Protein AF-A0A821M7S9-F1 (afdb_monomer_lite)

pLDDT: mean 81.19, std 15.65, range [35.16, 98.75]

Foldseek 3Di:
DDPLLVVLLVLLLVVQCPDPPAAEEEQEVCLWFLNVLLLLSSCVSHLRHAYEYEEADPVSVVVRQVSNHDHYHYDYADQLDLVRLLVVLVVDDAHQEYEQDFAADEPDWFDADVVRQGSRCSRLAVSLLSNCVSCVVRQLVDPRFHEYEAADDQDPADPVLQDPVCLSCPPPIDPVNSNNSSNPNRVVSQVVQCPDPSRVSYDYDYDHLDDEPICRCVPYDPVVNVVSVVCVVVVNHDYSNSSSSNRSSQPQVVQVVQQLLLQVLCVVCVVVLPQQEAEEEQEPAPDDVQVVVVLLSHQGWYDDPVVVVLSVVVCVVLVPSDPFAKWKAFPLRDTLDSRLSVVCVPPNNVSSNQSSVLHHDDDPDDDDPPWAWQAPAAQPPPRDPRAIAKWWAFPPPPDGHIHHPVCPVVDDDPGHTDIDGHHDDDDCCVVSQVPRQFMAHSVRDTDDRSVCVNPPNYGMYMYTYGGPGGD

Structure (mmCIF, N/CA/C/O backbone):
data_AF-A0A821M7S9-F1
#
_entry.id   AF-A0A821M7S9-F1
#
loop_
_atom_site.group_PDB
_atom_site.id
_atom_site.type_symbol
_atom_site.label_atom_id
_atom_site.label_alt_id
_atom_site.label_comp_id
_atom_site.label_asym_id
_atom_site.label_entity_id
_atom_site.label_seq_id
_atom_site.pdbx_PDB_ins_code
_atom_site.Cartn_x
_atom_site.Cartn_y
_atom_site.Cartn_z
_atom_site.occupancy
_atom_site.B_iso_or_equiv
_atom_site.auth_seq_id
_atom_site.auth_comp_id
_atom_site.auth_asym_id
_atom_site.auth_atom_id
_atom_site.pdbx_PDB_model_num
ATOM 1 N N . MET A 1 1 ? 13.010 5.357 14.468 1.00 50.78 1 MET A N 1
ATOM 2 C CA . MET A 1 1 ? 11.674 4.920 14.027 1.00 50.78 1 MET A CA 1
ATOM 3 C C . MET A 1 1 ? 10.677 6.014 14.390 1.00 50.78 1 MET A C 1
ATOM 5 O O . MET A 1 1 ? 10.662 6.437 15.546 1.00 50.78 1 MET A O 1
ATOM 9 N N . SER A 1 2 ? 9.945 6.558 13.418 1.00 50.59 2 SER A N 1
ATOM 10 C CA . SER A 1 2 ? 8.963 7.630 13.658 1.00 50.59 2 SER A CA 1
ATOM 11 C C . SER A 1 2 ? 7.726 7.103 14.407 1.00 50.59 2 SER A C 1
ATOM 13 O O . SER A 1 2 ? 7.549 5.892 14.541 1.00 50.59 2 SER A O 1
ATOM 15 N N . VAL A 1 3 ? 6.873 8.005 14.911 1.00 43.53 3 VAL A N 1
ATOM 16 C CA . VAL A 1 3 ? 5.587 7.639 15.544 1.00 43.53 3 VAL A CA 1
ATOM 17 C C . VAL A 1 3 ? 4.712 6.848 14.566 1.00 43.53 3 VAL A C 1
ATOM 19 O O . VAL A 1 3 ? 4.224 5.781 14.925 1.00 43.53 3 VAL A O 1
ATOM 22 N N . ALA A 1 4 ? 4.613 7.311 13.316 1.00 46.97 4 ALA A N 1
ATOM 23 C CA . ALA A 1 4 ? 3.845 6.649 12.262 1.00 46.97 4 ALA A CA 1
ATOM 24 C C . ALA A 1 4 ? 4.318 5.209 12.002 1.00 46.97 4 ALA A C 1
ATOM 26 O O . ALA A 1 4 ? 3.508 4.293 11.935 1.00 46.97 4 ALA A O 1
ATOM 27 N N . VAL A 1 5 ? 5.634 4.979 11.941 1.00 56.69 5 VAL A N 1
ATOM 28 C CA . VAL A 1 5 ? 6.185 3.632 11.717 1.00 56.69 5 VAL A CA 1
ATOM 29 C C . VAL A 1 5 ? 5.895 2.708 12.909 1.00 56.69 5 VAL A C 1
ATOM 31 O O . VAL A 1 5 ? 5.647 1.521 12.717 1.00 56.69 5 VAL A O 1
ATOM 34 N N . ARG A 1 6 ? 5.879 3.228 14.148 1.00 53.69 6 ARG A N 1
ATOM 35 C CA . ARG A 1 6 ? 5.485 2.433 15.329 1.00 53.69 6 ARG A CA 1
ATOM 36 C C . ARG A 1 6 ? 4.009 2.067 15.302 1.00 53.69 6 ARG A C 1
ATOM 38 O O . ARG A 1 6 ? 3.684 0.912 15.548 1.00 53.69 6 ARG A O 1
ATOM 45 N N . ALA A 1 7 ? 3.141 3.021 14.976 1.00 51.16 7 ALA A N 1
ATOM 46 C CA . ALA A 1 7 ? 1.711 2.767 14.832 1.00 51.16 7 ALA A CA 1
ATOM 47 C C . ALA A 1 7 ? 1.442 1.708 13.748 1.00 51.16 7 ALA A C 1
ATOM 49 O O . ALA A 1 7 ? 0.703 0.754 13.988 1.00 51.16 7 ALA A O 1
ATOM 50 N N . ALA A 1 8 ? 2.122 1.826 12.605 1.00 60.19 8 ALA A N 1
ATOM 51 C CA . ALA A 1 8 ? 2.074 0.857 11.517 1.00 60.19 8 ALA A CA 1
ATOM 52 C C . ALA A 1 8 ? 2.506 -0.545 11.977 1.00 60.19 8 ALA A C 1
ATOM 54 O O . ALA A 1 8 ? 1.758 -1.502 11.802 1.00 60.19 8 ALA A O 1
ATOM 55 N N . ALA A 1 9 ? 3.652 -0.665 12.654 1.00 64.06 9 ALA A N 1
ATOM 56 C CA . ALA A 1 9 ? 4.146 -1.947 13.156 1.00 64.06 9 ALA A CA 1
ATOM 57 C C . ALA A 1 9 ? 3.197 -2.607 14.173 1.00 64.06 9 ALA A C 1
ATOM 59 O O . ALA A 1 9 ? 2.957 -3.812 14.099 1.00 64.06 9 ALA A O 1
ATOM 60 N N . THR A 1 10 ? 2.619 -1.830 15.095 1.00 59.31 10 THR A N 1
ATOM 61 C CA . THR A 1 10 ? 1.618 -2.333 16.051 1.00 59.31 10 THR A CA 1
ATOM 62 C C . THR A 1 10 ? 0.346 -2.795 15.338 1.00 59.31 10 THR A C 1
ATOM 64 O O . THR A 1 10 ? -0.200 -3.851 15.662 1.00 59.31 10 THR A O 1
ATOM 67 N N . SER A 1 11 ? -0.113 -2.036 14.338 1.00 59.53 11 SER A N 1
ATOM 68 C CA . SER A 1 11 ? -1.268 -2.406 13.515 1.00 59.53 11 SER A CA 1
ATOM 69 C C . SER A 1 11 ? -1.016 -3.714 12.760 1.00 59.53 11 SER A C 1
ATOM 71 O O . SER A 1 11 ? -1.832 -4.635 12.840 1.00 59.53 11 SER A O 1
ATOM 73 N N . ASN A 1 12 ? 0.151 -3.839 12.118 1.00 69.81 12 ASN A N 1
ATOM 74 C CA . ASN A 1 12 ? 0.576 -5.035 11.390 1.00 69.81 12 ASN A CA 1
ATOM 75 C C . ASN A 1 12 ? 0.583 -6.271 12.287 1.00 69.81 12 ASN A C 1
ATOM 77 O O . ASN A 1 12 ? -0.026 -7.281 11.935 1.00 69.81 12 ASN A O 1
ATOM 81 N N . ALA A 1 13 ? 1.214 -6.171 13.462 1.00 68.06 13 ALA A N 1
ATOM 82 C CA . ALA A 1 13 ? 1.288 -7.259 14.431 1.00 68.06 13 ALA A CA 1
ATOM 83 C C . ALA A 1 13 ? -0.104 -7.757 14.836 1.00 68.06 13 ALA A C 1
ATOM 85 O O . ALA A 1 13 ? -0.339 -8.961 14.918 1.00 68.06 13 ALA A O 1
ATOM 86 N N . ARG A 1 14 ? -1.052 -6.839 15.051 1.00 64.31 14 ARG A N 1
ATOM 87 C CA . ARG A 1 14 ? -2.423 -7.181 15.443 1.00 64.31 14 ARG A CA 1
ATOM 88 C C . ARG A 1 14 ? -3.234 -7.783 14.296 1.00 64.31 14 ARG A C 1
ATOM 90 O O . ARG A 1 14 ? -3.912 -8.784 14.492 1.00 64.31 14 ARG A O 1
ATOM 97 N N . ILE A 1 15 ? -3.213 -7.154 13.121 1.00 64.12 15 ILE A N 1
ATOM 98 C CA . ILE A 1 15 ? -4.046 -7.569 11.986 1.00 64.12 15 ILE A CA 1
ATOM 99 C C . ILE A 1 15 ? -3.547 -8.902 11.449 1.00 64.12 15 ILE A C 1
ATOM 101 O O . ILE A 1 15 ? -4.314 -9.857 11.382 1.00 64.12 15 ILE A O 1
ATOM 105 N N . LEU A 1 16 ? -2.264 -8.984 11.100 1.00 71.81 16 LEU A N 1
ATOM 106 C CA . LEU A 1 16 ? -1.746 -10.125 10.358 1.00 71.81 16 LEU A CA 1
ATOM 107 C C . LEU A 1 16 ? -1.719 -11.415 11.186 1.00 71.81 16 LEU A C 1
ATOM 109 O O . LEU A 1 16 ? -1.918 -12.493 10.631 1.00 71.81 16 LEU A O 1
ATOM 113 N N . SER A 1 17 ? -1.542 -11.316 12.507 1.00 71.75 17 SER A N 1
ATOM 114 C CA . SER A 1 17 ? -1.616 -12.475 13.408 1.00 71.75 17 SER A CA 1
ATOM 115 C C . SER A 1 17 ? -3.037 -13.027 13.577 1.00 71.75 17 SER A C 1
ATOM 117 O O . SER A 1 17 ? -3.202 -14.191 13.942 1.00 71.75 17 SER A O 1
ATOM 119 N N . SER A 1 18 ? -4.065 -12.220 13.294 1.00 67.69 18 SER A N 1
ATOM 120 C CA . SER A 1 18 ? -5.474 -12.612 13.430 1.00 67.69 18 SER A CA 1
ATOM 121 C C . SER A 1 18 ? -6.049 -13.316 12.195 1.00 67.69 18 SER A C 1
ATOM 123 O O . SER A 1 18 ? -7.127 -13.908 12.280 1.00 67.69 18 SER A O 1
ATOM 125 N N . LEU A 1 19 ? -5.343 -13.274 11.059 1.00 70.19 19 LEU A N 1
ATOM 126 C CA . LEU A 1 19 ? -5.851 -13.764 9.778 1.00 70.19 19 LEU A CA 1
ATOM 127 C C . LEU A 1 19 ? -5.912 -15.287 9.716 1.00 70.19 19 LEU A C 1
ATOM 129 O O . LEU A 1 19 ? -4.986 -15.997 10.120 1.00 70.19 19 LEU A O 1
ATOM 133 N N . LYS A 1 20 ? -7.028 -15.780 9.179 1.00 70.38 20 LYS A N 1
ATOM 134 C CA . LYS A 1 20 ? -7.294 -17.195 8.933 1.00 70.38 20 LYS A CA 1
ATOM 135 C C . LYS A 1 20 ? -8.083 -17.319 7.623 1.00 70.38 20 LYS A C 1
ATOM 137 O O . LYS A 1 20 ? -9.088 -16.624 7.496 1.00 70.38 20 LYS A O 1
ATOM 142 N N . PRO A 1 21 ? -7.708 -18.232 6.707 1.00 81.56 21 PRO A N 1
ATOM 143 C CA . PRO A 1 21 ? -6.561 -19.151 6.757 1.00 81.56 21 PRO A CA 1
ATOM 144 C C . PRO A 1 21 ? -5.205 -18.431 6.572 1.00 81.56 21 PRO A C 1
ATOM 146 O O . PRO A 1 21 ? -5.193 -17.239 6.264 1.00 81.56 21 PRO A O 1
ATOM 149 N N . PRO A 1 22 ? -4.058 -19.122 6.770 1.00 84.38 22 PRO A N 1
ATOM 150 C CA . PRO A 1 22 ? -2.738 -18.514 6.610 1.00 84.38 22 PRO A CA 1
ATOM 151 C C . PRO A 1 22 ? -2.542 -17.859 5.238 1.00 84.38 22 PRO A C 1
ATOM 153 O O . PRO A 1 22 ? -2.902 -18.440 4.214 1.00 84.38 22 PRO A O 1
ATOM 156 N N . LEU A 1 23 ? -1.938 -16.669 5.229 1.00 90.00 23 LEU A N 1
ATOM 157 C CA . LEU A 1 23 ? -1.748 -15.869 4.020 1.00 90.00 23 LEU A CA 1
ATOM 158 C C . LEU A 1 23 ? -0.773 -16.518 3.035 1.00 90.00 23 LEU A C 1
ATOM 160 O O . LEU A 1 23 ? 0.327 -16.916 3.411 1.00 90.00 23 LEU A O 1
ATOM 164 N N . ASN A 1 24 ? -1.118 -16.506 1.753 1.00 95.12 24 ASN A N 1
ATOM 165 C CA . ASN A 1 24 ? -0.220 -16.812 0.647 1.00 95.12 24 ASN A CA 1
ATOM 166 C C . ASN A 1 24 ? 0.249 -15.497 0.023 1.00 95.12 24 ASN A C 1
ATOM 168 O O . ASN A 1 24 ? -0.524 -14.778 -0.613 1.00 95.12 24 ASN A O 1
ATOM 172 N N . VAL A 1 25 ? 1.522 -15.166 0.227 1.00 96.69 25 VAL A N 1
ATOM 173 C CA . VAL A 1 25 ? 2.093 -13.877 -0.168 1.00 96.69 25 VAL A CA 1
ATOM 174 C C . VAL A 1 25 ? 3.118 -14.081 -1.270 1.00 96.69 25 VAL A C 1
ATOM 176 O O . VAL A 1 25 ? 4.081 -14.828 -1.102 1.00 96.69 25 VAL A O 1
ATOM 179 N N . ILE A 1 26 ? 2.944 -13.380 -2.385 1.00 98.38 26 ILE A N 1
ATOM 180 C CA . ILE A 1 26 ? 3.891 -13.359 -3.498 1.00 98.38 26 ILE A CA 1
ATOM 181 C C . ILE A 1 26 ? 4.583 -11.999 -3.520 1.00 98.38 26 ILE A C 1
ATOM 183 O O . ILE A 1 26 ? 3.921 -10.974 -3.648 1.00 98.38 26 ILE A O 1
ATOM 187 N N . VAL A 1 27 ? 5.914 -11.976 -3.429 1.00 98.31 27 VAL A N 1
ATOM 188 C CA . VAL A 1 27 ? 6.713 -10.742 -3.483 1.00 98.31 27 VAL A CA 1
ATOM 189 C C . VAL A 1 27 ? 7.622 -10.758 -4.708 1.00 98.31 27 VAL A C 1
ATOM 191 O O . VAL A 1 27 ? 8.647 -11.448 -4.742 1.00 98.31 27 VAL A O 1
ATOM 194 N N . VAL A 1 28 ? 7.268 -9.966 -5.719 1.00 98.50 28 VAL A N 1
ATOM 195 C CA . VAL A 1 28 ? 8.055 -9.799 -6.945 1.00 98.50 28 VAL A CA 1
ATOM 196 C C . VAL A 1 28 ? 9.091 -8.700 -6.735 1.00 98.50 28 VAL A C 1
ATOM 198 O O . VAL A 1 28 ? 8.752 -7.548 -6.479 1.00 98.50 28 VAL A O 1
ATOM 201 N N . GLY A 1 29 ? 10.374 -9.052 -6.848 1.00 96.12 29 GLY A N 1
ATOM 202 C CA . GLY A 1 29 ? 11.485 -8.178 -6.460 1.00 96.12 29 GLY A CA 1
ATOM 203 C C . GLY A 1 29 ? 11.874 -8.292 -4.979 1.00 96.12 29 GLY A C 1
ATOM 204 O O . GLY A 1 29 ? 12.502 -7.383 -4.442 1.00 96.12 29 GLY A O 1
ATOM 205 N N . GLY A 1 30 ? 11.545 -9.406 -4.316 1.00 93.44 30 GLY A N 1
ATOM 206 C CA . GLY A 1 30 ? 11.767 -9.606 -2.876 1.00 93.44 30 GLY A CA 1
ATOM 207 C C . GLY A 1 30 ? 13.210 -9.893 -2.431 1.00 93.44 30 GLY A C 1
ATOM 208 O O . GLY A 1 30 ? 13.450 -10.087 -1.246 1.00 93.44 30 GLY A O 1
ATOM 209 N N . THR A 1 31 ? 14.195 -9.933 -3.335 1.00 94.44 31 THR A N 1
ATOM 210 C CA . THR A 1 31 ? 15.585 -10.306 -2.991 1.00 94.44 31 THR A CA 1
ATOM 211 C C . THR A 1 31 ? 16.418 -9.163 -2.399 1.00 94.44 31 THR A C 1
ATOM 213 O O . THR A 1 31 ? 17.506 -9.399 -1.879 1.00 94.44 31 THR A O 1
ATOM 216 N N . SER A 1 32 ? 15.962 -7.911 -2.493 1.00 94.00 32 SER A N 1
ATOM 217 C CA . SER A 1 32 ? 16.670 -6.742 -1.952 1.00 94.00 32 SER A CA 1
ATOM 218 C C . SER A 1 32 ? 15.718 -5.577 -1.654 1.00 94.00 32 SER A C 1
ATOM 220 O O . SER A 1 32 ? 14.534 -5.619 -1.987 1.00 94.00 32 SER A O 1
ATOM 222 N N . GLY A 1 33 ? 16.238 -4.529 -1.004 1.00 94.94 33 GLY A N 1
ATOM 223 C CA . GLY A 1 33 ? 15.532 -3.260 -0.811 1.00 94.94 33 GLY A CA 1
ATOM 224 C C . GLY A 1 33 ? 14.168 -3.399 -0.126 1.00 94.94 33 GLY A C 1
ATOM 225 O O . GLY A 1 33 ? 14.040 -4.100 0.876 1.00 94.94 33 GLY A O 1
ATOM 226 N N . ILE A 1 34 ? 13.166 -2.703 -0.674 1.00 96.56 34 ILE A N 1
ATOM 227 C CA . ILE A 1 34 ? 11.811 -2.627 -0.107 1.00 96.56 34 ILE A CA 1
ATOM 228 C C . ILE A 1 34 ? 11.119 -3.993 -0.134 1.00 96.56 34 ILE A C 1
ATOM 230 O O . ILE A 1 34 ? 10.600 -4.415 0.893 1.00 96.56 34 ILE A O 1
ATOM 234 N N . GLY A 1 35 ? 11.166 -4.721 -1.256 1.00 97.00 35 GLY A N 1
ATOM 235 C CA . GLY A 1 35 ? 10.526 -6.038 -1.370 1.00 97.00 35 GLY A CA 1
ATOM 236 C C . GLY A 1 35 ? 11.043 -7.034 -0.329 1.00 97.00 35 GLY A C 1
ATOM 237 O O . GLY A 1 35 ? 10.252 -7.708 0.328 1.00 97.00 35 GLY A O 1
ATOM 238 N N . ARG A 1 36 ? 12.366 -7.066 -0.100 1.00 97.50 36 ARG A N 1
ATOM 239 C CA . ARG A 1 36 ? 12.970 -7.875 0.975 1.00 97.50 36 ARG A CA 1
ATOM 240 C C . ARG A 1 36 ? 12.428 -7.486 2.348 1.00 97.50 36 ARG A C 1
ATOM 242 O O . ARG A 1 36 ? 12.091 -8.358 3.141 1.00 97.50 36 ARG A O 1
ATOM 249 N N . ALA A 1 37 ? 12.375 -6.191 2.642 1.00 97.44 37 ALA A N 1
ATOM 250 C CA . ALA A 1 37 ? 11.918 -5.718 3.940 1.00 97.44 37 ALA A CA 1
ATOM 251 C C . ALA A 1 37 ? 10.420 -5.980 4.167 1.00 97.44 37 ALA A C 1
ATOM 253 O O . ALA A 1 37 ? 10.050 -6.352 5.276 1.00 97.44 37 ALA A O 1
ATOM 254 N N . ILE A 1 38 ? 9.581 -5.875 3.127 1.00 96.56 38 ILE A N 1
ATOM 255 C CA . ILE A 1 38 ? 8.158 -6.246 3.186 1.00 96.56 38 ILE A CA 1
ATOM 256 C C . ILE A 1 38 ? 8.011 -7.735 3.505 1.00 96.56 38 ILE A C 1
ATOM 258 O O . ILE A 1 38 ? 7.295 -8.081 4.439 1.00 96.56 38 ILE A O 1
ATOM 262 N N . ALA A 1 39 ? 8.736 -8.611 2.800 1.00 96.75 39 ALA A N 1
ATOM 263 C CA . ALA A 1 39 ? 8.697 -10.050 3.062 1.00 96.75 39 ALA A CA 1
ATOM 264 C C . ALA A 1 39 ? 9.081 -10.381 4.518 1.00 96.75 39 ALA A C 1
ATOM 266 O O . ALA A 1 39 ? 8.389 -11.145 5.188 1.00 96.75 39 ALA A O 1
ATOM 267 N N . LEU A 1 40 ? 10.142 -9.754 5.037 1.00 96.19 40 LEU A N 1
ATOM 268 C CA . LEU A 1 40 ? 10.582 -9.930 6.425 1.00 96.19 40 LEU A CA 1
ATOM 269 C C . LEU A 1 40 ? 9.587 -9.356 7.446 1.00 96.19 40 LEU A C 1
ATOM 271 O O . LEU A 1 40 ? 9.406 -9.939 8.511 1.00 96.19 40 LEU A O 1
ATOM 275 N N . SER A 1 41 ? 8.954 -8.220 7.145 1.00 93.75 41 SER A N 1
ATOM 276 C CA . SER A 1 41 ? 7.937 -7.614 8.013 1.00 93.75 41 SER A CA 1
ATOM 277 C C . SER A 1 41 ? 6.698 -8.509 8.111 1.00 93.75 41 SER A C 1
ATOM 279 O O . SER A 1 41 ? 6.258 -8.828 9.214 1.00 93.75 41 SER A O 1
ATOM 281 N N . ILE A 1 42 ? 6.208 -9.024 6.979 1.00 92.62 42 ILE A N 1
ATOM 282 C CA . ILE A 1 42 ? 5.090 -9.976 6.953 1.00 92.62 42 ILE A CA 1
ATOM 283 C C . ILE A 1 42 ? 5.442 -11.246 7.730 1.00 92.62 42 ILE A C 1
ATOM 285 O O . ILE A 1 42 ? 4.653 -11.663 8.568 1.00 92.62 42 ILE A O 1
ATOM 289 N N . ALA A 1 43 ? 6.629 -11.827 7.522 1.00 93.50 43 ALA A N 1
ATOM 290 C CA . ALA A 1 43 ? 7.060 -13.020 8.257 1.00 93.50 43 ALA A CA 1
ATOM 291 C C . ALA A 1 43 ? 7.102 -12.796 9.779 1.00 93.50 43 ALA A C 1
ATOM 293 O O . ALA A 1 43 ? 6.748 -13.682 10.553 1.00 93.50 43 ALA A O 1
ATOM 294 N N . ARG A 1 44 ? 7.514 -11.597 10.211 1.00 90.56 44 ARG A N 1
ATOM 295 C CA . ARG A 1 44 ? 7.577 -11.218 11.629 1.00 90.56 44 ARG A CA 1
ATOM 296 C C . ARG A 1 44 ? 6.191 -11.136 12.267 1.00 90.56 44 ARG A C 1
ATOM 298 O O . ARG A 1 44 ? 6.019 -11.582 13.396 1.00 90.56 44 ARG A O 1
ATOM 305 N N . HIS A 1 45 ? 5.229 -10.556 11.554 1.00 85.06 45 HIS A N 1
ATOM 306 C CA . HIS A 1 45 ? 3.880 -10.288 12.068 1.00 85.06 45 HIS A CA 1
ATOM 307 C C . HIS A 1 45 ? 2.881 -11.420 11.782 1.00 85.06 45 HIS A C 1
ATOM 309 O O . HIS A 1 45 ? 1.854 -11.520 12.448 1.00 85.06 45 HIS A O 1
ATOM 315 N N . CYS A 1 46 ? 3.189 -12.293 10.820 1.00 87.56 46 CYS A N 1
ATOM 316 C CA . CYS A 1 46 ? 2.407 -13.464 10.428 1.00 87.56 46 CYS A CA 1
ATOM 317 C C . CYS A 1 46 ? 3.325 -14.680 10.202 1.00 87.56 46 CYS A C 1
ATOM 319 O O . CYS A 1 46 ? 3.586 -15.057 9.058 1.00 87.56 46 CYS A O 1
ATOM 321 N N . PRO A 1 47 ? 3.820 -15.335 11.269 1.00 85.94 47 PRO A N 1
ATOM 322 C CA . PRO A 1 47 ? 4.743 -16.470 11.134 1.00 85.94 47 PRO A CA 1
ATOM 323 C C . PRO A 1 47 ? 4.168 -17.682 10.381 1.00 85.94 47 PRO A C 1
ATOM 325 O O . PRO A 1 47 ? 4.916 -18.562 9.954 1.00 85.94 47 PRO A O 1
ATOM 328 N N . SER A 1 48 ? 2.840 -17.747 10.245 1.00 88.06 48 SER A N 1
ATOM 329 C CA . SER A 1 48 ? 2.116 -18.775 9.494 1.00 88.06 48 SER A CA 1
ATOM 330 C C . SER A 1 48 ? 2.013 -18.483 7.992 1.00 88.06 48 SER A C 1
ATOM 332 O O . SER A 1 48 ? 1.573 -19.359 7.251 1.00 88.06 48 SER A O 1
ATOM 334 N N . ALA A 1 49 ? 2.392 -17.288 7.526 1.00 91.44 49 ALA A N 1
ATOM 335 C CA . ALA A 1 49 ? 2.282 -16.917 6.120 1.00 91.44 49 ALA A CA 1
ATOM 336 C C . ALA A 1 49 ? 3.201 -17.764 5.219 1.00 91.44 49 ALA A C 1
ATOM 338 O O . ALA A 1 49 ? 4.385 -17.959 5.494 1.00 91.44 49 ALA A O 1
ATOM 339 N N . ASN A 1 50 ? 2.665 -18.203 4.082 1.00 94.56 50 ASN A N 1
ATOM 340 C CA . ASN A 1 50 ? 3.410 -18.837 3.002 1.00 94.56 50 ASN A CA 1
ATOM 341 C C . ASN A 1 50 ? 3.965 -17.754 2.070 1.00 94.56 50 ASN A C 1
ATOM 343 O O . ASN A 1 50 ? 3.254 -17.243 1.203 1.00 94.56 50 ASN A O 1
ATOM 347 N N . ILE A 1 51 ? 5.239 -17.400 2.238 1.00 96.56 51 ILE A N 1
ATOM 348 C CA . ILE A 1 51 ? 5.875 -16.326 1.465 1.00 96.56 51 ILE A CA 1
ATOM 349 C C . ILE A 1 51 ? 6.663 -16.911 0.290 1.00 96.56 51 ILE A C 1
ATOM 351 O O . ILE A 1 51 ? 7.589 -17.702 0.469 1.00 96.56 51 ILE A O 1
ATOM 355 N N . THR A 1 52 ? 6.326 -16.480 -0.925 1.00 97.94 52 THR A N 1
ATOM 356 C CA . THR A 1 52 ? 7.064 -16.796 -2.153 1.00 97.94 52 THR A CA 1
ATOM 357 C C . THR A 1 52 ? 7.742 -15.546 -2.698 1.00 97.94 52 THR A C 1
ATOM 359 O O . THR A 1 52 ? 7.086 -14.556 -3.018 1.00 97.94 52 THR A O 1
ATOM 362 N N . ILE A 1 53 ? 9.061 -15.601 -2.855 1.00 98.19 53 ILE A N 1
ATOM 363 C CA . ILE A 1 53 ? 9.853 -14.539 -3.473 1.00 98.19 53 ILE A CA 1
ATOM 364 C C . ILE A 1 53 ? 10.106 -14.872 -4.936 1.00 98.19 53 ILE A C 1
ATOM 366 O O . ILE A 1 53 ? 10.574 -15.962 -5.264 1.00 98.19 53 ILE A O 1
ATOM 370 N N . ILE A 1 54 ? 9.858 -13.897 -5.808 1.00 98.38 54 ILE A N 1
ATOM 371 C CA . ILE A 1 54 ? 10.189 -13.973 -7.230 1.00 98.38 54 ILE A CA 1
ATOM 372 C C . ILE A 1 54 ? 11.282 -12.952 -7.532 1.00 98.38 54 ILE A C 1
ATOM 374 O O . ILE A 1 54 ? 11.150 -11.765 -7.219 1.00 98.38 54 ILE A O 1
ATOM 378 N N . GLY A 1 55 ? 12.382 -13.398 -8.134 1.00 97.06 55 GLY A N 1
ATOM 379 C CA . GLY A 1 55 ? 13.491 -12.517 -8.489 1.00 97.06 55 GLY A CA 1
ATOM 380 C C . GLY A 1 55 ? 14.616 -13.222 -9.237 1.00 97.06 55 GLY A C 1
ATOM 381 O O . GLY A 1 55 ? 14.581 -14.425 -9.462 1.00 97.06 55 GLY A O 1
ATOM 382 N N . ARG A 1 56 ? 15.645 -12.461 -9.618 1.00 95.62 56 ARG A N 1
ATOM 383 C CA . ARG A 1 56 ? 16.744 -12.963 -10.466 1.00 95.62 56 ARG A CA 1
ATOM 384 C C . ARG A 1 56 ? 17.894 -13.590 -9.683 1.00 95.62 56 ARG A C 1
ATOM 386 O O . ARG A 1 56 ? 18.577 -14.467 -10.200 1.00 95.62 56 ARG A O 1
ATOM 393 N N . ASN A 1 57 ? 18.141 -13.105 -8.465 1.00 95.88 57 ASN A N 1
ATOM 394 C CA . ASN A 1 57 ? 19.327 -13.450 -7.685 1.00 95.88 57 ASN A CA 1
ATOM 395 C C . ASN A 1 57 ? 19.006 -14.529 -6.645 1.00 95.88 57 ASN A C 1
ATOM 397 O O . ASN A 1 57 ? 18.539 -14.229 -5.548 1.00 95.88 57 ASN A O 1
ATOM 401 N N . GLU A 1 58 ? 19.291 -15.775 -7.006 1.00 95.62 58 GLU A N 1
ATOM 402 C CA . GLU A 1 58 ? 19.073 -16.947 -6.157 1.00 95.62 58 GLU A CA 1
ATOM 403 C C . GLU A 1 58 ? 19.941 -16.943 -4.894 1.00 95.62 58 GLU A C 1
ATOM 405 O O . GLU A 1 58 ? 19.454 -17.259 -3.816 1.00 95.62 58 GLU A O 1
ATOM 410 N N . SER A 1 59 ? 21.194 -16.491 -4.982 1.00 96.56 59 SER A N 1
ATOM 411 C CA . SER A 1 59 ? 22.078 -16.386 -3.812 1.00 96.56 59 SER A CA 1
ATOM 412 C C . SER A 1 59 ? 21.528 -15.403 -2.768 1.00 96.56 59 SER A C 1
ATOM 414 O O . SER A 1 59 ? 21.442 -15.723 -1.582 1.00 96.56 59 SER A O 1
ATOM 416 N N . ALA A 1 60 ? 21.058 -14.232 -3.214 1.00 95.12 60 ALA A N 1
ATOM 417 C CA . ALA A 1 60 ? 20.414 -13.256 -2.336 1.00 95.12 60 ALA A CA 1
ATOM 418 C C . ALA A 1 60 ? 19.097 -13.783 -1.744 1.00 95.12 60 ALA A C 1
ATOM 420 O O . ALA A 1 60 ? 18.795 -13.490 -0.588 1.00 95.12 60 ALA A O 1
ATOM 421 N N . ALA A 1 61 ? 18.332 -14.570 -2.508 1.00 94.88 61 ALA A N 1
ATOM 422 C CA . ALA A 1 61 ? 17.129 -15.229 -2.010 1.00 94.88 61 ALA A CA 1
ATOM 423 C C . ALA A 1 61 ? 17.460 -16.267 -0.927 1.00 94.88 61 ALA A C 1
ATOM 425 O O . ALA A 1 61 ? 16.894 -16.223 0.163 1.00 94.88 61 ALA A O 1
ATOM 426 N N . ASN A 1 62 ? 18.436 -17.142 -1.171 1.00 94.81 62 ASN A N 1
ATOM 427 C CA . ASN A 1 62 ? 18.846 -18.182 -0.225 1.00 94.81 62 ASN A CA 1
ATOM 428 C C . ASN A 1 62 ? 19.319 -17.605 1.117 1.00 94.81 62 ASN A C 1
ATOM 430 O O . ASN A 1 62 ? 19.087 -18.210 2.159 1.00 94.81 62 ASN A O 1
ATOM 434 N N . ALA A 1 63 ? 19.909 -16.405 1.117 1.00 95.06 63 ALA A N 1
ATOM 435 C CA . ALA A 1 63 ? 20.302 -15.711 2.343 1.00 95.06 63 ALA A CA 1
ATOM 436 C C . ALA A 1 63 ? 19.114 -15.213 3.196 1.00 95.06 63 ALA A C 1
ATOM 438 O O . ALA A 1 63 ? 19.271 -14.995 4.399 1.00 95.06 63 ALA A O 1
ATOM 439 N N . ILE A 1 64 ? 17.936 -15.002 2.596 1.00 95.19 64 ILE A N 1
ATOM 440 C CA . ILE A 1 64 ? 16.755 -14.465 3.292 1.00 95.19 64 ILE A CA 1
ATOM 441 C C . ILE A 1 64 ? 15.686 -15.517 3.575 1.00 95.19 64 ILE A C 1
ATOM 443 O O . ILE A 1 64 ? 14.955 -15.340 4.543 1.00 95.19 64 ILE A O 1
ATOM 447 N N . LEU A 1 65 ? 15.613 -16.607 2.799 1.00 95.00 65 LEU A N 1
ATOM 448 C CA . LEU A 1 65 ? 14.619 -17.671 2.994 1.00 95.00 65 LEU A CA 1
ATOM 449 C C . LEU A 1 65 ? 14.529 -18.150 4.458 1.00 95.00 65 LEU A C 1
ATOM 451 O O . LEU A 1 65 ? 13.413 -18.178 4.968 1.00 95.00 65 LEU A O 1
ATOM 455 N N . PRO A 1 66 ? 15.631 -18.404 5.199 1.00 94.31 66 PRO A N 1
ATOM 456 C CA . PRO A 1 66 ? 15.546 -18.855 6.595 1.00 94.31 66 PRO A CA 1
ATOM 457 C C . PRO A 1 66 ? 14.830 -17.887 7.553 1.00 94.31 66 PRO A C 1
ATOM 459 O O . PRO A 1 66 ? 14.442 -18.282 8.646 1.00 94.31 66 PRO A O 1
ATOM 462 N N . GLN A 1 67 ? 14.668 -16.618 7.168 1.00 94.00 67 GLN A N 1
ATOM 463 C CA . GLN A 1 67 ? 14.026 -15.577 7.978 1.00 94.00 67 GLN A CA 1
ATOM 464 C C . GLN A 1 67 ? 12.527 -15.416 7.669 1.00 94.00 67 GLN A C 1
ATOM 466 O O . GLN A 1 67 ? 11.859 -14.614 8.314 1.00 94.00 67 GLN A O 1
ATOM 471 N N . LEU A 1 68 ? 11.996 -16.140 6.678 1.00 92.81 68 LEU A N 1
ATOM 472 C CA . LEU A 1 68 ? 10.637 -15.961 6.153 1.00 92.81 68 LEU A CA 1
ATOM 473 C C . LEU A 1 68 ? 9.620 -16.977 6.694 1.00 92.81 68 LEU A C 1
ATOM 475 O O . LEU A 1 68 ? 8.520 -17.090 6.161 1.00 92.81 68 LEU A O 1
ATOM 479 N N . GLY A 1 69 ? 9.973 -17.701 7.756 1.00 81.81 69 GLY A N 1
ATOM 480 C CA . GLY A 1 69 ? 9.069 -18.622 8.438 1.00 81.81 69 GLY A CA 1
ATOM 481 C C . GLY A 1 69 ? 9.180 -20.064 7.949 1.00 81.81 69 GLY A C 1
ATOM 482 O O . GLY A 1 69 ? 10.253 -20.533 7.575 1.00 81.81 69 GLY A O 1
ATOM 483 N N . SER A 1 70 ? 8.070 -20.796 8.034 1.00 74.00 70 SER A N 1
ATOM 484 C CA . SER A 1 70 ? 8.065 -22.265 8.040 1.00 74.00 70 SER A CA 1
ATOM 485 C C . SER A 1 70 ? 8.067 -22.922 6.654 1.00 74.00 70 SER A C 1
ATOM 487 O O . SER A 1 70 ? 8.514 -24.061 6.541 1.00 74.00 70 SER A O 1
ATOM 489 N N . ASN A 1 71 ? 7.628 -22.233 5.593 1.00 83.50 71 ASN A N 1
ATOM 490 C CA . ASN A 1 71 ? 7.666 -22.774 4.225 1.00 83.50 71 ASN A CA 1
ATOM 491 C C . ASN A 1 71 ? 7.938 -21.710 3.140 1.00 83.50 71 ASN A C 1
ATOM 493 O O . ASN A 1 71 ? 7.116 -21.503 2.239 1.00 83.50 71 ASN A O 1
ATOM 497 N N . PRO A 1 72 ? 9.068 -20.991 3.220 1.00 92.81 72 PRO A N 1
ATOM 498 C CA . PRO A 1 72 ? 9.381 -19.939 2.274 1.00 92.81 72 PRO A CA 1
ATOM 499 C C . PRO A 1 72 ? 9.827 -20.533 0.936 1.00 92.81 72 PRO A C 1
ATOM 501 O O . PRO A 1 72 ? 10.602 -21.489 0.882 1.00 92.81 72 PRO A O 1
ATOM 504 N N . LYS A 1 73 ? 9.353 -19.950 -0.166 1.00 96.12 73 LYS A N 1
ATOM 505 C CA . LYS A 1 73 ? 9.676 -20.399 -1.526 1.00 96.12 73 LYS A CA 1
ATOM 506 C C . LYS A 1 73 ? 10.407 -19.312 -2.291 1.00 96.12 73 LYS A C 1
ATOM 508 O O . LYS A 1 73 ? 10.094 -18.131 -2.174 1.00 96.12 73 LYS A O 1
ATOM 513 N N . PHE A 1 74 ? 11.345 -19.720 -3.133 1.00 97.75 74 PHE A N 1
ATOM 514 C CA . PHE A 1 74 ? 11.950 -18.845 -4.125 1.00 97.75 74 PHE A CA 1
ATOM 515 C C . PHE A 1 74 ? 11.678 -19.391 -5.524 1.00 97.75 74 PHE A C 1
ATOM 517 O O . PHE A 1 74 ? 11.835 -20.585 -5.773 1.00 97.75 74 PHE A O 1
ATOM 524 N N . ILE A 1 75 ? 11.278 -18.510 -6.438 1.00 97.81 75 ILE A N 1
ATOM 525 C CA . ILE A 1 75 ? 11.144 -18.824 -7.857 1.00 97.81 75 ILE A CA 1
ATOM 526 C C . ILE A 1 75 ? 12.016 -17.843 -8.634 1.00 97.81 75 ILE A C 1
ATOM 528 O O . ILE A 1 75 ? 11.759 -16.637 -8.658 1.00 97.81 75 ILE A O 1
ATOM 532 N N . ARG A 1 76 ? 13.056 -18.368 -9.285 1.00 97.88 76 ARG A N 1
ATOM 533 C CA . ARG A 1 76 ? 13.906 -17.567 -10.162 1.00 97.88 76 ARG A CA 1
ATOM 534 C C . ARG A 1 76 ? 13.111 -17.112 -11.390 1.00 97.88 76 ARG A C 1
ATOM 536 O O . ARG A 1 76 ? 12.550 -17.956 -12.086 1.00 97.88 76 ARG A O 1
ATOM 543 N N . ALA A 1 77 ? 13.099 -15.805 -11.648 1.00 97.62 77 ALA A N 1
ATOM 544 C CA . ALA A 1 77 ? 12.516 -15.204 -12.849 1.00 97.62 77 ALA A CA 1
ATOM 545 C C . ALA A 1 77 ? 13.122 -13.822 -13.139 1.00 97.62 77 ALA A C 1
ATOM 547 O O . ALA A 1 77 ? 13.381 -13.048 -12.207 1.00 97.62 77 ALA A O 1
ATOM 548 N N . ASP A 1 78 ? 13.277 -13.474 -14.414 1.00 97.75 78 ASP A N 1
ATOM 549 C CA . ASP A 1 78 ? 13.455 -12.095 -14.858 1.00 97.75 78 ASP A CA 1
ATOM 550 C C . ASP A 1 78 ? 12.099 -11.441 -15.159 1.00 97.75 78 ASP A C 1
ATOM 552 O O . ASP A 1 78 ? 11.462 -11.696 -16.176 1.00 97.75 78 ASP A O 1
ATOM 556 N N . ALA A 1 79 ? 11.663 -10.545 -14.269 1.00 97.62 79 ALA A N 1
ATOM 557 C CA . ALA A 1 79 ? 10.402 -9.818 -14.411 1.00 97.62 79 ALA A CA 1
ATOM 558 C C . ALA A 1 79 ? 10.398 -8.773 -15.550 1.00 97.62 79 ALA A C 1
ATOM 560 O O . ALA A 1 79 ? 9.396 -8.084 -15.728 1.00 97.62 79 ALA A O 1
ATOM 561 N N . SER A 1 80 ? 11.500 -8.614 -16.293 1.00 97.94 80 SER A N 1
ATOM 562 C CA . SER A 1 80 ? 11.517 -7.856 -17.551 1.00 97.94 80 SER A CA 1
ATOM 563 C C . SER A 1 80 ? 11.074 -8.690 -18.762 1.00 97.94 80 SER A C 1
ATOM 565 O O . SER A 1 80 ? 10.795 -8.116 -19.811 1.00 97.94 80 SER A O 1
ATOM 567 N N . LEU A 1 81 ? 10.962 -10.017 -18.624 1.00 98.62 81 LEU A N 1
ATOM 568 C CA . LEU A 1 81 ? 10.553 -10.932 -19.691 1.00 98.62 81 LEU A CA 1
ATOM 569 C C . LEU A 1 81 ? 9.136 -11.456 -19.435 1.00 98.62 81 LEU A C 1
ATOM 571 O O . LEU A 1 81 ? 8.881 -12.200 -18.485 1.00 98.62 81 LEU A O 1
ATOM 575 N N . MET A 1 82 ? 8.199 -11.093 -20.306 1.00 98.44 82 MET A N 1
ATOM 576 C CA . MET A 1 82 ? 6.790 -11.477 -20.212 1.00 98.44 82 MET A CA 1
ATOM 577 C C . MET A 1 82 ? 6.613 -12.996 -20.331 1.00 98.44 82 MET A C 1
ATOM 579 O O . MET A 1 82 ? 5.786 -13.590 -19.636 1.00 98.44 82 MET A O 1
ATOM 583 N N . SER A 1 83 ? 7.417 -13.648 -21.175 1.00 98.44 83 SER A N 1
ATOM 584 C CA . SER A 1 83 ? 7.471 -15.112 -21.294 1.00 98.44 83 SER A CA 1
ATOM 585 C C . SER A 1 83 ? 7.860 -15.814 -19.986 1.00 98.44 83 SER A C 1
ATOM 587 O O . SER A 1 83 ? 7.247 -16.826 -19.623 1.00 98.44 83 SER A O 1
ATOM 589 N N . GLU A 1 84 ? 8.820 -15.270 -19.232 1.00 98.50 84 GLU A N 1
ATOM 590 C CA . GLU A 1 84 ? 9.190 -15.817 -17.924 1.00 98.50 84 GLU A CA 1
ATOM 591 C C . GLU A 1 84 ? 8.078 -15.608 -16.895 1.00 98.50 84 GLU A C 1
ATOM 593 O O . GLU A 1 84 ? 7.741 -16.552 -16.179 1.00 98.50 84 GLU A O 1
ATOM 598 N N . ILE A 1 85 ? 7.436 -14.433 -16.873 1.00 98.69 85 ILE A N 1
ATOM 599 C CA . ILE A 1 85 ? 6.298 -14.146 -15.982 1.00 98.69 85 ILE A CA 1
ATOM 600 C C . ILE A 1 85 ? 5.171 -15.169 -16.183 1.00 98.69 85 ILE A C 1
ATOM 602 O O . ILE A 1 85 ? 4.714 -15.777 -15.214 1.00 98.69 85 ILE A O 1
ATOM 606 N N . ARG A 1 86 ? 4.773 -15.440 -17.434 1.00 98.62 86 ARG A N 1
ATOM 607 C CA . ARG A 1 86 ? 3.767 -16.474 -17.760 1.00 98.62 86 ARG A CA 1
ATOM 608 C C . ARG A 1 86 ? 4.188 -17.879 -17.337 1.00 98.62 86 ARG A C 1
ATOM 610 O O . ARG A 1 86 ? 3.354 -18.730 -17.047 1.00 98.62 86 ARG A O 1
ATOM 617 N N . THR A 1 87 ? 5.486 -18.160 -17.337 1.00 98.38 87 THR A N 1
ATOM 618 C CA . THR A 1 87 ? 6.005 -19.473 -16.940 1.00 98.38 87 THR A CA 1
ATOM 619 C C . THR A 1 87 ? 5.984 -19.645 -15.424 1.00 98.38 87 THR A C 1
ATOM 621 O O . THR A 1 87 ? 5.653 -20.723 -14.929 1.00 98.38 87 THR A O 1
ATOM 624 N N . VAL A 1 88 ? 6.338 -18.604 -14.668 1.00 98.00 88 VAL A N 1
ATOM 625 C CA . VAL A 1 88 ? 6.437 -18.697 -13.205 1.00 98.00 88 VAL A CA 1
ATOM 626 C C . VAL A 1 88 ? 5.095 -18.573 -12.499 1.00 98.00 88 VAL A C 1
ATOM 628 O O . VAL A 1 88 ? 4.898 -19.233 -11.484 1.00 98.00 88 VAL A O 1
ATOM 631 N N . THR A 1 89 ? 4.155 -17.807 -13.049 1.00 98.38 89 THR A N 1
ATOM 632 C CA . THR A 1 89 ? 2.792 -17.674 -12.504 1.00 98.38 89 THR A CA 1
ATOM 633 C C . THR A 1 89 ? 2.024 -18.995 -12.536 1.00 98.38 89 THR A C 1
ATOM 635 O O . THR A 1 89 ? 1.341 -19.312 -11.571 1.00 98.38 89 THR A O 1
ATOM 638 N N . LYS A 1 90 ? 2.258 -19.855 -13.538 1.00 97.88 90 LYS A N 1
ATOM 639 C CA . LYS A 1 90 ? 1.725 -21.235 -13.589 1.00 97.88 90 LYS A CA 1
ATOM 640 C C . LYS A 1 90 ? 2.160 -22.136 -12.427 1.00 97.88 90 LYS A C 1
ATOM 642 O O . LYS A 1 90 ? 1.575 -23.195 -12.231 1.00 97.88 90 LYS A O 1
ATOM 647 N N . LYS A 1 91 ? 3.210 -21.765 -11.688 1.00 96.88 91 LYS A N 1
ATOM 648 C CA . LYS A 1 91 ? 3.698 -22.509 -10.513 1.00 96.88 91 LYS A CA 1
ATOM 649 C C . LYS A 1 91 ? 3.041 -22.039 -9.208 1.00 96.88 91 LYS A C 1
ATOM 651 O O . LYS A 1 91 ? 3.359 -22.575 -8.146 1.00 96.88 91 LYS A O 1
ATOM 656 N N . ILE A 1 92 ? 2.185 -21.018 -9.269 1.00 97.50 92 ILE A N 1
ATOM 657 C CA . ILE A 1 92 ? 1.515 -20.409 -8.119 1.00 97.50 92 ILE A CA 1
ATOM 658 C C . ILE A 1 92 ? 0.086 -20.943 -8.067 1.00 97.50 92 ILE A C 1
ATOM 660 O O . ILE A 1 92 ? -0.660 -20.817 -9.029 1.00 97.50 92 ILE A O 1
ATOM 664 N N . ASN A 1 93 ? -0.286 -21.527 -6.928 1.00 95.50 93 ASN A N 1
ATOM 665 C CA . ASN A 1 93 ? -1.590 -22.179 -6.754 1.00 95.50 93 ASN A CA 1
ATOM 666 C C . ASN A 1 93 ? -2.546 -21.385 -5.854 1.00 95.50 93 ASN A C 1
ATOM 668 O O . ASN A 1 93 ? -3.733 -21.681 -5.817 1.00 95.50 93 ASN A O 1
ATOM 672 N N . ALA A 1 94 ? -2.028 -20.417 -5.098 1.00 95.50 94 ALA A N 1
ATOM 673 C CA . ALA A 1 94 ? -2.801 -19.566 -4.204 1.00 95.50 94 ALA A CA 1
ATOM 674 C C . ALA A 1 94 ? -2.074 -18.232 -4.016 1.00 95.50 94 ALA A C 1
ATOM 676 O O . ALA A 1 94 ? -0.842 -18.200 -3.939 1.00 95.50 94 ALA A O 1
ATOM 677 N N . VAL A 1 95 ? -2.837 -17.146 -3.928 1.00 97.25 95 VAL A N 1
ATOM 678 C CA . VAL A 1 95 ? -2.327 -15.825 -3.565 1.00 97.25 95 VAL A CA 1
ATOM 679 C C . VAL A 1 95 ? -3.429 -15.027 -2.876 1.00 97.25 95 VAL A C 1
ATOM 681 O O . VAL A 1 95 ? -4.501 -14.809 -3.429 1.00 97.25 95 VAL A O 1
ATOM 684 N N . ASP A 1 96 ? -3.137 -14.581 -1.662 1.00 94.75 96 ASP A N 1
ATOM 685 C CA . ASP A 1 96 ? -3.957 -13.629 -0.919 1.00 94.75 96 ASP A CA 1
ATOM 686 C C . ASP A 1 96 ? -3.388 -12.212 -1.083 1.00 94.75 96 ASP A C 1
ATOM 688 O O . ASP A 1 96 ? -4.133 -11.241 -1.169 1.00 94.75 96 ASP A O 1
ATOM 692 N N . MET A 1 97 ? -2.057 -12.090 -1.175 1.00 95.25 97 MET A N 1
ATOM 693 C CA . MET A 1 97 ? -1.366 -10.813 -1.341 1.00 95.25 97 MET A CA 1
ATOM 694 C C . MET A 1 97 ? -0.270 -10.892 -2.408 1.00 95.25 97 MET A C 1
ATOM 696 O O . MET A 1 97 ? 0.684 -11.659 -2.285 1.00 95.25 97 MET A O 1
ATOM 700 N N . LEU A 1 98 ? -0.374 -10.037 -3.421 1.00 98.50 98 LEU A N 1
ATOM 701 C CA . LEU A 1 98 ? 0.617 -9.836 -4.470 1.00 98.50 98 LEU A CA 1
ATOM 702 C C . LEU A 1 98 ? 1.323 -8.490 -4.267 1.00 98.50 98 LEU A C 1
ATOM 704 O O . LEU A 1 98 ? 0.714 -7.433 -4.395 1.00 98.50 98 LEU A O 1
ATOM 708 N N . VAL A 1 99 ? 2.621 -8.523 -3.978 1.00 98.44 99 VAL A N 1
ATOM 709 C CA . VAL A 1 99 ? 3.460 -7.335 -3.791 1.00 98.44 99 VAL A CA 1
ATOM 710 C C . VAL A 1 99 ? 4.389 -7.177 -4.992 1.00 98.44 99 VAL A C 1
ATOM 712 O O . VAL A 1 99 ? 5.230 -8.036 -5.264 1.00 98.44 99 VAL A O 1
ATOM 715 N N . LEU A 1 100 ? 4.257 -6.061 -5.703 1.00 98.62 100 LEU A N 1
ATOM 716 C CA . LEU A 1 100 ? 4.969 -5.757 -6.941 1.00 98.62 100 LEU A CA 1
ATOM 717 C C . LEU A 1 100 ? 5.988 -4.641 -6.689 1.00 98.62 100 LEU A C 1
ATOM 719 O O . LEU A 1 100 ? 5.654 -3.457 -6.747 1.00 98.62 100 LEU A O 1
ATOM 723 N N . THR A 1 101 ? 7.238 -5.015 -6.395 1.00 97.44 101 THR A N 1
ATOM 724 C CA . THR A 1 101 ? 8.326 -4.064 -6.090 1.00 97.44 101 THR A CA 1
ATOM 725 C C . THR A 1 101 ? 9.436 -4.044 -7.136 1.00 97.44 101 THR A C 1
ATOM 727 O O . THR A 1 101 ? 10.420 -3.319 -6.977 1.00 97.44 101 THR A O 1
ATOM 730 N N . GLN A 1 102 ? 9.349 -4.865 -8.182 1.00 95.75 102 GLN A N 1
ATOM 731 C CA . GLN A 1 102 ? 10.365 -4.921 -9.227 1.00 95.75 102 GLN A CA 1
ATOM 732 C C . GLN A 1 102 ? 10.529 -3.559 -9.908 1.00 95.75 102 GLN A C 1
ATOM 734 O O . GLN A 1 102 ? 9.555 -2.847 -10.162 1.00 95.75 102 GLN A O 1
ATOM 739 N N . GLY A 1 103 ? 11.772 -3.185 -10.207 1.00 94.44 103 GLY A N 1
ATOM 740 C CA . GLY A 1 103 ? 12.065 -1.916 -10.851 1.00 94.44 103 GLY A CA 1
ATOM 741 C C . GLY A 1 103 ? 13.552 -1.660 -11.046 1.00 94.44 103 GLY A C 1
ATOM 742 O O . GLY A 1 103 ? 14.405 -2.317 -10.453 1.00 94.44 103 GLY A O 1
ATOM 743 N N . ILE A 1 104 ? 13.844 -0.676 -11.894 1.00 94.44 104 ILE A N 1
ATOM 744 C CA . ILE A 1 104 ? 15.191 -0.203 -12.198 1.00 94.44 104 ILE A CA 1
ATOM 745 C C . ILE A 1 104 ? 15.261 1.324 -12.110 1.00 94.44 104 ILE A C 1
ATOM 747 O O . ILE A 1 104 ? 14.307 2.026 -12.448 1.00 94.44 104 ILE A O 1
ATOM 751 N N . LEU A 1 105 ? 16.411 1.840 -11.686 1.00 92.88 105 LEU A N 1
ATOM 752 C CA . LEU A 1 105 ? 16.785 3.237 -11.862 1.00 92.88 105 LEU A CA 1
ATOM 753 C C . LEU A 1 105 ? 17.946 3.285 -12.858 1.00 92.88 105 LEU A C 1
ATOM 755 O O . LEU A 1 105 ? 18.982 2.664 -12.636 1.00 92.88 105 LEU A O 1
ATOM 759 N N . THR A 1 106 ? 17.749 3.977 -13.977 1.00 92.00 106 THR A N 1
ATOM 760 C CA . THR A 1 106 ? 18.701 4.025 -15.092 1.00 92.00 106 THR A CA 1
ATOM 761 C C . THR A 1 106 ? 18.779 5.435 -15.663 1.00 92.00 106 THR A C 1
ATOM 763 O O . THR A 1 106 ? 17.802 6.181 -15.618 1.00 92.00 106 THR A O 1
ATOM 766 N N . THR A 1 107 ? 19.945 5.787 -16.198 1.00 92.62 107 THR A N 1
ATOM 767 C CA . THR A 1 107 ? 20.168 6.999 -17.001 1.00 92.62 107 THR A CA 1
ATOM 768 C C . THR A 1 107 ? 20.328 6.681 -18.488 1.00 92.62 107 THR A C 1
ATOM 770 O O . THR A 1 107 ? 20.588 7.584 -19.277 1.00 92.62 107 THR A O 1
ATOM 773 N N . ALA A 1 108 ? 20.239 5.405 -18.874 1.00 92.06 108 ALA A N 1
ATOM 774 C CA . ALA A 1 108 ? 20.305 4.998 -20.270 1.00 92.06 108 ALA A CA 1
ATOM 775 C C . ALA A 1 108 ? 19.031 5.416 -21.025 1.00 92.06 108 ALA A C 1
ATOM 777 O O . ALA A 1 108 ? 17.963 5.565 -20.429 1.00 92.06 108 ALA A O 1
ATOM 778 N N . GLY A 1 109 ? 19.155 5.583 -22.344 1.00 94.25 109 GLY A N 1
ATOM 779 C CA . GLY A 1 109 ? 18.009 5.711 -23.245 1.00 94.25 109 GLY A CA 1
ATOM 780 C C . GLY A 1 109 ? 17.204 4.409 -23.342 1.00 94.25 109 GLY A C 1
ATOM 781 O O . GLY A 1 109 ? 17.210 3.590 -22.421 1.00 94.25 109 GLY A O 1
ATOM 782 N N . ARG A 1 110 ? 16.522 4.201 -24.472 1.00 95.81 110 ARG A N 1
ATOM 783 C CA . ARG A 1 110 ? 15.760 2.970 -24.706 1.00 95.81 110 ARG A CA 1
ATOM 784 C C . ARG A 1 110 ? 16.702 1.767 -24.688 1.00 95.81 110 ARG A C 1
ATOM 786 O O . ARG A 1 110 ? 17.678 1.726 -25.432 1.00 95.81 110 ARG A O 1
ATOM 793 N N . THR A 1 111 ? 16.400 0.787 -23.849 1.00 96.44 111 THR A N 1
ATOM 794 C CA . THR A 1 111 ? 17.171 -0.453 -23.699 1.00 96.44 111 THR A CA 1
ATOM 795 C C . THR A 1 111 ? 16.212 -1.637 -23.791 1.00 96.44 111 THR A C 1
ATOM 797 O O . THR A 1 111 ? 15.745 -2.118 -22.759 1.00 96.44 111 THR A O 1
ATOM 800 N N . PRO A 1 112 ? 15.844 -2.085 -25.004 1.00 96.81 112 PRO A N 1
ATOM 801 C CA . PRO A 1 112 ? 14.872 -3.159 -25.171 1.00 96.81 112 PRO A CA 1
ATOM 802 C C . PRO A 1 112 ? 15.391 -4.502 -24.647 1.00 96.81 112 PRO A C 1
ATOM 804 O O . PRO A 1 112 ? 16.582 -4.804 -24.728 1.00 96.81 112 PRO A O 1
ATOM 807 N N . THR A 1 113 ? 14.478 -5.315 -24.127 1.00 97.38 113 THR A N 1
ATOM 808 C CA . THR A 1 113 ? 14.686 -6.739 -23.856 1.00 97.38 113 THR A CA 1
ATOM 809 C C . THR A 1 113 ? 14.725 -7.534 -25.164 1.00 97.38 113 THR A C 1
ATOM 811 O O . THR A 1 113 ? 14.503 -7.000 -26.254 1.00 97.38 113 THR A O 1
ATOM 814 N N . THR A 1 114 ? 14.948 -8.846 -25.066 1.00 97.69 114 THR A N 1
ATOM 815 C CA . THR A 1 114 ? 14.823 -9.775 -26.203 1.00 97.69 114 THR A CA 1
ATOM 816 C C . THR A 1 114 ? 13.404 -9.842 -26.781 1.00 97.69 114 THR A C 1
ATOM 818 O O . THR A 1 114 ? 13.231 -10.319 -27.896 1.00 97.69 114 THR A O 1
ATOM 821 N N . GLU A 1 115 ? 12.401 -9.335 -26.059 1.00 97.19 115 GLU A N 1
ATOM 822 C CA . GLU A 1 115 ? 11.003 -9.229 -26.500 1.00 97.19 115 GLU A CA 1
ATOM 823 C C . GLU A 1 115 ? 10.685 -7.847 -27.111 1.00 97.19 115 GLU A C 1
ATOM 825 O O . GLU A 1 115 ? 9.524 -7.517 -27.326 1.00 97.19 115 GLU A O 1
ATOM 830 N N . ASN A 1 116 ? 11.710 -7.024 -27.383 1.00 96.62 116 ASN A N 1
ATOM 831 C CA . ASN A 1 116 ? 11.602 -5.651 -27.894 1.00 96.62 116 ASN A CA 1
ATOM 832 C C . ASN A 1 116 ? 10.787 -4.690 -26.997 1.00 96.62 116 ASN A C 1
ATOM 834 O O . ASN A 1 116 ? 10.308 -3.655 -27.453 1.00 96.62 116 ASN A O 1
ATOM 838 N N . ILE A 1 117 ? 10.674 -4.974 -25.698 1.00 97.31 117 ILE A N 1
ATOM 839 C CA . ILE A 1 117 ? 10.064 -4.061 -24.721 1.00 97.31 117 ILE A CA 1
ATOM 840 C C . ILE A 1 117 ? 11.188 -3.336 -23.991 1.00 97.31 117 ILE A C 1
ATOM 842 O O . ILE A 1 117 ? 12.116 -3.977 -23.510 1.00 97.31 117 ILE A O 1
ATOM 846 N N . ASP A 1 118 ? 11.135 -2.008 -23.879 1.00 97.94 118 ASP A N 1
ATOM 847 C CA . ASP A 1 118 ? 12.121 -1.272 -23.081 1.00 97.94 118 ASP A CA 1
ATOM 848 C C . ASP A 1 118 ? 12.187 -1.799 -21.633 1.00 97.94 118 ASP A C 1
ATOM 850 O O . ASP A 1 118 ? 11.155 -1.957 -20.986 1.00 97.94 118 ASP A O 1
ATOM 854 N N . ASN A 1 119 ? 13.389 -2.033 -21.099 1.00 96.94 119 ASN A N 1
ATOM 855 C CA . ASN A 1 119 ? 13.593 -2.604 -19.762 1.00 96.94 119 ASN A CA 1
ATOM 856 C C . ASN A 1 119 ? 12.886 -1.825 -18.641 1.00 96.94 119 ASN A C 1
ATOM 858 O O . ASN A 1 119 ? 12.399 -2.430 -17.680 1.00 96.94 119 ASN A O 1
ATOM 862 N N . LYS A 1 120 ? 12.828 -0.488 -18.728 1.00 96.62 120 LYS A N 1
ATOM 863 C CA . LYS A 1 120 ? 12.142 0.337 -17.728 1.00 96.62 120 LYS A CA 1
ATOM 864 C C . LYS A 1 120 ? 10.639 0.104 -17.814 1.00 96.62 120 LYS A C 1
ATOM 866 O O . LYS A 1 120 ? 10.032 -0.171 -16.786 1.00 96.62 120 LYS A O 1
ATOM 871 N N . LEU A 1 121 ? 10.054 0.150 -19.011 1.00 97.94 121 LEU A N 1
ATOM 872 C CA . LEU A 1 121 ? 8.625 -0.129 -19.208 1.00 97.94 121 LEU A CA 1
ATOM 873 C C . LEU A 1 121 ? 8.261 -1.582 -18.868 1.00 97.94 121 LEU A C 1
ATOM 875 O O . LEU A 1 121 ? 7.219 -1.824 -18.260 1.00 97.94 121 LEU A O 1
ATOM 879 N N . ALA A 1 122 ? 9.129 -2.538 -19.200 1.00 98.31 122 ALA A N 1
ATOM 880 C CA . ALA A 1 122 ? 8.951 -3.951 -18.893 1.00 98.31 122 ALA A CA 1
ATOM 881 C C . ALA A 1 122 ? 8.825 -4.179 -17.381 1.00 98.31 122 ALA A C 1
ATOM 883 O O . ALA A 1 122 ? 7.879 -4.816 -16.927 1.00 98.31 122 ALA A O 1
ATOM 884 N N . LEU A 1 123 ? 9.732 -3.601 -16.585 1.00 97.75 123 LEU A N 1
ATOM 885 C CA . LEU A 1 123 ? 9.723 -3.749 -15.127 1.00 97.75 123 LEU A CA 1
ATOM 886 C C . LEU A 1 123 ? 8.691 -2.852 -14.433 1.00 97.75 123 LEU A C 1
ATOM 888 O O . LEU A 1 123 ? 8.102 -3.261 -13.435 1.00 97.75 123 LEU A O 1
ATOM 892 N N . HIS A 1 124 ? 8.512 -1.615 -14.905 1.00 97.44 124 HIS A N 1
ATOM 893 C CA . HIS A 1 124 ? 7.682 -0.611 -14.230 1.00 97.44 124 HIS A CA 1
ATOM 894 C C . HIS A 1 124 ? 6.207 -0.661 -14.629 1.00 97.44 124 HIS A C 1
ATOM 896 O O . HIS A 1 124 ? 5.384 -0.136 -13.888 1.00 97.44 124 HIS A O 1
ATOM 902 N N . TYR A 1 125 ? 5.849 -1.305 -15.737 1.00 98.00 125 TYR A N 1
ATOM 903 C CA . TYR A 1 125 ? 4.455 -1.400 -16.164 1.00 98.00 125 TYR A CA 1
ATOM 904 C C . TYR A 1 125 ? 4.085 -2.807 -16.633 1.00 98.00 125 TYR A C 1
ATOM 906 O O . TYR A 1 125 ? 3.399 -3.522 -15.904 1.00 98.00 125 TYR A O 1
ATOM 914 N N . TYR A 1 126 ? 4.575 -3.239 -17.800 1.00 98.38 126 TYR A N 1
ATOM 915 C CA . TYR A 1 126 ? 4.078 -4.450 -18.466 1.00 98.38 126 TYR A CA 1
ATOM 916 C C . TYR A 1 126 ? 4.158 -5.694 -17.580 1.00 98.38 126 TYR A C 1
ATOM 918 O O . TYR A 1 126 ? 3.172 -6.411 -17.434 1.00 98.38 126 TYR A O 1
ATOM 926 N N . GLY A 1 127 ? 5.293 -5.912 -16.916 1.00 98.44 127 GLY A N 1
ATOM 927 C CA . GLY A 1 127 ? 5.474 -7.068 -16.051 1.00 98.44 127 GLY A CA 1
ATOM 928 C C . GLY A 1 127 ? 4.555 -7.041 -14.832 1.00 98.44 127 GLY A C 1
ATOM 929 O O . GLY A 1 127 ? 4.028 -8.076 -14.438 1.00 98.44 127 GLY A O 1
ATOM 930 N N . ARG A 1 128 ? 4.309 -5.861 -14.248 1.00 98.56 128 ARG A N 1
ATOM 931 C CA . ARG A 1 128 ? 3.402 -5.700 -13.098 1.00 98.56 128 ARG A CA 1
ATOM 932 C C . ARG A 1 128 ? 1.968 -6.040 -13.481 1.00 98.56 128 ARG A C 1
ATOM 934 O O . ARG A 1 128 ? 1.334 -6.832 -12.793 1.00 98.56 128 ARG A O 1
ATOM 941 N N . ILE A 1 129 ? 1.496 -5.491 -14.599 1.00 98.50 129 ILE A N 1
ATOM 942 C CA . ILE A 1 129 ? 0.145 -5.759 -15.099 1.00 98.50 129 ILE A CA 1
ATOM 943 C C . ILE A 1 129 ? -0.013 -7.227 -15.485 1.00 98.50 129 ILE A C 1
ATOM 945 O O . ILE A 1 129 ? -1.024 -7.832 -15.141 1.00 98.50 129 ILE A O 1
ATOM 949 N N . LEU A 1 130 ? 0.999 -7.832 -16.109 1.00 98.75 130 LEU A N 1
ATOM 950 C CA . LEU A 1 130 ? 0.954 -9.246 -16.463 1.00 98.75 130 LEU A CA 1
ATOM 951 C C . LEU A 1 130 ? 0.890 -10.154 -15.226 1.00 98.75 130 LEU A C 1
ATOM 953 O O . LEU A 1 130 ? 0.103 -11.094 -15.212 1.00 98.75 130 LEU A O 1
ATOM 957 N N . PHE A 1 131 ? 1.644 -9.859 -14.159 1.00 98.75 131 PHE A N 1
ATOM 958 C CA . PHE A 1 131 ? 1.503 -10.587 -12.890 1.00 98.75 131 PHE A CA 1
ATOM 959 C C . PHE A 1 131 ? 0.085 -10.491 -12.326 1.00 98.75 131 PHE A C 1
ATOM 961 O O . PHE A 1 131 ? -0.445 -11.503 -11.871 1.00 98.75 131 PHE A O 1
ATOM 968 N N . VAL A 1 132 ? -0.528 -9.302 -12.364 1.00 98.62 132 VAL A N 1
ATOM 969 C CA . VAL A 1 132 ? -1.919 -9.134 -11.929 1.00 98.62 132 VAL A CA 1
ATOM 970 C C . VAL A 1 132 ? -2.849 -9.972 -12.790 1.00 98.62 132 VAL A C 1
ATOM 972 O O . VAL A 1 132 ? -3.610 -10.746 -12.233 1.00 98.62 132 VAL A O 1
ATOM 975 N N . GLN A 1 133 ? -2.764 -9.880 -14.118 1.00 98.38 133 GLN A N 1
ATOM 976 C CA . GLN A 1 133 ? -3.640 -10.617 -15.035 1.00 98.38 133 GLN A CA 1
ATOM 977 C C . GLN A 1 133 ? -3.566 -12.135 -14.836 1.00 98.38 133 GLN A C 1
ATOM 979 O O . GLN A 1 133 ? -4.603 -12.781 -14.710 1.00 98.38 133 GLN A O 1
ATOM 984 N N . GLU A 1 134 ? -2.357 -12.698 -14.773 1.00 98.69 134 GLU A N 1
ATOM 985 C CA . GLU A 1 134 ? -2.154 -14.146 -14.629 1.00 98.69 134 GLU A CA 1
ATOM 986 C C . GLU A 1 134 ? -2.617 -14.665 -13.257 1.00 98.69 134 GLU A C 1
ATOM 988 O O . GLU A 1 134 ? -3.088 -15.795 -13.145 1.00 98.69 134 GLU A O 1
ATOM 993 N N . LEU A 1 135 ? -2.507 -13.847 -12.203 1.00 98.69 135 LEU A N 1
ATOM 994 C CA . LEU A 1 135 ? -2.851 -14.239 -10.832 1.00 98.69 135 LEU A CA 1
ATOM 995 C C . LEU A 1 135 ? -4.235 -13.760 -10.378 1.00 98.69 135 LEU A C 1
ATOM 997 O O . LEU A 1 135 ? -4.680 -14.131 -9.291 1.00 98.69 135 LEU A O 1
ATOM 1001 N N . LEU A 1 136 ? -4.941 -12.983 -11.202 1.00 98.06 136 LEU A N 1
ATOM 1002 C CA . LEU A 1 136 ? -6.252 -12.424 -10.878 1.00 98.06 136 LEU A CA 1
ATOM 1003 C C . LEU A 1 136 ? -7.279 -13.494 -10.481 1.00 98.06 136 LEU A C 1
ATOM 1005 O O . LEU A 1 136 ? -7.957 -13.289 -9.475 1.00 98.06 136 LEU A O 1
ATOM 1009 N N . PRO A 1 137 ? -7.385 -14.653 -11.169 1.00 97.75 137 PRO A N 1
ATOM 1010 C CA . PRO A 1 137 ? -8.321 -15.700 -10.759 1.00 97.75 137 PRO A CA 1
ATOM 1011 C C . PRO A 1 137 ? -8.064 -16.207 -9.333 1.00 97.75 137 PRO A C 1
ATOM 1013 O O . PRO A 1 137 ? -9.007 -16.451 -8.585 1.00 97.75 137 PRO A O 1
ATOM 1016 N N . LEU A 1 138 ? -6.793 -16.313 -8.935 1.00 98.31 138 LEU A N 1
ATOM 1017 C CA . LEU A 1 138 ? -6.410 -16.750 -7.593 1.00 98.31 138 LEU A CA 1
ATOM 1018 C C . LEU A 1 138 ? -6.697 -15.663 -6.550 1.00 98.31 138 LEU A C 1
ATOM 1020 O O . LEU A 1 138 ? -7.248 -15.973 -5.496 1.00 98.31 138 LEU A O 1
ATOM 1024 N N . LEU A 1 139 ? -6.410 -14.396 -6.869 1.00 97.62 139 LEU A N 1
ATOM 1025 C CA . LEU A 1 139 ? -6.733 -13.252 -6.010 1.00 97.62 139 LEU A CA 1
ATOM 1026 C C . LEU A 1 139 ? -8.243 -13.145 -5.744 1.00 97.62 139 LEU A C 1
ATOM 1028 O O . LEU A 1 139 ? -8.641 -12.895 -4.609 1.00 97.62 139 LEU A O 1
ATOM 1032 N N . ARG A 1 140 ? -9.085 -13.395 -6.757 1.00 96.06 140 ARG A N 1
ATOM 1033 C CA . ARG A 1 140 ? -10.556 -13.431 -6.614 1.00 96.06 140 ARG A CA 1
ATOM 1034 C C . ARG A 1 140 ? -11.018 -14.518 -5.648 1.00 96.06 140 ARG A C 1
ATOM 1036 O O . ARG A 1 140 ? -11.990 -14.324 -4.926 1.00 96.06 140 ARG A O 1
ATOM 1043 N N . SER A 1 141 ? -10.314 -15.650 -5.629 1.00 94.44 141 SER A N 1
ATOM 1044 C CA . SER A 1 141 ? -10.623 -16.794 -4.763 1.00 94.44 141 SER A CA 1
ATOM 1045 C C . SER A 1 141 ? -10.093 -16.668 -3.327 1.00 94.44 141 SER A C 1
ATOM 1047 O O . SER A 1 141 ? -10.332 -17.559 -2.511 1.00 94.44 141 SER A O 1
ATOM 1049 N N . SER A 1 142 ? -9.375 -15.584 -3.007 1.00 91.62 142 SER A N 1
ATOM 1050 C CA . SER A 1 142 ? -8.818 -15.338 -1.673 1.00 91.62 142 SER A CA 1
ATOM 1051 C C . SER A 1 142 ? -9.917 -15.255 -0.609 1.00 91.62 142 SER A C 1
ATOM 1053 O O . SER A 1 142 ? -10.831 -14.432 -0.698 1.00 91.62 142 SER A O 1
ATOM 1055 N N . GLN A 1 143 ? -9.788 -16.061 0.448 1.00 83.81 143 GLN A N 1
ATOM 1056 C CA . GLN A 1 143 ? -10.678 -16.005 1.616 1.00 83.81 143 GLN A CA 1
ATOM 1057 C C . GLN A 1 143 ? -10.363 -14.818 2.535 1.00 83.81 143 GLN A C 1
ATOM 1059 O O . GLN A 1 143 ? -11.216 -14.399 3.310 1.00 83.81 143 GLN A O 1
ATOM 1064 N N . ASN A 1 144 ? -9.154 -14.261 2.436 1.00 80.06 144 ASN A N 1
ATOM 1065 C CA . ASN A 1 144 ? -8.721 -13.101 3.215 1.00 80.06 144 ASN A CA 1
ATOM 1066 C C . ASN A 1 144 ? -9.034 -11.759 2.521 1.00 80.06 144 ASN A C 1
ATOM 1068 O O . ASN A 1 144 ? -8.636 -10.704 3.021 1.00 80.06 144 ASN A O 1
ATOM 1072 N N . GLY A 1 145 ? -9.700 -11.800 1.360 1.00 86.06 145 GLY A N 1
ATOM 1073 C CA . GLY A 1 145 ? -9.760 -10.687 0.414 1.00 86.06 145 GLY A CA 1
ATOM 1074 C C . GLY A 1 145 ? -8.453 -10.583 -0.370 1.00 86.06 145 GLY A C 1
ATOM 1075 O O . GLY A 1 145 ? -7.360 -10.627 0.200 1.00 86.06 145 GLY A O 1
ATOM 1076 N N . GLY A 1 146 ? -8.536 -10.514 -1.697 1.00 88.00 146 GLY A N 1
ATOM 1077 C CA . GLY A 1 146 ? -7.351 -10.396 -2.542 1.00 88.00 146 GLY A CA 1
ATOM 1078 C C . GLY A 1 146 ? -6.690 -9.033 -2.351 1.00 88.00 146 GLY A C 1
ATOM 1079 O O . GLY A 1 146 ? -7.367 -8.019 -2.199 1.00 88.00 146 GLY A O 1
ATOM 1080 N N . LYS A 1 147 ? -5.360 -8.973 -2.362 1.00 91.12 147 LYS A N 1
ATOM 1081 C CA . LYS A 1 147 ? -4.629 -7.706 -2.244 1.00 91.12 147 LYS A CA 1
ATOM 1082 C C . LYS A 1 147 ? -3.526 -7.610 -3.272 1.00 91.12 147 LYS A C 1
ATOM 1084 O O . LYS A 1 147 ? -2.736 -8.538 -3.428 1.00 91.12 147 LYS A O 1
ATOM 1089 N N . VAL A 1 148 ? -3.430 -6.460 -3.924 1.00 97.31 148 VAL A N 1
ATOM 1090 C CA . VAL A 1 148 ? -2.353 -6.151 -4.861 1.00 97.31 148 VAL A CA 1
ATOM 1091 C C . VAL A 1 148 ? -1.721 -4.825 -4.471 1.00 97.31 148 VAL A C 1
ATOM 1093 O O . VAL A 1 148 ? -2.365 -3.784 -4.531 1.00 97.31 148 VAL A O 1
ATOM 1096 N N . LEU A 1 149 ? -0.447 -4.864 -4.093 1.00 96.50 149 LEU A N 1
ATOM 1097 C CA . LEU A 1 149 ? 0.333 -3.691 -3.722 1.00 96.50 149 LEU A CA 1
ATOM 1098 C C . LEU A 1 149 ? 1.379 -3.393 -4.797 1.00 96.50 149 LEU A C 1
ATOM 1100 O O . LEU A 1 149 ? 2.344 -4.140 -4.966 1.00 96.50 149 LEU A O 1
ATOM 1104 N N . PHE A 1 150 ? 1.221 -2.265 -5.479 1.00 97.50 150 PHE A N 1
ATOM 1105 C CA . PHE A 1 150 ? 2.210 -1.704 -6.389 1.00 97.50 150 PHE A CA 1
ATOM 1106 C C . PHE A 1 150 ? 3.111 -0.748 -5.609 1.00 97.50 150 PHE A C 1
ATOM 1108 O O . PHE A 1 150 ? 2.693 0.347 -5.243 1.00 97.50 150 PHE A O 1
ATOM 1115 N N . VAL A 1 151 ? 4.363 -1.145 -5.367 1.00 95.50 151 VAL A N 1
ATOM 1116 C CA . VAL A 1 151 ? 5.363 -0.254 -4.763 1.00 95.50 151 VAL A CA 1
ATOM 1117 C C . VAL A 1 151 ? 6.057 0.502 -5.888 1.00 95.50 151 VAL A C 1
ATOM 1119 O O . VAL A 1 151 ? 7.021 0.015 -6.493 1.00 95.50 151 VAL A O 1
ATOM 1122 N N . PHE A 1 152 ? 5.531 1.681 -6.204 1.00 93.62 152 PHE A N 1
ATOM 1123 C CA . PHE A 1 152 ? 6.029 2.513 -7.289 1.00 93.62 152 PHE A CA 1
ATOM 1124 C C . PHE A 1 152 ? 5.797 4.006 -7.018 1.00 93.62 152 PHE A C 1
ATOM 1126 O O . PHE A 1 152 ? 6.230 4.470 -5.977 1.00 93.62 152 PHE A O 1
ATOM 1133 N N . ASP A 1 153 ? 5.251 4.788 -7.942 1.00 88.38 153 ASP A N 1
ATOM 1134 C CA . ASP A 1 153 ? 5.046 6.226 -7.775 1.00 88.38 153 ASP A CA 1
ATOM 1135 C C . ASP A 1 153 ? 3.612 6.554 -8.178 1.00 88.38 153 ASP A C 1
ATOM 1137 O O . ASP A 1 153 ? 3.291 6.613 -9.365 1.00 88.38 153 ASP A O 1
ATOM 1141 N N . SER A 1 154 ? 2.767 6.713 -7.160 1.00 80.12 154 SER A N 1
ATOM 1142 C CA . SER A 1 154 ? 1.334 6.985 -7.280 1.00 80.12 154 SER A CA 1
ATOM 1143 C C . SER A 1 154 ? 0.984 8.469 -7.340 1.00 80.12 154 SER A C 1
ATOM 1145 O O . SER A 1 154 ? -0.189 8.819 -7.363 1.00 80.12 154 SER A O 1
ATOM 1147 N N . VAL A 1 155 ? 1.982 9.359 -7.335 1.00 77.25 155 VAL A N 1
ATOM 1148 C CA . VAL A 1 155 ? 1.755 10.805 -7.187 1.00 77.25 155 VAL A CA 1
ATOM 1149 C C . VAL A 1 155 ? 2.125 11.564 -8.452 1.00 77.25 155 VAL A C 1
ATOM 1151 O O . VAL A 1 155 ? 1.449 12.518 -8.826 1.00 77.25 155 VAL A O 1
ATOM 1154 N N . HIS A 1 156 ? 3.207 11.169 -9.125 1.00 83.06 156 HIS A N 1
ATOM 1155 C CA . HIS A 1 156 ? 3.792 11.984 -10.194 1.00 83.06 156 HIS A CA 1
ATOM 1156 C C . HIS A 1 156 ? 3.387 11.555 -11.612 1.00 83.06 156 HIS A C 1
ATOM 1158 O O . HIS A 1 156 ? 3.903 12.110 -12.588 1.00 83.06 156 HIS A O 1
ATOM 1164 N N . GLY A 1 157 ? 2.471 10.591 -11.747 1.00 85.94 157 GLY A N 1
ATOM 1165 C CA . GLY A 1 157 ? 1.827 10.260 -13.017 1.00 85.94 157 GLY A CA 1
ATOM 1166 C C . GLY A 1 157 ? 1.079 11.460 -13.597 1.00 85.94 157 GLY A C 1
ATOM 1167 O O . GLY A 1 157 ? 0.470 12.246 -12.876 1.00 85.94 157 GLY A O 1
ATOM 1168 N N . ASN A 1 158 ? 1.129 11.631 -14.918 1.00 86.31 158 ASN A N 1
ATOM 1169 C CA . ASN A 1 158 ? 0.390 12.693 -15.589 1.00 86.31 158 ASN A CA 1
ATOM 1170 C C . ASN A 1 158 ? -0.167 12.198 -16.936 1.00 86.31 158 ASN A C 1
ATOM 1172 O O . ASN A 1 158 ? 0.578 12.153 -17.922 1.00 86.31 158 ASN A O 1
ATOM 1176 N N . PRO A 1 159 ? -1.481 11.907 -17.012 1.00 84.00 159 PRO A N 1
ATOM 1177 C CA . PRO A 1 159 ? -2.127 11.431 -18.233 1.00 84.00 159 PRO A CA 1
ATOM 1178 C C . PRO A 1 159 ? -1.989 12.367 -19.441 1.00 84.00 159 PRO A C 1
ATOM 1180 O O . PRO A 1 159 ? -1.969 11.900 -20.576 1.00 84.00 159 PRO A O 1
ATOM 1183 N N . SER A 1 160 ? -1.827 13.679 -19.229 1.00 91.56 160 SER A N 1
ATOM 1184 C CA . SER A 1 160 ? -1.633 14.638 -20.333 1.00 91.56 160 SER A CA 1
ATOM 1185 C C . SER A 1 160 ? -0.270 14.507 -21.027 1.00 91.56 160 SER A C 1
ATOM 1187 O O . SER A 1 160 ? -0.080 15.042 -22.116 1.00 91.56 160 SER A O 1
ATOM 1189 N N . LYS A 1 161 ? 0.685 13.797 -20.410 1.00 91.19 161 LYS A N 1
ATOM 1190 C CA . LYS A 1 161 ? 2.034 13.553 -20.947 1.00 91.19 161 LYS A CA 1
ATOM 1191 C C . LYS A 1 161 ? 2.178 12.195 -21.638 1.00 91.19 161 LYS A C 1
ATOM 1193 O O . LYS A 1 161 ? 3.297 11.814 -21.983 1.00 91.19 161 LYS A O 1
ATOM 1198 N N . ILE A 1 162 ? 1.082 11.456 -21.813 1.00 94.69 162 ILE A N 1
ATOM 1199 C CA . ILE A 1 162 ? 1.079 10.187 -22.542 1.00 94.69 162 ILE A CA 1
ATOM 1200 C C . ILE A 1 162 ? 1.179 10.464 -24.045 1.00 94.69 162 ILE A C 1
ATOM 1202 O O . ILE A 1 162 ? 0.388 11.220 -24.609 1.00 94.69 162 ILE A O 1
ATOM 1206 N N . ASN A 1 163 ? 2.124 9.803 -24.709 1.00 94.94 163 ASN A N 1
ATOM 1207 C CA . ASN A 1 163 ? 2.188 9.740 -26.159 1.00 94.94 163 ASN A CA 1
ATOM 1208 C C . ASN A 1 163 ? 1.348 8.565 -26.677 1.00 94.94 163 ASN A C 1
ATOM 1210 O O . ASN A 1 163 ? 1.815 7.430 -26.765 1.00 94.94 163 ASN A O 1
ATOM 1214 N N . TRP A 1 164 ? 0.106 8.858 -27.052 1.00 94.38 164 TRP A N 1
ATOM 1215 C CA . TRP A 1 164 ? -0.836 7.869 -27.581 1.00 94.38 164 TRP A CA 1
ATOM 1216 C C . TRP A 1 164 ? -0.428 7.286 -28.941 1.00 94.38 164 TRP A C 1
ATOM 1218 O O . TRP A 1 164 ? -0.798 6.157 -29.250 1.00 94.38 164 TRP A O 1
ATOM 1228 N N . ASN A 1 165 ? 0.372 8.010 -29.729 1.00 96.69 165 ASN A N 1
ATOM 1229 C CA . ASN A 1 165 ? 0.838 7.546 -31.041 1.00 96.69 165 ASN A CA 1
ATOM 1230 C C . ASN A 1 165 ? 2.071 6.631 -30.952 1.00 96.69 165 ASN A C 1
ATOM 1232 O O . ASN A 1 165 ? 2.452 6.021 -31.945 1.00 96.69 165 ASN A O 1
ATOM 1236 N N . ASP A 1 166 ? 2.706 6.544 -29.781 1.00 96.25 166 ASP A N 1
ATOM 1237 C CA . ASP A 1 166 ? 3.888 5.715 -29.534 1.00 96.25 166 ASP A CA 1
ATOM 1238 C C . ASP A 1 166 ? 3.872 5.211 -28.081 1.00 96.25 166 ASP A C 1
ATOM 1240 O O . ASP A 1 166 ? 4.735 5.529 -27.262 1.00 96.25 166 ASP A O 1
ATOM 1244 N N . MET A 1 167 ? 2.832 4.449 -27.726 1.00 93.94 167 MET A N 1
ATOM 1245 C CA . MET A 1 167 ? 2.608 3.989 -26.345 1.00 93.94 167 MET A CA 1
ATOM 1246 C C . MET A 1 167 ? 3.756 3.119 -25.810 1.00 93.94 167 MET A C 1
ATOM 1248 O O . MET A 1 167 ? 4.070 3.167 -24.616 1.00 93.94 167 MET A O 1
ATOM 1252 N N . ALA A 1 168 ? 4.400 2.355 -26.697 1.00 93.50 168 ALA A N 1
ATOM 1253 C CA . ALA A 1 168 ? 5.568 1.531 -26.395 1.00 93.50 168 ALA A CA 1
ATOM 1254 C C . ALA A 1 168 ? 6.883 2.331 -26.335 1.00 93.50 168 ALA A C 1
ATOM 1256 O O . ALA A 1 168 ? 7.905 1.784 -25.912 1.00 93.50 168 ALA A O 1
ATOM 1257 N N . LEU A 1 169 ? 6.852 3.617 -26.709 1.00 96.56 169 LEU A N 1
ATOM 1258 C CA . LEU A 1 169 ? 8.007 4.507 -26.790 1.00 96.56 169 LEU A CA 1
ATOM 1259 C C . LEU A 1 169 ? 9.148 3.883 -27.606 1.00 96.56 169 LEU A C 1
ATOM 1261 O O . LEU A 1 169 ? 10.297 3.848 -27.166 1.00 96.56 169 LEU A O 1
ATOM 1265 N N . GLU A 1 170 ? 8.839 3.348 -28.787 1.00 95.94 170 GLU A N 1
ATOM 1266 C CA . GLU A 1 170 ? 9.852 2.802 -29.695 1.00 95.94 170 GLU A CA 1
ATOM 1267 C C . GLU A 1 170 ? 10.620 3.901 -30.429 1.00 95.94 170 GLU A C 1
ATOM 1269 O O . GLU A 1 170 ? 11.813 3.744 -30.699 1.00 95.94 170 GLU A O 1
ATOM 1274 N N . HIS A 1 171 ? 9.964 5.032 -30.696 1.00 94.94 171 HIS A N 1
ATOM 1275 C CA . HIS A 1 171 ? 10.513 6.121 -31.504 1.00 94.94 171 HIS A CA 1
ATOM 1276 C C . HIS A 1 171 ? 10.736 7.410 -30.708 1.00 94.94 171 HIS A C 1
ATOM 1278 O O . HIS A 1 171 ? 11.625 8.192 -31.033 1.00 94.94 171 HIS A O 1
ATOM 1284 N N . THR A 1 172 ? 9.963 7.633 -29.645 1.00 95.56 172 THR A N 1
ATOM 1285 C CA . THR A 1 172 ? 9.929 8.891 -28.881 1.00 95.56 172 THR A CA 1
ATOM 1286 C C . THR A 1 172 ? 10.422 8.738 -27.440 1.00 95.56 172 THR A C 1
ATOM 1288 O O . THR A 1 172 ? 10.090 9.531 -26.558 1.00 95.56 172 THR A O 1
ATOM 1291 N N . TYR A 1 173 ? 11.240 7.712 -27.182 1.00 97.38 173 TYR A N 1
ATOM 1292 C CA . TYR A 1 173 ? 11.721 7.407 -25.840 1.00 97.38 173 TYR A CA 1
ATOM 1293 C C . TYR A 1 173 ? 12.554 8.538 -25.226 1.00 97.38 173 TYR A C 1
ATOM 1295 O O . TYR A 1 173 ? 13.618 8.919 -25.711 1.00 97.38 173 TYR A O 1
ATOM 1303 N N . SER A 1 174 ? 12.137 8.954 -24.038 1.00 96.88 174 SER A N 1
ATOM 1304 C CA . SER A 1 174 ? 12.954 9.637 -23.043 1.00 96.88 174 SER A CA 1
ATOM 1305 C C . SER A 1 174 ? 12.709 9.028 -21.659 1.00 96.88 174 SER A C 1
ATOM 1307 O O . SER A 1 174 ? 11.661 8.434 -21.394 1.00 96.88 174 SER A O 1
ATOM 1309 N N . LEU A 1 175 ? 13.650 9.223 -20.731 1.00 95.31 175 LEU A N 1
ATOM 1310 C CA . LEU A 1 175 ? 13.488 8.787 -19.337 1.00 95.31 175 LEU A CA 1
ATOM 1311 C C . LEU A 1 175 ? 12.218 9.362 -18.691 1.00 95.31 175 LEU A C 1
ATOM 1313 O O . LEU A 1 175 ? 11.528 8.659 -17.954 1.00 95.31 175 LEU A O 1
ATOM 1317 N N . SER A 1 176 ? 11.907 10.626 -18.998 1.00 94.38 176 SER A N 1
ATOM 1318 C CA . SER A 1 176 ? 10.719 11.318 -18.494 1.00 94.38 176 SER A CA 1
ATOM 1319 C C . SER A 1 176 ? 9.434 10.746 -19.091 1.00 94.38 176 SER A C 1
ATOM 1321 O O . SER A 1 176 ? 8.512 10.426 -18.345 1.00 94.38 176 SER A O 1
ATOM 1323 N N . SER A 1 177 ? 9.368 10.545 -20.412 1.00 96.06 177 SER A N 1
ATOM 1324 C CA . SER A 1 177 ? 8.194 9.927 -21.048 1.00 96.06 177 SER A CA 1
ATOM 1325 C C . SER A 1 177 ? 7.977 8.497 -20.558 1.00 96.06 177 SER A C 1
ATOM 1327 O O . SER A 1 177 ? 6.853 8.138 -20.235 1.00 96.06 177 SER A O 1
ATOM 1329 N N . ALA A 1 178 ? 9.041 7.700 -20.410 1.00 97.00 178 ALA A N 1
ATOM 1330 C CA . ALA A 1 178 ? 8.925 6.322 -19.941 1.00 97.00 178 ALA A CA 1
ATOM 1331 C C . ALA A 1 178 ? 8.472 6.248 -18.478 1.00 97.00 178 ALA A C 1
ATOM 1333 O O . ALA A 1 178 ? 7.674 5.384 -18.124 1.00 97.00 178 ALA A O 1
ATOM 1334 N N . ALA A 1 179 ? 8.940 7.168 -17.626 1.00 95.12 179 ALA A N 1
ATOM 1335 C CA . ALA A 1 179 ? 8.428 7.303 -16.267 1.00 95.12 179 ALA A CA 1
ATOM 1336 C C . ALA A 1 179 ? 6.942 7.703 -16.260 1.00 95.12 179 ALA A C 1
ATOM 1338 O O . ALA A 1 179 ? 6.150 7.033 -15.605 1.00 95.12 179 ALA A O 1
ATOM 1339 N N . ASN A 1 180 ? 6.552 8.738 -17.017 1.00 95.00 180 ASN A N 1
ATOM 1340 C CA . ASN A 1 180 ? 5.159 9.200 -17.082 1.00 95.00 180 ASN A CA 1
ATOM 1341 C C . ASN A 1 180 ? 4.211 8.131 -17.641 1.00 95.00 180 ASN A C 1
ATOM 1343 O O . ASN A 1 180 ? 3.141 7.938 -17.067 1.00 95.00 180 ASN A O 1
ATOM 1347 N N . HIS A 1 181 ? 4.599 7.417 -18.705 1.00 97.25 181 HIS A N 1
ATOM 1348 C CA . HIS A 1 181 ? 3.839 6.281 -19.238 1.00 97.25 181 HIS A CA 1
ATOM 1349 C C . HIS A 1 181 ? 3.673 5.208 -18.164 1.00 97.25 181 HIS A C 1
ATOM 1351 O O . HIS A 1 181 ? 2.551 4.828 -17.858 1.00 97.25 181 HIS A O 1
ATOM 1357 N N . ALA A 1 182 ? 4.766 4.764 -17.532 1.00 97.44 182 ALA A N 1
ATOM 1358 C CA . ALA A 1 182 ? 4.689 3.703 -16.534 1.00 97.44 182 ALA A CA 1
ATOM 1359 C C . ALA A 1 182 ? 3.798 4.068 -15.336 1.00 97.44 182 ALA A C 1
ATOM 1361 O O . ALA A 1 182 ? 3.018 3.227 -14.899 1.00 97.44 182 ALA A O 1
ATOM 1362 N N . MET A 1 183 ? 3.891 5.298 -14.815 1.00 94.81 183 MET A N 1
ATOM 1363 C CA . MET A 1 183 ? 3.063 5.758 -13.688 1.00 94.81 183 MET A CA 1
ATOM 1364 C C . MET A 1 183 ? 1.591 5.852 -14.095 1.00 94.81 183 MET A C 1
ATOM 1366 O O . MET A 1 183 ? 0.753 5.152 -13.534 1.00 94.81 183 MET A O 1
ATOM 1370 N N . SER A 1 184 ? 1.298 6.618 -15.150 1.00 94.31 184 SER A N 1
ATOM 1371 C CA . SER A 1 184 ? -0.081 6.895 -15.573 1.00 94.31 184 SER A CA 1
ATOM 1372 C C . SER A 1 184 ? -0.801 5.636 -16.061 1.00 94.31 184 SER A C 1
ATOM 1374 O O . SER A 1 184 ? -1.977 5.439 -15.769 1.00 94.31 184 SER A O 1
ATOM 1376 N N . PHE A 1 185 ? -0.103 4.749 -16.780 1.00 96.62 185 PHE A N 1
ATOM 1377 C CA . PHE A 1 185 ? -0.683 3.476 -17.197 1.00 96.62 185 PHE A CA 1
ATOM 1378 C C . PHE A 1 185 ? -0.902 2.523 -16.018 1.00 96.62 185 PHE A C 1
ATOM 1380 O O . PHE A 1 185 ? -1.862 1.758 -16.049 1.00 96.62 185 PHE A O 1
ATOM 1387 N N . THR A 1 186 ? -0.051 2.560 -14.984 1.00 96.06 186 THR A N 1
ATOM 1388 C CA . THR A 1 186 ? -0.265 1.763 -13.764 1.00 96.06 186 THR A CA 1
ATOM 1389 C C . THR A 1 186 ? -1.530 2.219 -13.042 1.00 96.06 186 THR A C 1
ATOM 1391 O O . THR A 1 186 ? -2.376 1.376 -12.758 1.00 96.06 186 THR A O 1
ATOM 1394 N N . ASP A 1 187 ? -1.716 3.527 -12.833 1.00 88.81 187 ASP A N 1
ATOM 1395 C CA . ASP A 1 187 ? -2.937 4.072 -12.216 1.00 88.81 187 ASP A CA 1
ATOM 1396 C C . ASP A 1 187 ? -4.192 3.694 -13.003 1.00 88.81 187 ASP A C 1
ATOM 1398 O O . ASP A 1 187 ? -5.184 3.236 -12.436 1.00 88.81 187 ASP A O 1
ATOM 1402 N N . HIS A 1 188 ? -4.136 3.836 -14.328 1.00 91.62 188 HIS A N 1
ATOM 1403 C CA . HIS A 1 188 ? -5.275 3.519 -15.180 1.00 91.62 188 HIS A CA 1
ATOM 1404 C C . HIS A 1 188 ? -5.593 2.018 -15.185 1.00 91.62 188 HIS A C 1
ATOM 1406 O O . HIS A 1 188 ? -6.756 1.627 -15.130 1.00 91.62 188 HIS A O 1
ATOM 1412 N N . ALA A 1 189 ? -4.568 1.162 -15.194 1.00 95.00 189 ALA A N 1
ATOM 1413 C CA . ALA A 1 189 ? -4.756 -0.280 -15.098 1.00 95.00 189 ALA A CA 1
ATOM 1414 C C . ALA A 1 189 ? -5.342 -0.689 -13.740 1.00 95.00 189 ALA A C 1
ATOM 1416 O O . ALA A 1 189 ? -6.214 -1.553 -13.694 1.00 95.00 189 ALA A O 1
ATOM 1417 N N . ILE A 1 190 ? -4.908 -0.057 -12.646 1.00 91.19 190 ILE A N 1
ATOM 1418 C CA . ILE A 1 190 ? -5.470 -0.281 -11.310 1.00 91.19 190 ILE A CA 1
ATOM 1419 C C . ILE A 1 190 ? -6.954 0.080 -11.282 1.00 91.19 190 ILE A C 1
ATOM 1421 O O . ILE A 1 190 ? -7.755 -0.752 -10.864 1.00 91.19 190 ILE A O 1
ATOM 1425 N N . GLN A 1 191 ? -7.332 1.258 -11.787 1.00 86.06 191 GLN A N 1
ATOM 1426 C CA . GLN A 1 191 ? -8.739 1.670 -11.880 1.00 86.06 191 GLN A CA 1
ATOM 1427 C C . GLN A 1 191 ? -9.554 0.700 -12.741 1.00 86.06 191 GLN A C 1
ATOM 1429 O O . GLN A 1 191 ? -10.639 0.280 -12.344 1.00 86.06 191 GLN A O 1
ATOM 1434 N N . TYR A 1 192 ? -9.005 0.275 -13.884 1.00 93.62 192 TYR A N 1
ATOM 1435 C CA . TYR A 1 192 ? -9.641 -0.716 -14.747 1.00 93.62 192 TYR A CA 1
ATOM 1436 C C . TYR A 1 192 ? -9.901 -2.034 -14.009 1.00 93.62 192 TYR A C 1
ATOM 1438 O O . TYR A 1 192 ? -11.028 -2.524 -14.028 1.00 93.62 192 TYR A O 1
ATOM 1446 N N . PHE A 1 193 ? -8.902 -2.600 -13.324 1.00 92.69 193 PHE A N 1
ATOM 1447 C CA . PHE A 1 193 ? -9.108 -3.828 -12.556 1.00 92.69 193 PHE A CA 1
ATOM 1448 C C . PHE A 1 193 ? -10.076 -3.615 -11.391 1.00 92.69 193 PHE A C 1
ATOM 1450 O O . PHE A 1 193 ? -10.970 -4.436 -11.213 1.00 92.69 193 PHE A O 1
ATOM 1457 N N . ALA A 1 194 ? -9.953 -2.529 -10.632 1.00 86.38 194 ALA A N 1
ATOM 1458 C CA . ALA A 1 194 ? -10.830 -2.249 -9.497 1.00 86.38 194 ALA A CA 1
ATOM 1459 C C . ALA A 1 194 ? -12.301 -2.064 -9.916 1.00 86.38 194 ALA A C 1
ATOM 1461 O O . ALA A 1 194 ? -13.195 -2.486 -9.193 1.00 86.38 194 ALA A O 1
ATOM 1462 N N . SER A 1 195 ? -12.556 -1.503 -11.103 1.00 85.38 195 SER A N 1
ATOM 1463 C CA . SER A 1 195 ? -13.914 -1.286 -11.626 1.00 85.38 195 SER A CA 1
ATOM 1464 C C . SER A 1 195 ? -14.650 -2.561 -12.059 1.00 85.38 195 SER A C 1
ATOM 1466 O O . SER A 1 195 ? -15.859 -2.527 -12.288 1.00 85.38 195 SER A O 1
ATOM 1468 N N . GLN A 1 196 ? -13.948 -3.690 -12.199 1.00 89.00 196 GLN A N 1
ATOM 1469 C CA . GLN A 1 196 ? -14.568 -4.947 -12.618 1.00 89.00 196 GLN A CA 1
ATOM 1470 C C . GLN A 1 196 ? -15.401 -5.549 -11.474 1.00 89.00 196 GLN A C 1
ATOM 1472 O O . GLN A 1 196 ? -14.854 -5.764 -10.388 1.00 89.00 196 GLN A O 1
ATOM 1477 N N . PRO A 1 197 ? -16.679 -5.913 -11.700 1.00 85.31 197 PRO A N 1
ATOM 1478 C CA . PRO A 1 197 ? -17.543 -6.475 -10.658 1.00 85.31 197 PRO A CA 1
ATOM 1479 C C . PRO A 1 197 ? -16.982 -7.741 -9.992 1.00 85.31 197 PRO A C 1
ATOM 1481 O O . PRO A 1 197 ? -17.200 -7.979 -8.803 1.00 85.31 197 PRO A O 1
ATOM 1484 N N . GLU A 1 198 ? -16.210 -8.545 -10.729 1.00 92.00 198 GLU A N 1
ATOM 1485 C CA . GLU A 1 198 ? -15.594 -9.769 -10.209 1.00 92.00 198 GLU A CA 1
ATOM 1486 C C . GLU A 1 198 ? -14.437 -9.494 -9.234 1.00 92.00 198 GLU A C 1
ATOM 1488 O O . GLU A 1 198 ? -13.967 -10.414 -8.565 1.00 92.00 198 GLU A O 1
ATOM 1493 N N . ASN A 1 199 ? -13.955 -8.249 -9.162 1.00 88.81 199 ASN A N 1
ATOM 1494 C CA . ASN A 1 199 ? -12.822 -7.837 -8.333 1.00 88.81 199 ASN A CA 1
ATOM 1495 C C . ASN A 1 199 ? -13.247 -7.077 -7.068 1.00 88.81 199 ASN A C 1
ATOM 1497 O O . ASN A 1 199 ? -12.389 -6.543 -6.376 1.00 88.81 199 ASN A O 1
ATOM 1501 N N . THR A 1 200 ? -14.537 -7.059 -6.726 1.00 83.00 200 THR A N 1
ATOM 1502 C CA . THR A 1 200 ? -15.070 -6.374 -5.527 1.00 83.00 200 THR A CA 1
ATOM 1503 C C . THR A 1 200 ? -14.447 -6.851 -4.209 1.00 83.00 200 THR A C 1
ATOM 1505 O O . THR A 1 200 ? -14.349 -6.082 -3.258 1.00 83.00 200 THR A O 1
ATOM 1508 N N . ASN A 1 201 ? -13.965 -8.098 -4.155 1.00 82.12 201 ASN A N 1
ATOM 1509 C CA . ASN A 1 201 ? -13.228 -8.656 -3.014 1.00 82.12 201 ASN A CA 1
ATOM 1510 C C . ASN A 1 201 ? -11.701 -8.423 -3.089 1.00 82.12 201 ASN A C 1
ATOM 1512 O O . ASN A 1 201 ? -10.941 -9.031 -2.335 1.00 82.12 201 ASN A O 1
ATOM 1516 N N . ILE A 1 202 ? -11.218 -7.605 -4.031 1.00 86.81 202 ILE A N 1
ATOM 1517 C CA . ILE A 1 202 ? -9.792 -7.336 -4.229 1.00 86.81 202 ILE A CA 1
ATOM 1518 C C . ILE A 1 202 ? -9.499 -5.860 -3.983 1.00 86.81 202 ILE A C 1
ATOM 1520 O O . ILE A 1 202 ? -10.081 -4.979 -4.607 1.00 86.81 202 ILE A O 1
ATOM 1524 N N . THR A 1 203 ? -8.525 -5.586 -3.121 1.00 85.06 203 THR A N 1
ATOM 1525 C CA . THR A 1 203 ? -7.974 -4.241 -2.937 1.00 85.06 203 THR A CA 1
ATOM 1526 C C . THR A 1 203 ? -6.727 -4.063 -3.797 1.00 85.06 203 THR A C 1
ATOM 1528 O O . THR A 1 203 ? -5.770 -4.833 -3.681 1.00 85.06 203 THR A O 1
ATOM 1531 N N . PHE A 1 204 ? -6.714 -3.021 -4.626 1.00 89.12 204 PHE A N 1
ATOM 1532 C CA . PHE A 1 204 ? -5.545 -2.602 -5.394 1.00 89.12 204 PHE A CA 1
ATOM 1533 C C . PHE A 1 204 ? -4.995 -1.298 -4.819 1.00 89.12 204 PHE A C 1
ATOM 1535 O O . PHE A 1 204 ? -5.733 -0.329 -4.676 1.00 89.12 204 PHE A O 1
ATOM 1542 N N . THR A 1 205 ? -3.697 -1.264 -4.535 1.00 87.25 205 THR A N 1
ATOM 1543 C CA . THR A 1 205 ? -3.023 -0.101 -3.951 1.00 87.25 205 THR A CA 1
ATOM 1544 C C . THR A 1 205 ? -1.833 0.298 -4.800 1.00 87.25 205 THR A C 1
ATOM 1546 O O . THR A 1 205 ? -0.960 -0.531 -5.068 1.00 87.25 205 THR A O 1
ATOM 1549 N N . HIS A 1 206 ? -1.738 1.583 -5.136 1.00 91.31 206 HIS A N 1
ATOM 1550 C CA . HIS A 1 206 ? -0.529 2.176 -5.693 1.00 91.31 206 HIS A CA 1
ATOM 1551 C C . HIS A 1 206 ? 0.148 3.049 -4.641 1.00 91.31 206 HIS A C 1
ATOM 1553 O O . HIS A 1 206 ? -0.391 4.073 -4.235 1.00 91.31 206 HIS A O 1
ATOM 1559 N N . ALA A 1 207 ? 1.327 2.639 -4.183 1.00 86.94 207 ALA A N 1
ATOM 1560 C CA . ALA A 1 207 ? 2.015 3.307 -3.091 1.00 86.94 207 ALA A CA 1
ATOM 1561 C C . ALA A 1 207 ? 3.312 3.966 -3.562 1.00 86.94 207 ALA A C 1
ATOM 1563 O O . ALA A 1 207 ? 4.155 3.312 -4.185 1.00 86.94 207 ALA A O 1
ATOM 1564 N N . LEU A 1 208 ? 3.498 5.234 -3.180 1.00 84.94 208 LEU A N 1
ATOM 1565 C CA . LEU A 1 208 ? 4.763 5.956 -3.274 1.00 84.94 208 LEU A CA 1
ATOM 1566 C C . LEU A 1 208 ? 5.598 5.702 -2.004 1.00 84.94 208 LEU A C 1
ATOM 1568 O O . LEU A 1 208 ? 5.271 6.233 -0.943 1.00 84.94 208 LEU A O 1
ATOM 1572 N N . PRO A 1 209 ? 6.721 4.961 -2.066 1.00 83.69 209 PRO A N 1
ATOM 1573 C CA . PRO A 1 209 ? 7.546 4.680 -0.891 1.00 83.69 209 PRO A CA 1
ATOM 1574 C C . PRO A 1 209 ? 8.422 5.865 -0.461 1.00 83.69 209 PRO A C 1
ATOM 1576 O O . PRO A 1 209 ? 9.142 5.784 0.536 1.00 83.69 209 PRO A O 1
ATOM 1579 N N . GLY A 1 210 ? 8.403 6.961 -1.225 1.00 85.44 210 GLY A N 1
ATOM 1580 C CA . GLY A 1 210 ? 9.283 8.103 -1.030 1.00 85.44 210 GLY A CA 1
ATOM 1581 C C . GLY A 1 210 ? 10.760 7.734 -1.203 1.00 85.44 210 GLY A C 1
ATOM 1582 O O . GLY A 1 210 ? 11.128 6.793 -1.913 1.00 85.44 210 GLY A O 1
ATOM 1583 N N . PHE A 1 211 ? 11.640 8.496 -0.553 1.00 85.62 211 PHE A N 1
ATOM 1584 C CA . PHE A 1 211 ? 13.078 8.243 -0.613 1.00 85.62 211 PHE A CA 1
ATOM 1585 C C . PHE A 1 211 ? 13.484 7.161 0.399 1.00 85.62 211 PHE A C 1
ATOM 1587 O O . PHE A 1 211 ? 13.628 7.429 1.595 1.00 85.62 211 PHE A O 1
ATOM 1594 N N . VAL A 1 212 ? 13.693 5.934 -0.088 1.00 89.06 212 VAL A N 1
ATOM 1595 C CA . VAL A 1 212 ? 14.098 4.780 0.732 1.00 89.06 212 VAL A CA 1
ATOM 1596 C C . VAL A 1 212 ? 15.559 4.426 0.492 1.00 89.06 212 VAL A C 1
ATOM 1598 O O . VAL A 1 212 ? 16.019 4.288 -0.647 1.00 89.06 212 VAL A O 1
ATOM 1601 N N . ARG A 1 213 ? 16.304 4.204 1.576 1.00 90.88 213 ARG A N 1
ATOM 1602 C CA . ARG A 1 213 ? 17.719 3.816 1.524 1.00 90.88 213 ARG A CA 1
ATOM 1603 C C . ARG A 1 213 ? 17.881 2.365 1.052 1.00 90.88 213 ARG A C 1
ATOM 1605 O O . ARG A 1 213 ? 18.012 1.452 1.857 1.00 90.88 213 ARG A O 1
ATOM 1612 N N . THR A 1 214 ? 17.898 2.161 -0.266 1.00 90.69 214 THR A N 1
ATOM 1613 C CA . THR A 1 214 ? 18.032 0.845 -0.925 1.00 90.69 214 THR A CA 1
ATOM 1614 C C . THR A 1 214 ? 19.211 0.795 -1.895 1.00 90.69 214 THR A C 1
ATOM 1616 O O . THR A 1 214 ? 19.836 1.814 -2.173 1.00 90.69 214 THR A O 1
ATOM 1619 N N . THR A 1 215 ? 19.495 -0.368 -2.478 1.00 88.88 215 THR A N 1
ATOM 1620 C CA . THR A 1 215 ? 20.539 -0.551 -3.502 1.00 88.88 215 THR A CA 1
ATOM 1621 C C . THR A 1 215 ? 20.109 -0.142 -4.922 1.00 88.88 215 THR A C 1
ATOM 1623 O O . THR A 1 215 ? 20.868 -0.327 -5.869 1.00 88.88 215 THR A O 1
ATOM 1626 N N . LEU A 1 216 ? 18.914 0.445 -5.103 1.00 88.31 216 LEU A N 1
ATOM 1627 C CA . LEU A 1 216 ? 18.326 0.734 -6.423 1.00 88.31 216 LEU A CA 1
ATOM 1628 C C . LEU A 1 216 ? 19.237 1.568 -7.346 1.00 88.31 216 LEU A C 1
ATOM 1630 O O . LEU A 1 216 ? 19.267 1.341 -8.551 1.00 88.31 216 LEU A O 1
ATOM 1634 N N . GLY A 1 217 ? 19.991 2.518 -6.788 1.00 86.75 217 GLY A N 1
ATOM 1635 C CA . GLY A 1 217 ? 20.903 3.381 -7.547 1.00 86.75 217 GLY A CA 1
ATOM 1636 C C . GLY A 1 217 ? 22.365 2.927 -7.575 1.00 86.75 217 GLY A C 1
ATOM 1637 O O . GLY A 1 217 ? 23.227 3.698 -7.993 1.00 86.75 217 GLY A O 1
ATOM 1638 N N . ASP A 1 218 ? 22.682 1.716 -7.114 1.00 87.50 218 ASP A N 1
ATOM 1639 C CA . ASP A 1 218 ? 24.076 1.271 -6.984 1.00 87.50 218 ASP A CA 1
ATOM 1640 C C . ASP A 1 218 ? 24.757 1.022 -8.340 1.00 87.50 218 ASP A C 1
ATOM 1642 O O . ASP A 1 218 ? 25.980 1.132 -8.432 1.00 87.50 218 ASP A O 1
ATOM 1646 N N . ASN A 1 219 ? 23.967 0.785 -9.393 1.00 86.31 219 ASN A N 1
ATOM 1647 C CA . ASN A 1 219 ? 24.436 0.589 -10.770 1.00 86.31 219 ASN A CA 1
ATOM 1648 C C . ASN A 1 219 ? 24.459 1.882 -11.606 1.00 86.31 219 ASN A C 1
ATOM 1650 O O . ASN A 1 219 ? 24.721 1.835 -12.806 1.00 86.31 219 ASN A O 1
ATOM 1654 N N . LEU A 1 220 ? 24.166 3.041 -11.005 1.00 91.50 220 LEU A N 1
ATOM 1655 C CA . LEU A 1 220 ? 24.209 4.316 -11.718 1.00 91.50 220 LEU A CA 1
ATOM 1656 C C . LEU A 1 220 ? 25.650 4.758 -12.033 1.00 91.50 220 LEU A C 1
ATOM 1658 O O . LEU A 1 220 ? 26.583 4.421 -11.288 1.00 91.50 220 LEU A O 1
ATOM 1662 N N . PRO A 1 221 ? 25.843 5.595 -13.076 1.00 90.50 221 PRO A N 1
ATOM 1663 C CA . PRO A 1 221 ? 27.115 6.264 -13.322 1.00 90.50 221 PRO A CA 1
ATOM 1664 C C . PRO A 1 221 ? 27.619 7.000 -12.079 1.00 90.50 221 PRO A C 1
ATOM 1666 O O . PRO A 1 221 ? 26.827 7.486 -11.267 1.00 90.50 221 PRO A O 1
ATOM 1669 N N . PHE A 1 222 ? 28.943 7.114 -11.925 1.00 91.75 222 PHE A N 1
ATOM 1670 C CA . PHE A 1 222 ? 29.544 7.645 -10.695 1.00 91.75 222 PHE A CA 1
ATOM 1671 C C . PHE A 1 222 ? 28.991 9.027 -10.302 1.00 91.75 222 PHE A C 1
ATOM 1673 O O . PHE A 1 222 ? 28.740 9.250 -9.121 1.00 91.75 222 PHE A O 1
ATOM 1680 N N . TRP A 1 223 ? 28.733 9.904 -11.279 1.00 90.31 223 TRP A N 1
ATOM 1681 C CA . TRP A 1 223 ? 28.226 11.259 -11.058 1.00 90.31 223 TRP A CA 1
ATOM 1682 C C . TRP A 1 223 ? 26.822 11.290 -10.435 1.00 90.31 223 TRP A C 1
ATOM 1684 O O . TRP A 1 223 ? 26.524 12.208 -9.682 1.00 90.31 223 TRP A O 1
ATOM 1694 N N . ALA A 1 224 ? 25.981 10.281 -10.684 1.00 89.12 224 ALA A N 1
ATOM 1695 C CA . ALA A 1 224 ? 24.657 10.146 -10.068 1.00 89.12 224 ALA A CA 1
ATOM 1696 C C . ALA A 1 224 ? 24.705 9.288 -8.791 1.00 89.12 224 ALA A C 1
ATOM 1698 O O . ALA A 1 224 ? 24.020 9.556 -7.801 1.00 89.12 224 ALA A O 1
ATOM 1699 N N . ARG A 1 225 ? 25.560 8.261 -8.784 1.00 92.38 225 ARG A N 1
ATOM 1700 C CA . ARG A 1 225 ? 25.723 7.327 -7.665 1.00 92.38 225 ARG A CA 1
ATOM 1701 C C . ARG A 1 225 ? 26.365 7.975 -6.438 1.00 92.38 225 ARG A C 1
ATOM 1703 O O . ARG A 1 225 ? 25.971 7.649 -5.321 1.00 92.38 225 ARG A O 1
ATOM 1710 N N . VAL A 1 226 ? 27.352 8.858 -6.615 1.00 89.38 226 VAL A N 1
ATOM 1711 C CA . VAL A 1 226 ? 28.057 9.524 -5.503 1.00 89.38 226 VAL A CA 1
ATOM 1712 C C . VAL A 1 226 ? 27.109 10.419 -4.692 1.00 89.38 226 VAL A C 1
ATOM 1714 O O . VAL A 1 226 ? 27.003 10.172 -3.490 1.00 89.38 226 VAL A O 1
ATOM 1717 N N . PRO A 1 227 ? 26.337 11.349 -5.292 1.00 88.88 227 PRO A N 1
ATOM 1718 C CA . PRO A 1 227 ? 25.330 12.120 -4.559 1.00 88.88 227 PRO A CA 1
ATOM 1719 C C . PRO A 1 227 ? 24.323 11.239 -3.815 1.00 88.88 227 PRO A C 1
ATOM 1721 O O . PRO A 1 227 ? 24.028 11.489 -2.647 1.00 88.88 227 PRO A O 1
ATOM 1724 N N . LEU A 1 228 ? 23.850 10.156 -4.444 1.00 86.25 228 LEU A N 1
ATOM 1725 C CA . LEU A 1 228 ? 22.916 9.227 -3.809 1.00 86.25 228 LEU A CA 1
ATOM 1726 C C . LEU A 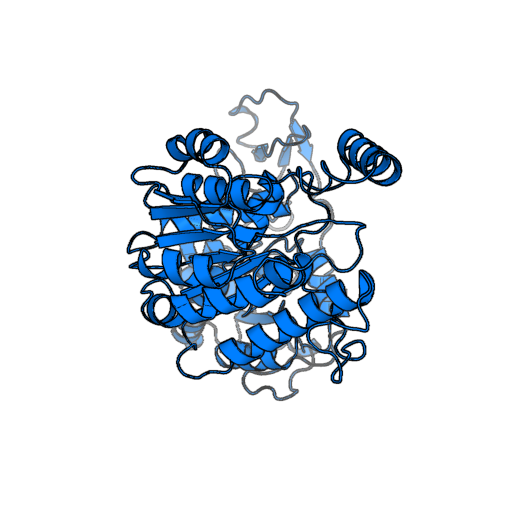1 228 ? 23.538 8.525 -2.590 1.00 86.25 228 LEU A C 1
ATOM 1728 O O . LEU A 1 228 ? 22.877 8.350 -1.566 1.00 86.25 228 LEU A O 1
ATOM 1732 N N . LYS A 1 229 ? 24.817 8.135 -2.672 1.00 86.44 229 LYS A N 1
ATOM 1733 C CA . LYS A 1 229 ? 25.558 7.577 -1.531 1.00 86.44 229 LYS A CA 1
ATOM 1734 C C . LYS A 1 229 ? 25.736 8.603 -0.414 1.00 86.44 229 LYS A C 1
ATOM 1736 O O . LYS A 1 229 ? 25.524 8.250 0.743 1.00 86.44 229 LYS A O 1
ATOM 1741 N N . CYS A 1 230 ? 26.062 9.853 -0.743 1.00 87.25 230 CYS A N 1
ATOM 1742 C CA . CYS A 1 230 ? 26.162 10.938 0.234 1.00 87.25 230 CYS A CA 1
ATOM 1743 C C . CYS A 1 230 ? 24.824 11.176 0.947 1.00 87.25 230 CYS A C 1
ATOM 1745 O O . CYS A 1 230 ? 24.795 11.200 2.174 1.00 87.25 230 CYS A O 1
ATOM 1747 N N . ALA A 1 231 ? 23.713 11.242 0.204 1.00 82.75 231 ALA A N 1
ATOM 1748 C CA . ALA A 1 231 ? 22.366 11.377 0.762 1.00 82.75 231 ALA A CA 1
ATOM 1749 C C . ALA A 1 231 ? 22.029 10.241 1.748 1.00 82.75 231 ALA A C 1
ATOM 1751 O O . ALA A 1 231 ? 21.547 10.488 2.854 1.00 82.75 231 ALA A O 1
ATOM 1752 N N . LYS A 1 232 ? 22.349 8.987 1.392 1.00 81.69 232 LYS A N 1
ATOM 1753 C CA . LYS A 1 232 ? 22.188 7.834 2.296 1.00 81.69 232 LYS A CA 1
ATOM 1754 C C . LYS A 1 232 ? 23.071 7.950 3.546 1.00 81.69 232 LYS A C 1
ATOM 1756 O O . LYS A 1 232 ? 22.603 7.626 4.636 1.00 81.69 232 LYS A O 1
ATOM 1761 N N . ALA A 1 233 ? 24.319 8.406 3.403 1.00 82.31 233 ALA A N 1
ATOM 1762 C CA . ALA A 1 233 ? 25.278 8.538 4.504 1.00 82.31 233 ALA A CA 1
ATOM 1763 C C . ALA A 1 233 ? 24.843 9.586 5.541 1.00 82.31 233 ALA A C 1
ATOM 1765 O O . ALA A 1 233 ? 24.973 9.346 6.740 1.00 82.31 233 ALA A O 1
ATOM 1766 N N . ILE A 1 234 ? 24.229 10.688 5.098 1.00 84.81 234 ILE A N 1
ATOM 1767 C CA . ILE A 1 234 ? 23.622 11.696 5.987 1.00 84.81 234 ILE A CA 1
ATOM 1768 C C . ILE A 1 234 ? 22.224 11.298 6.490 1.00 84.81 234 ILE A C 1
ATOM 1770 O O . ILE A 1 234 ? 21.508 12.120 7.054 1.00 84.81 234 ILE A O 1
ATOM 1774 N N . ARG A 1 235 ? 21.826 10.032 6.301 1.00 82.75 235 ARG A N 1
ATOM 1775 C CA . ARG A 1 235 ? 20.545 9.458 6.740 1.00 82.75 235 ARG A CA 1
ATOM 1776 C C . ARG A 1 235 ? 19.306 10.143 6.147 1.00 82.75 235 ARG A C 1
ATOM 1778 O O . ARG A 1 235 ? 18.232 10.030 6.734 1.00 82.75 235 ARG A O 1
ATOM 1785 N N . LEU A 1 236 ? 19.415 10.765 4.972 1.00 82.44 236 LEU A N 1
ATOM 1786 C CA . LEU A 1 236 ? 18.251 11.268 4.242 1.00 82.44 236 LEU A CA 1
ATOM 1787 C C . LEU A 1 236 ? 17.375 10.089 3.782 1.00 82.44 236 LEU A C 1
ATOM 1789 O O . LEU A 1 236 ? 17.889 9.093 3.264 1.00 82.44 236 LEU A O 1
ATOM 1793 N N . GLY A 1 237 ? 16.062 10.202 3.979 1.00 81.12 237 GLY A N 1
ATOM 1794 C CA . GLY A 1 237 ? 15.097 9.135 3.702 1.00 81.12 237 GLY A CA 1
ATOM 1795 C C . GLY A 1 237 ? 14.939 8.102 4.814 1.00 81.12 237 GLY A C 1
ATOM 1796 O O . GLY A 1 237 ? 15.680 8.081 5.801 1.00 81.12 237 GLY A O 1
ATOM 1797 N N . ILE A 1 238 ? 13.967 7.213 4.627 1.00 84.12 238 ILE A N 1
ATOM 1798 C CA . ILE A 1 238 ? 13.633 6.146 5.577 1.00 84.12 238 ILE A CA 1
ATOM 1799 C C . ILE A 1 238 ? 14.410 4.855 5.278 1.00 84.12 238 ILE A C 1
ATOM 1801 O O . ILE A 1 238 ? 14.982 4.675 4.196 1.00 84.12 238 ILE A O 1
ATOM 1805 N N . THR A 1 239 ? 14.483 3.953 6.259 1.00 92.31 239 THR A N 1
ATOM 1806 C CA . THR A 1 239 ? 15.014 2.597 6.045 1.00 92.31 239 THR A CA 1
ATOM 1807 C C . THR A 1 239 ? 14.050 1.763 5.202 1.00 92.31 239 THR A C 1
ATOM 1809 O O . THR A 1 239 ? 12.859 2.061 5.121 1.00 92.31 239 THR A O 1
ATOM 1812 N N . SER A 1 240 ? 14.557 0.688 4.595 1.00 93.44 240 SER A N 1
ATOM 1813 C CA . SER A 1 240 ? 13.703 -0.318 3.959 1.00 93.44 240 SER A CA 1
ATOM 1814 C C . SER A 1 240 ? 12.744 -0.964 4.958 1.00 93.44 240 SER A C 1
ATOM 1816 O O . SER A 1 240 ? 11.610 -1.248 4.599 1.00 93.44 240 SER A O 1
ATOM 1818 N N . GLU A 1 241 ? 13.173 -1.145 6.207 1.00 93.31 241 GLU A N 1
ATOM 1819 C CA . GLU A 1 241 ? 12.373 -1.721 7.290 1.00 93.31 241 GLU A CA 1
ATOM 1820 C C . GLU A 1 241 ? 11.228 -0.789 7.702 1.00 93.31 241 GLU A C 1
ATOM 1822 O O . GLU A 1 241 ? 10.086 -1.229 7.752 1.00 93.31 241 GLU A O 1
ATOM 1827 N N . ASP A 1 242 ? 11.502 0.504 7.910 1.00 86.12 242 ASP A N 1
ATOM 1828 C CA . ASP A 1 242 ? 10.470 1.491 8.251 1.00 86.12 242 ASP A CA 1
ATOM 1829 C C . ASP A 1 242 ? 9.477 1.644 7.086 1.00 86.12 242 ASP A C 1
ATOM 1831 O O . ASP A 1 242 ? 8.269 1.706 7.303 1.00 86.12 242 ASP A O 1
ATOM 1835 N N . CYS A 1 243 ? 9.974 1.649 5.842 1.00 87.88 243 CYS A N 1
ATOM 1836 C CA . CYS A 1 243 ? 9.125 1.647 4.651 1.00 87.88 243 CYS A CA 1
ATOM 1837 C C . CYS A 1 243 ? 8.233 0.405 4.600 1.00 87.88 243 CYS A C 1
ATOM 1839 O O . CYS A 1 243 ? 7.059 0.515 4.266 1.00 87.88 243 CYS A O 1
ATOM 1841 N N . ALA A 1 244 ? 8.776 -0.771 4.914 1.00 92.06 244 ALA A N 1
ATOM 1842 C CA . ALA A 1 244 ? 8.018 -2.012 4.898 1.00 92.06 244 ALA A CA 1
ATOM 1843 C C . ALA A 1 244 ? 6.874 -1.995 5.911 1.00 92.06 244 ALA A C 1
ATOM 1845 O O . ALA A 1 244 ? 5.765 -2.366 5.546 1.00 92.06 244 ALA A O 1
ATOM 1846 N N . GLU A 1 245 ? 7.105 -1.509 7.135 1.00 82.75 245 GLU A N 1
ATOM 1847 C CA . GLU A 1 245 ? 6.031 -1.403 8.128 1.00 82.75 245 GLU A CA 1
ATOM 1848 C C . GLU A 1 245 ? 4.882 -0.519 7.626 1.00 82.75 245 GLU A C 1
ATOM 1850 O O . GLU A 1 245 ? 3.723 -0.902 7.765 1.00 82.75 245 GLU A O 1
ATOM 1855 N N . LEU A 1 246 ? 5.189 0.609 6.977 1.00 77.00 246 LEU A N 1
ATOM 1856 C CA . LEU A 1 246 ? 4.177 1.497 6.391 1.00 77.00 246 LEU A CA 1
ATOM 1857 C C . LEU A 1 246 ? 3.421 0.830 5.230 1.00 77.00 246 LEU A C 1
ATOM 1859 O O . LEU A 1 246 ? 2.199 0.899 5.169 1.00 77.00 246 LEU A O 1
ATOM 1863 N N . MET A 1 247 ? 4.135 0.142 4.337 1.00 85.31 247 MET A N 1
ATOM 1864 C CA . MET A 1 247 ? 3.550 -0.524 3.164 1.00 85.31 247 MET A CA 1
ATOM 1865 C C . MET A 1 247 ? 2.670 -1.721 3.546 1.00 85.31 247 MET A C 1
ATOM 1867 O O . MET A 1 247 ? 1.653 -1.977 2.908 1.00 85.31 247 MET A O 1
ATOM 1871 N N . VAL A 1 248 ? 3.048 -2.452 4.598 1.00 81.25 248 VAL A N 1
ATOM 1872 C CA . VAL A 1 248 ? 2.261 -3.571 5.138 1.00 81.25 248 VAL A CA 1
ATOM 1873 C C . VAL A 1 248 ? 1.043 -3.058 5.914 1.00 81.25 248 VAL A C 1
ATOM 1875 O O . VAL A 1 248 ? -0.014 -3.685 5.857 1.00 81.25 248 VAL A O 1
ATOM 1878 N N . ALA A 1 249 ? 1.151 -1.888 6.555 1.00 60.44 249 ALA A N 1
ATOM 1879 C CA . ALA A 1 249 ? 0.060 -1.267 7.308 1.00 60.44 249 ALA A CA 1
ATOM 1880 C C . ALA A 1 249 ? -1.081 -0.737 6.442 1.00 60.44 249 ALA A C 1
ATOM 1882 O O . ALA A 1 249 ? -2.142 -0.437 6.981 1.00 60.44 249 ALA A O 1
ATOM 1883 N N . HIS A 1 250 ? -0.930 -0.731 5.114 1.00 55.03 250 HIS A N 1
ATOM 1884 C CA . HIS A 1 250 ? -1.990 -0.390 4.160 1.00 55.03 250 HIS A CA 1
ATOM 1885 C C . HIS A 1 250 ? -3.154 -1.418 4.126 1.00 55.03 250 HIS A C 1
ATOM 1887 O O . HIS A 1 250 ? -4.011 -1.446 3.246 1.00 55.03 250 HIS A O 1
ATOM 1893 N N . TRP A 1 251 ? -3.243 -2.278 5.137 1.00 50.94 251 TRP A N 1
ATOM 1894 C CA . TRP A 1 251 ? -4.500 -2.862 5.564 1.00 50.94 251 TRP A CA 1
ATOM 1895 C C . TRP A 1 251 ? -5.347 -1.759 6.248 1.00 50.94 251 TRP A C 1
ATOM 1897 O O . TRP A 1 251 ? -5.198 -1.544 7.447 1.00 50.94 251 TRP A O 1
ATOM 1907 N N . CYS A 1 252 ? -6.354 -1.186 5.564 1.00 53.94 252 CYS A N 1
ATOM 1908 C CA . CYS A 1 252 ? -7.467 -0.483 6.244 1.00 53.94 252 CYS A CA 1
ATOM 1909 C C . CYS A 1 252 ? -8.692 -1.342 6.692 1.00 53.94 252 CYS A C 1
ATOM 1911 O O . CYS A 1 252 ? -9.754 -0.781 6.962 1.00 53.94 252 CYS A O 1
ATOM 1913 N N . PRO A 1 253 ? -8.635 -2.684 6.879 1.00 49.91 253 PRO A N 1
ATOM 1914 C CA . PRO A 1 253 ? -9.708 -3.382 7.568 1.00 49.91 253 PRO A CA 1
ATOM 1915 C C . PRO A 1 253 ? -9.908 -3.000 9.042 1.00 49.91 253 PRO A C 1
ATOM 1917 O O . PRO A 1 253 ? -10.981 -3.311 9.533 1.00 49.91 253 PRO A O 1
ATOM 1920 N N . PRO A 1 254 ? -9.021 -2.312 9.800 1.00 55.50 254 PRO A N 1
ATOM 1921 C CA . PRO A 1 254 ? -9.419 -1.782 11.104 1.00 55.50 254 PRO A CA 1
ATOM 1922 C C . PRO A 1 254 ? -10.630 -0.851 11.029 1.00 55.50 254 PRO A C 1
ATOM 1924 O O . PRO A 1 254 ? -11.502 -0.966 11.884 1.00 55.50 254 PRO A O 1
ATOM 1927 N N . CYS A 1 255 ? -10.697 0.017 10.014 1.00 64.88 255 CYS A N 1
ATOM 1928 C CA . CYS A 1 255 ? -11.839 0.895 9.762 1.00 64.88 255 CYS A CA 1
ATOM 1929 C C . CYS A 1 255 ? -13.051 0.079 9.297 1.00 64.88 255 CYS A C 1
ATOM 1931 O O . CYS A 1 255 ? -14.079 0.104 9.969 1.00 64.88 255 CYS A O 1
ATOM 1933 N N . ARG A 1 256 ? -12.892 -0.756 8.256 1.00 61.50 256 ARG A N 1
ATOM 1934 C CA . ARG A 1 256 ? -13.980 -1.612 7.737 1.00 61.50 256 ARG A CA 1
ATOM 1935 C C . ARG A 1 256 ? -14.486 -2.680 8.720 1.00 61.50 256 ARG A C 1
ATOM 1937 O O . ARG A 1 256 ? -15.617 -3.124 8.601 1.00 61.50 256 ARG A O 1
ATOM 1944 N N . ASN A 1 257 ? -13.700 -3.075 9.724 1.00 65.00 257 ASN A N 1
ATOM 1945 C CA . ASN A 1 257 ? -14.140 -3.991 10.785 1.00 65.00 257 ASN A CA 1
ATOM 1946 C C . ASN A 1 257 ? -14.770 -3.244 11.965 1.00 65.00 257 ASN A C 1
ATOM 1948 O O . ASN A 1 257 ? -15.667 -3.768 12.625 1.00 65.00 257 ASN A O 1
ATOM 1952 N N . PHE A 1 258 ? -14.263 -2.053 12.296 1.00 80.25 258 PHE A N 1
ATOM 1953 C CA . PHE A 1 258 ? -14.716 -1.315 13.473 1.00 80.25 258 PHE A CA 1
ATOM 1954 C C . PHE A 1 258 ? -15.970 -0.488 13.197 1.00 80.25 258 PHE A C 1
ATOM 1956 O O . PHE A 1 258 ? -16.861 -0.490 14.041 1.00 80.25 258 PHE A O 1
ATOM 1963 N N . THR A 1 259 ? -16.075 0.169 12.038 1.00 84.25 259 THR A N 1
ATOM 1964 C CA . THR A 1 259 ? -17.225 1.022 11.698 1.00 84.25 259 THR A CA 1
ATOM 1965 C C . THR A 1 259 ? -18.551 0.261 11.744 1.00 84.25 259 THR A C 1
ATOM 1967 O O . THR A 1 259 ? -19.438 0.727 12.463 1.00 84.25 259 THR A O 1
ATOM 1970 N N . PRO A 1 260 ? -18.699 -0.935 11.130 1.00 82.12 260 PRO A N 1
ATOM 1971 C CA . PRO A 1 260 ? -19.948 -1.691 11.229 1.00 82.12 260 PRO A CA 1
ATOM 1972 C C . PRO A 1 260 ? -20.265 -2.106 12.668 1.00 82.12 260 PRO A C 1
ATOM 1974 O O . PRO A 1 260 ? -21.412 -2.013 13.099 1.00 82.12 260 PRO A O 1
ATOM 1977 N N . LYS A 1 261 ? -19.245 -2.493 13.449 1.00 85.62 261 LYS A N 1
ATOM 1978 C CA . LYS A 1 261 ? -19.408 -2.859 14.864 1.00 85.62 261 LYS A CA 1
ATOM 1979 C C . LYS A 1 261 ? -19.875 -1.668 15.704 1.00 85.62 261 LYS A C 1
ATOM 1981 O O . LYS A 1 261 ? -20.790 -1.808 16.510 1.00 85.62 261 LYS A O 1
ATOM 1986 N N . LEU A 1 262 ? -19.260 -0.499 15.525 1.00 90.44 262 LEU A N 1
ATOM 1987 C CA . LEU A 1 262 ? -19.651 0.724 16.221 1.00 90.44 262 LEU A CA 1
ATOM 1988 C C . LEU A 1 262 ? -21.071 1.146 15.820 1.00 90.44 262 LEU A C 1
ATOM 1990 O O . LEU A 1 262 ? -21.863 1.478 16.695 1.00 90.44 262 LEU A O 1
ATOM 1994 N N . ALA A 1 263 ? -21.414 1.077 14.530 1.00 88.75 263 ALA A N 1
ATOM 1995 C CA . ALA A 1 263 ? -22.751 1.371 14.018 1.00 88.75 263 ALA A CA 1
ATOM 1996 C C . ALA A 1 263 ? -23.817 0.422 14.581 1.00 88.75 263 ALA A C 1
ATOM 1998 O O . ALA A 1 263 ? -24.895 0.873 14.967 1.00 88.75 263 ALA A O 1
ATOM 1999 N N . GLU A 1 264 ? -23.524 -0.877 14.669 1.00 87.75 264 GLU A N 1
ATOM 2000 C CA . GLU A 1 264 ? -24.424 -1.872 15.255 1.00 87.75 264 GLU A CA 1
ATOM 2001 C C . GLU A 1 264 ? -24.672 -1.598 16.745 1.00 87.75 264 GLU A C 1
ATOM 2003 O O . GLU A 1 264 ? -25.824 -1.542 17.178 1.00 87.75 264 GLU A O 1
ATOM 2008 N N . ILE A 1 265 ? -23.603 -1.369 17.519 1.00 87.62 265 ILE A N 1
ATOM 2009 C CA . ILE A 1 265 ? -23.695 -1.028 18.945 1.00 87.62 265 ILE A CA 1
ATOM 2010 C C . ILE A 1 265 ? -24.499 0.266 19.114 1.00 87.62 265 ILE A C 1
ATOM 2012 O O . ILE A 1 265 ? -25.443 0.297 19.901 1.00 87.62 265 ILE A O 1
ATOM 2016 N N . TYR A 1 266 ? -24.174 1.304 18.338 1.00 88.75 266 TYR A N 1
ATOM 2017 C CA . TYR A 1 266 ? -24.854 2.597 18.374 1.00 88.75 266 TYR A CA 1
ATOM 2018 C C . TYR A 1 266 ? -26.358 2.457 18.110 1.00 88.75 266 TYR A C 1
ATOM 2020 O O . TYR A 1 266 ? -27.156 2.979 18.884 1.00 88.75 266 TYR A O 1
ATOM 2028 N N . LYS A 1 267 ? -26.756 1.693 17.080 1.00 88.25 267 LYS A N 1
ATOM 2029 C CA . LYS A 1 267 ? -28.168 1.402 16.765 1.00 88.25 267 LYS A CA 1
ATOM 2030 C C . LYS A 1 267 ? -28.864 0.635 17.892 1.00 88.25 267 LYS A C 1
ATOM 2032 O O . LYS A 1 267 ? -30.000 0.946 18.232 1.00 88.25 267 LYS A O 1
ATOM 2037 N N . ARG A 1 268 ? -28.190 -0.346 18.500 1.00 85.12 268 ARG A N 1
ATOM 2038 C CA . ARG A 1 268 ? -28.764 -1.196 19.556 1.00 85.12 268 ARG A CA 1
ATOM 2039 C C . ARG A 1 268 ? -29.076 -0.424 20.836 1.00 85.12 268 ARG A C 1
ATOM 2041 O O . ARG A 1 268 ? -30.118 -0.656 21.438 1.00 85.12 268 ARG A O 1
ATOM 2048 N N . VAL A 1 269 ? -28.196 0.496 21.236 1.00 84.38 269 VAL A N 1
ATOM 2049 C CA . VAL A 1 269 ? -28.402 1.325 22.436 1.00 84.38 269 VAL A CA 1
ATOM 2050 C C . VAL A 1 269 ? -29.051 2.678 22.131 1.00 84.38 269 VAL A C 1
ATOM 2052 O O . VAL A 1 269 ? -29.263 3.470 23.044 1.00 84.38 269 VAL A O 1
ATOM 2055 N N . GLN A 1 270 ? -29.426 2.954 20.879 1.00 80.62 270 GLN A N 1
ATOM 2056 C CA . GLN A 1 270 ? -29.904 4.268 20.434 1.00 80.62 270 GLN A CA 1
ATOM 2057 C C . GLN A 1 270 ? -31.086 4.807 21.254 1.00 80.62 270 GLN A C 1
ATOM 2059 O O . GLN A 1 270 ? -31.132 6.000 21.547 1.00 80.62 270 GLN A O 1
ATOM 2064 N N . SER A 1 271 ? -32.017 3.942 21.671 1.00 77.25 271 SER A N 1
ATOM 2065 C CA . SER A 1 271 ? -33.152 4.326 22.524 1.00 77.25 271 SER A CA 1
ATOM 2066 C C . SER A 1 271 ? -32.721 4.826 23.906 1.00 77.25 271 SER A C 1
ATOM 2068 O O . SER A 1 271 ? -33.400 5.648 24.511 1.00 77.25 271 SER A O 1
ATOM 2070 N N . GLU A 1 272 ? -31.585 4.348 24.410 1.00 77.12 272 GLU A N 1
ATOM 2071 C CA . GLU A 1 272 ? -31.008 4.757 25.692 1.00 77.12 272 GLU A CA 1
ATOM 2072 C C . GLU A 1 272 ? -30.105 5.988 25.563 1.00 77.12 272 GLU A C 1
ATOM 2074 O O . GLU A 1 272 ? -30.035 6.814 26.483 1.00 77.12 272 GLU A O 1
ATOM 2079 N N . LEU A 1 273 ? -29.453 6.109 24.401 1.00 72.00 273 LEU A N 1
ATOM 2080 C CA . LEU A 1 273 ? -28.597 7.223 24.001 1.00 72.00 273 LEU A CA 1
ATOM 2081 C C . LEU A 1 273 ? -29.375 8.447 23.509 1.00 72.00 273 LEU A C 1
ATOM 2083 O O . LEU A 1 273 ? -28.745 9.475 23.262 1.00 72.00 273 LEU A O 1
ATOM 2087 N N . HIS A 1 274 ? -30.694 8.341 23.318 1.00 68.81 274 HIS A N 1
ATOM 2088 C CA . HIS A 1 274 ? -31.495 9.368 22.657 1.00 68.81 274 HIS A CA 1
ATOM 2089 C C . HIS A 1 274 ? -31.270 10.745 23.296 1.00 68.81 274 HIS A C 1
ATOM 2091 O O . HIS A 1 274 ? -31.427 10.907 24.507 1.00 68.81 274 HIS A O 1
ATOM 2097 N N . GLU A 1 275 ? -30.839 11.705 22.472 1.00 69.06 275 GLU A N 1
ATOM 2098 C CA . GLU A 1 275 ? -30.437 13.064 22.865 1.00 69.06 275 GLU A CA 1
ATOM 2099 C C . GLU A 1 275 ? -29.329 13.154 23.931 1.00 69.06 275 GLU A C 1
ATOM 2101 O O . GLU A 1 275 ? -29.188 14.195 24.554 1.00 69.06 275 GLU A O 1
ATOM 2106 N N . LYS A 1 276 ? -28.536 12.103 24.172 1.00 78.88 276 LYS A N 1
ATOM 2107 C CA . LYS A 1 276 ? -27.496 12.064 25.219 1.00 78.88 276 LYS A CA 1
ATOM 2108 C C . LYS A 1 276 ? -26.075 11.869 24.692 1.00 78.88 276 LYS A C 1
ATOM 2110 O O . LYS A 1 276 ? -25.152 12.425 25.282 1.00 78.88 276 LYS A O 1
ATOM 2115 N N . LEU A 1 277 ? -25.892 11.101 23.618 1.00 83.94 277 LEU A N 1
ATOM 2116 C CA . LEU A 1 277 ? -24.601 10.886 22.955 1.00 83.94 277 LEU A CA 1
ATOM 2117 C C . LEU A 1 277 ? -24.765 11.020 21.443 1.00 83.94 277 LEU A C 1
ATOM 2119 O O . LEU A 1 277 ? -25.648 10.403 20.846 1.00 83.94 277 LEU A O 1
ATOM 2123 N N . ASP A 1 278 ? -23.858 11.763 20.826 1.00 85.44 278 ASP A N 1
ATOM 2124 C CA . ASP A 1 278 ? -23.783 11.916 19.378 1.00 85.44 278 ASP A CA 1
ATOM 2125 C C . ASP A 1 278 ? -22.383 11.576 18.864 1.00 85.44 278 ASP A C 1
ATOM 2127 O O . ASP A 1 278 ? -21.410 11.672 19.612 1.00 85.44 278 ASP A O 1
ATOM 2131 N N . ILE A 1 279 ? -22.270 11.162 17.603 1.00 89.38 279 ILE A N 1
ATOM 2132 C CA . ILE A 1 279 ? -20.978 10.879 16.964 1.00 89.38 279 ILE A CA 1
ATOM 2133 C C . ILE A 1 279 ? -20.863 11.728 15.696 1.00 89.38 279 ILE A C 1
ATOM 2135 O O . ILE A 1 279 ? -21.799 11.822 14.905 1.00 89.38 279 ILE A O 1
ATOM 2139 N N . VAL A 1 280 ? -19.707 12.362 15.515 1.00 89.31 280 VAL A N 1
ATOM 2140 C CA . VAL A 1 280 ? -19.355 13.143 14.331 1.00 89.31 280 VAL A CA 1
ATOM 2141 C C . VAL A 1 280 ? -18.203 12.446 13.621 1.00 89.31 280 VAL A C 1
ATOM 2143 O O . VAL A 1 280 ? -17.078 12.411 14.120 1.00 89.31 280 VAL A O 1
ATOM 2146 N N . PHE A 1 281 ? -18.492 11.893 12.451 1.00 91.25 281 PHE A N 1
ATOM 2147 C CA . PHE A 1 281 ? -17.512 11.327 11.541 1.00 91.25 281 PHE A CA 1
ATOM 2148 C C . PHE A 1 281 ? -16.665 12.431 10.899 1.00 91.25 281 PHE A C 1
ATOM 2150 O O . PHE A 1 281 ? -17.180 13.423 10.389 1.00 91.25 281 PHE A O 1
ATOM 2157 N N . VAL A 1 282 ? -15.350 12.247 10.930 1.00 90.31 282 VAL A N 1
ATOM 2158 C CA . VAL A 1 282 ? -14.341 13.116 10.334 1.00 90.31 282 VAL A CA 1
ATOM 2159 C C . VAL A 1 282 ? -13.497 12.262 9.393 1.00 90.31 282 VAL A C 1
ATOM 2161 O O . VAL A 1 282 ? -12.612 11.510 9.811 1.00 90.31 282 VAL A O 1
ATOM 2164 N N . SER A 1 283 ? -13.816 12.357 8.109 1.00 85.00 283 SER A N 1
ATOM 2165 C CA . SER A 1 283 ? -13.258 11.486 7.081 1.00 85.00 283 SER A CA 1
ATOM 2166 C C . SER A 1 283 ? -11.784 11.765 6.790 1.00 85.00 283 SER A C 1
ATOM 2168 O O . SER A 1 283 ? -11.366 12.913 6.643 1.00 85.00 283 SER A O 1
ATOM 2170 N N . HIS A 1 284 ? -11.007 10.686 6.702 1.00 79.69 284 HIS A N 1
ATOM 2171 C CA . HIS A 1 284 ? -9.653 10.648 6.146 1.00 79.69 284 HIS A CA 1
ATOM 2172 C C . HIS A 1 284 ? -9.642 10.216 4.668 1.00 79.69 284 HIS A C 1
ATOM 2174 O O . HIS A 1 284 ? -8.562 10.032 4.114 1.00 79.69 284 HIS A O 1
ATOM 2180 N N . ASP A 1 285 ? -10.810 10.052 4.036 1.00 72.50 285 ASP A N 1
ATOM 2181 C CA . ASP A 1 285 ? -10.914 9.626 2.641 1.00 72.50 285 ASP A CA 1
ATOM 2182 C C . ASP A 1 285 ? -10.243 10.637 1.697 1.00 72.50 285 ASP A C 1
ATOM 2184 O O . ASP A 1 285 ? -10.123 11.842 1.978 1.00 72.50 285 ASP A O 1
ATOM 2188 N N . GLU A 1 286 ? -9.774 10.126 0.561 1.00 68.56 286 GLU A N 1
ATOM 2189 C CA . GLU A 1 286 ? -9.021 10.909 -0.421 1.00 68.56 286 GLU A CA 1
ATOM 2190 C C . GLU A 1 286 ? -9.921 11.820 -1.259 1.00 68.56 286 GLU A C 1
ATOM 2192 O O . GLU A 1 286 ? -9.494 12.891 -1.694 1.00 68.56 286 GLU A O 1
ATOM 2197 N N . ASN A 1 287 ? -11.169 11.408 -1.491 1.00 74.88 287 ASN A N 1
ATOM 2198 C CA . ASN A 1 287 ? -12.121 12.140 -2.315 1.00 74.88 287 ASN A CA 1
ATOM 2199 C C . ASN A 1 287 ? -13.563 12.003 -1.801 1.00 74.88 287 ASN A C 1
ATOM 2201 O O . ASN A 1 287 ? -13.892 11.127 -1.002 1.00 74.88 287 ASN A O 1
ATOM 2205 N N . GLU A 1 288 ? -14.420 12.892 -2.301 1.00 81.25 288 GLU A N 1
ATOM 2206 C CA . GLU A 1 288 ? -15.808 13.034 -1.863 1.00 81.25 288 GLU A CA 1
ATOM 2207 C C . GLU A 1 288 ? -16.676 11.812 -2.200 1.00 81.25 288 GLU A C 1
ATOM 2209 O O . GLU A 1 288 ? -17.574 11.475 -1.435 1.00 81.25 288 GLU A O 1
ATOM 2214 N N . ASN A 1 289 ? -16.391 11.100 -3.296 1.00 71.81 289 ASN A N 1
ATOM 2215 C CA . ASN A 1 289 ? -17.141 9.891 -3.651 1.00 71.81 289 ASN A CA 1
ATOM 2216 C C . ASN A 1 289 ? -16.910 8.781 -2.623 1.00 71.81 289 ASN A C 1
ATOM 2218 O O . ASN A 1 289 ? -17.869 8.180 -2.152 1.00 71.81 289 ASN A O 1
ATOM 2222 N N . MET A 1 290 ? -15.656 8.567 -2.224 1.00 67.62 290 MET A N 1
ATOM 2223 C CA . MET A 1 290 ? -15.300 7.570 -1.209 1.00 67.62 290 MET A CA 1
ATOM 2224 C C . MET A 1 290 ? -15.884 7.917 0.156 1.00 67.62 290 MET A C 1
ATOM 2226 O O . MET A 1 290 ? -16.430 7.052 0.835 1.00 67.62 290 MET A O 1
ATOM 2230 N N . PHE A 1 291 ? -15.837 9.201 0.521 1.00 82.12 291 PHE A N 1
ATOM 2231 C CA . PHE A 1 291 ? -16.533 9.704 1.699 1.00 82.12 291 PHE A CA 1
ATOM 2232 C C . PHE A 1 291 ? -18.028 9.363 1.660 1.00 82.12 291 PHE A C 1
ATOM 2234 O O . PHE A 1 291 ? -18.548 8.799 2.619 1.00 82.12 291 PHE A O 1
ATOM 2241 N N . ASN A 1 292 ? -18.706 9.686 0.555 1.00 80.44 292 ASN A N 1
ATOM 2242 C CA . ASN A 1 292 ? -20.143 9.471 0.407 1.00 80.44 292 ASN A CA 1
ATOM 2243 C C . ASN A 1 292 ? -20.506 7.986 0.472 1.00 80.44 292 ASN A C 1
ATOM 2245 O O . ASN A 1 292 ? -21.440 7.627 1.182 1.00 80.44 292 ASN A O 1
ATOM 2249 N N . GLU A 1 293 ? -19.766 7.124 -0.228 1.00 76.19 293 GLU A N 1
ATOM 2250 C CA . GLU A 1 293 ? -19.981 5.674 -0.203 1.00 76.19 293 GLU A CA 1
ATOM 2251 C C . GLU A 1 293 ? -19.828 5.122 1.216 1.00 76.19 293 GLU A C 1
ATOM 2253 O O . GLU A 1 293 ? -20.730 4.459 1.725 1.00 76.19 293 GLU A O 1
ATOM 2258 N N . TYR A 1 294 ? -18.740 5.468 1.901 1.00 76.56 294 TYR A N 1
ATOM 2259 C CA . TYR A 1 294 ? -18.451 4.962 3.239 1.00 76.56 294 TYR A CA 1
ATOM 2260 C C . TYR A 1 294 ? -19.404 5.488 4.312 1.00 76.56 294 TYR A C 1
ATOM 2262 O O . TYR A 1 294 ? -19.793 4.770 5.237 1.00 76.56 294 TYR A O 1
ATOM 2270 N N . PHE A 1 295 ? -19.807 6.752 4.190 1.00 85.62 295 PHE A N 1
ATOM 2271 C CA . PHE A 1 295 ? -20.694 7.394 5.148 1.00 85.62 295 PHE A CA 1
ATOM 2272 C C . PHE A 1 295 ? -22.101 6.776 5.150 1.00 85.62 295 PHE A C 1
ATOM 2274 O O . PHE A 1 295 ? -22.755 6.781 6.192 1.00 85.62 295 PHE A O 1
ATOM 2281 N N . THR A 1 296 ? -22.540 6.149 4.049 1.00 80.81 296 THR A N 1
ATOM 2282 C CA . THR A 1 296 ? -23.849 5.463 3.984 1.00 80.81 296 THR A CA 1
ATOM 2283 C C . THR A 1 296 ? -24.010 4.342 5.017 1.00 80.81 296 THR A C 1
ATOM 2285 O O . THR A 1 296 ? -25.131 4.003 5.402 1.00 80.81 296 THR A O 1
ATOM 2288 N N . GLU A 1 297 ? -22.909 3.779 5.519 1.00 76.19 297 GLU A N 1
ATOM 2289 C CA . GLU A 1 297 ? -22.928 2.717 6.528 1.00 76.19 297 GLU A CA 1
ATOM 2290 C C . GLU A 1 297 ? -23.143 3.245 7.962 1.00 76.19 297 GLU A C 1
ATOM 2292 O O . GLU A 1 297 ? -23.377 2.466 8.896 1.00 76.19 297 GLU A O 1
ATOM 2297 N N . MET A 1 298 ? -23.080 4.566 8.164 1.00 86.12 298 MET A N 1
ATOM 2298 C CA . MET A 1 298 ? -22.979 5.195 9.479 1.00 86.12 298 MET A CA 1
ATOM 2299 C C . MET A 1 298 ? -24.306 5.839 9.934 1.00 86.12 298 MET A C 1
ATOM 2301 O O . MET A 1 298 ? -24.863 6.678 9.237 1.00 86.12 298 MET A O 1
ATOM 2305 N N . PRO A 1 299 ? -24.824 5.517 11.137 1.00 87.69 299 PRO A N 1
ATOM 2306 C CA . PRO A 1 299 ? -26.087 6.069 11.648 1.00 87.69 299 PRO A CA 1
ATOM 2307 C C . PRO A 1 299 ? -25.957 7.457 12.304 1.00 87.69 299 PRO A C 1
ATOM 2309 O O . PRO A 1 299 ? -26.888 7.902 12.976 1.00 87.69 299 PRO A O 1
ATOM 2312 N N . TRP A 1 300 ? -24.802 8.111 12.185 1.00 87.88 300 TRP A N 1
ATOM 2313 C CA . TRP A 1 300 ? -24.448 9.336 12.909 1.00 87.88 300 TRP A CA 1
ATOM 2314 C C . TRP A 1 300 ? -24.092 10.485 11.955 1.00 87.88 300 TRP A C 1
ATOM 2316 O O . TRP A 1 300 ? -24.265 10.369 10.746 1.00 87.88 300 TRP A O 1
ATOM 2326 N N . LYS A 1 301 ? -23.651 11.627 12.493 1.00 88.06 301 LYS A N 1
ATOM 2327 C CA . LYS A 1 301 ? -23.398 12.855 11.718 1.00 88.06 301 LYS A CA 1
ATOM 2328 C C . LYS A 1 301 ? -21.997 12.857 11.118 1.00 88.06 301 LYS A C 1
ATOM 2330 O O . LYS A 1 301 ? -21.116 12.174 11.632 1.00 88.06 301 LYS A O 1
ATOM 2335 N N . ALA A 1 302 ? -21.751 13.680 10.104 1.00 88.25 302 ALA A N 1
ATOM 2336 C CA . ALA A 1 302 ? -20.409 13.887 9.559 1.00 88.25 302 ALA A CA 1
ATOM 2337 C C . ALA A 1 302 ? -20.039 15.366 9.432 1.00 88.25 302 ALA A C 1
ATOM 2339 O O . ALA A 1 302 ? -20.885 16.234 9.205 1.00 88.25 302 ALA A O 1
ATOM 2340 N N . LEU A 1 303 ? -18.742 15.644 9.558 1.00 87.19 303 LEU A N 1
ATOM 2341 C CA . LEU A 1 303 ? -18.145 16.869 9.048 1.00 87.19 303 LEU A CA 1
ATOM 2342 C C . LEU A 1 303 ? -18.156 16.802 7.517 1.00 87.19 303 LEU A C 1
ATOM 2344 O O . LEU A 1 303 ? -17.749 15.787 6.953 1.00 87.19 303 LEU A O 1
ATOM 2348 N N . SER A 1 304 ? -18.596 17.880 6.861 1.00 85.62 304 SER A N 1
ATOM 2349 C CA . SER A 1 304 ? -18.564 17.964 5.399 1.00 85.62 304 SER A CA 1
ATOM 2350 C C . SER A 1 304 ? -17.164 17.665 4.866 1.00 85.62 304 SER A C 1
ATOM 2352 O O . SER A 1 304 ? -16.179 18.222 5.360 1.00 85.62 304 SER A O 1
ATOM 2354 N N . PHE A 1 305 ? -17.082 16.843 3.818 1.00 81.50 305 PHE A N 1
ATOM 2355 C CA . PHE A 1 305 ? -15.817 16.520 3.162 1.00 81.50 305 PHE A CA 1
ATOM 2356 C C . PHE A 1 305 ? -15.075 17.773 2.664 1.00 81.50 305 PHE A C 1
ATOM 2358 O O . PHE A 1 305 ? -13.843 17.824 2.687 1.00 81.50 305 PHE A O 1
ATOM 2365 N N . SER A 1 306 ? -15.816 18.814 2.267 1.00 83.94 306 SER A N 1
ATOM 2366 C CA . SER A 1 306 ? -15.252 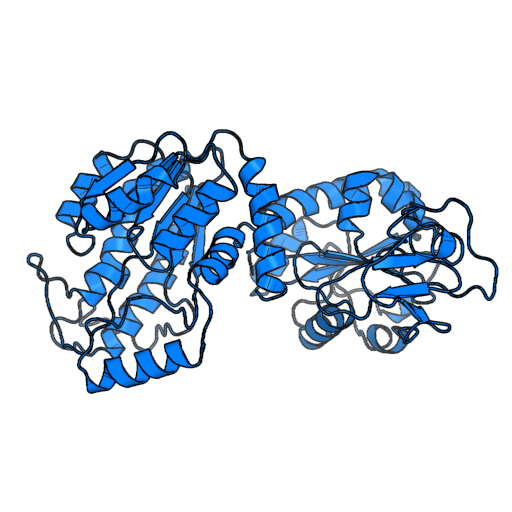20.085 1.805 1.00 83.94 306 SER A CA 1
ATOM 2367 C C . SER A 1 306 ? -14.567 20.904 2.911 1.00 83.94 306 SER A C 1
ATOM 2369 O O . SER A 1 306 ? -13.702 21.723 2.601 1.00 83.94 306 SER A O 1
ATOM 2371 N N . ASP A 1 307 ? -14.862 20.663 4.197 1.00 82.56 307 ASP A N 1
ATOM 2372 C CA . ASP A 1 307 ? -14.262 21.385 5.334 1.00 82.56 307 ASP A CA 1
ATOM 2373 C C . ASP A 1 307 ? -12.901 20.779 5.750 1.00 82.56 307 ASP A C 1
ATOM 2375 O O . ASP A 1 307 ? -12.676 20.324 6.881 1.00 82.56 307 ASP A O 1
ATOM 2379 N N . ARG A 1 308 ? -11.957 20.754 4.797 1.00 82.69 308 ARG A N 1
ATOM 2380 C CA . ARG A 1 308 ? -10.613 20.177 4.990 1.00 82.69 308 ARG A CA 1
ATOM 2381 C C . ARG A 1 308 ? -9.774 20.947 6.015 1.00 82.69 308 ARG A C 1
ATOM 2383 O O . ARG A 1 308 ? -8.965 20.337 6.716 1.00 82.69 308 ARG A O 1
ATOM 2390 N N . ASP A 1 309 ? -9.978 22.255 6.156 1.00 78.19 309 ASP A N 1
ATOM 2391 C CA . ASP A 1 309 ? -9.268 23.077 7.146 1.00 78.19 309 ASP A CA 1
ATOM 2392 C C . ASP A 1 309 ? -9.606 22.649 8.577 1.00 78.19 309 ASP A C 1
ATOM 2394 O O . ASP A 1 309 ? -8.729 22.553 9.452 1.00 78.19 309 ASP A O 1
ATOM 2398 N N . ARG A 1 310 ? -10.877 22.323 8.827 1.00 79.44 310 ARG A N 1
ATOM 2399 C CA . ARG A 1 310 ? -11.312 21.844 10.135 1.00 79.44 310 ARG A CA 1
ATOM 2400 C C . ARG A 1 310 ? -10.910 20.403 10.381 1.00 79.44 310 ARG A C 1
ATOM 2402 O O . ARG A 1 310 ? -10.465 20.112 11.489 1.00 79.44 310 ARG A O 1
ATOM 2409 N N . PHE A 1 311 ? -10.959 19.541 9.364 1.00 83.19 311 PHE A N 1
ATOM 2410 C CA . PHE A 1 311 ? -10.341 18.211 9.421 1.00 83.19 311 PHE A CA 1
ATOM 2411 C C . PHE A 1 311 ? -8.883 18.300 9.908 1.00 83.19 311 PHE A C 1
ATOM 2413 O O . PHE A 1 311 ? -8.524 17.669 10.905 1.00 83.19 311 PHE A O 1
ATOM 2420 N N . MET A 1 312 ? -8.064 19.149 9.272 1.00 74.19 312 MET A N 1
ATOM 2421 C CA . MET A 1 312 ? -6.652 19.333 9.631 1.00 74.19 312 MET A CA 1
ATOM 2422 C C . MET A 1 312 ? -6.493 19.873 11.054 1.00 74.19 312 MET A C 1
ATOM 2424 O O . MET A 1 312 ? -5.613 19.439 11.801 1.00 74.19 312 MET A O 1
ATOM 2428 N N . THR A 1 313 ? -7.359 20.807 11.449 1.00 77.31 313 THR A N 1
ATOM 2429 C CA . THR A 1 313 ? -7.359 21.387 12.795 1.00 77.31 313 THR A CA 1
ATOM 2430 C C . THR A 1 313 ? -7.682 20.338 13.857 1.00 77.31 313 THR A C 1
ATOM 2432 O O . THR A 1 313 ? -6.950 20.235 14.839 1.00 77.31 313 THR A O 1
ATOM 2435 N N . LEU A 1 314 ? -8.738 19.543 13.657 1.00 76.56 314 LEU A N 1
ATOM 2436 C CA . LEU A 1 314 ? -9.174 18.491 14.579 1.00 76.56 314 LEU A CA 1
ATOM 2437 C C . LEU A 1 314 ? -8.134 17.367 14.668 1.00 76.56 314 LEU A C 1
ATOM 2439 O O . LEU A 1 314 ? -7.735 17.003 15.772 1.00 76.56 314 LEU A O 1
ATOM 2443 N N . SER A 1 315 ? -7.632 16.883 13.527 1.00 69.94 315 SER A N 1
ATOM 2444 C CA . SER A 1 315 ? -6.599 15.840 13.466 1.00 69.94 315 SER A CA 1
ATOM 2445 C C . SER A 1 315 ? -5.329 16.262 14.214 1.00 69.94 315 SER A C 1
ATOM 2447 O O . SER A 1 315 ? -4.840 15.536 15.081 1.00 69.94 315 SER A O 1
ATOM 2449 N N . LYS A 1 316 ? -4.846 17.494 13.990 1.00 66.25 316 LYS A N 1
ATOM 2450 C CA . LYS A 1 316 ? -3.687 18.038 14.712 1.00 66.25 316 LYS A CA 1
ATOM 2451 C C . LYS A 1 316 ? -3.959 18.228 16.205 1.00 66.25 316 LYS A C 1
ATOM 2453 O O . LYS A 1 316 ? -3.070 17.997 17.017 1.00 66.25 316 LYS A O 1
ATOM 2458 N N . LYS A 1 317 ? -5.158 18.692 16.569 1.00 66.56 317 LYS A N 1
ATOM 2459 C CA . LYS A 1 317 ? -5.539 19.003 17.956 1.00 66.56 317 LYS A CA 1
ATOM 2460 C C . LYS A 1 317 ? -5.636 17.755 18.826 1.00 66.56 317 LYS A C 1
ATOM 2462 O O . LYS A 1 317 ? -5.211 17.803 19.974 1.00 66.56 317 LYS A O 1
ATOM 2467 N N . PHE A 1 318 ? -6.190 16.678 18.277 1.00 64.44 318 PHE A N 1
ATOM 2468 C CA . PHE A 1 318 ? -6.316 15.388 18.955 1.00 64.44 318 PHE A CA 1
ATOM 2469 C C . PHE A 1 318 ? -5.124 14.460 18.705 1.00 64.44 318 PHE A C 1
ATOM 2471 O O . PHE A 1 318 ? -5.155 13.311 19.130 1.00 64.44 318 PHE A O 1
ATOM 2478 N N . GLU A 1 319 ? -4.080 14.958 18.032 1.00 57.88 319 GLU A N 1
ATOM 2479 C CA . GLU A 1 319 ? -2.864 14.205 17.714 1.00 57.88 319 GLU A CA 1
ATOM 2480 C C . GLU A 1 319 ? -3.174 12.858 17.033 1.00 57.88 319 GLU A C 1
ATOM 2482 O O . GLU A 1 319 ? -2.563 11.830 17.330 1.00 57.88 319 GLU A O 1
ATOM 2487 N N . VAL A 1 320 ? -4.140 12.857 16.106 1.00 57.62 320 VAL A N 1
ATOM 2488 C CA . VAL A 1 320 ? -4.597 11.649 15.409 1.00 57.62 320 VAL A CA 1
ATOM 2489 C C . VAL A 1 320 ? -3.465 11.111 14.540 1.00 57.62 320 VAL A C 1
ATOM 2491 O O . VAL A 1 320 ? -3.172 11.622 13.463 1.00 57.62 320 VAL A O 1
ATOM 2494 N N . CYS A 1 321 ? -2.804 10.066 15.034 1.00 49.03 321 CYS A N 1
ATOM 2495 C CA . CYS A 1 321 ? -1.676 9.419 14.362 1.00 49.03 321 CYS A CA 1
ATOM 2496 C C . CYS A 1 321 ? -2.082 8.168 13.560 1.00 49.03 321 CYS A C 1
ATOM 2498 O O . CYS A 1 321 ? -1.217 7.529 12.961 1.00 49.03 321 CYS A O 1
ATOM 2500 N N . GLY A 1 322 ? -3.365 7.790 13.577 1.00 53.88 322 GLY A N 1
ATOM 2501 C CA . GLY A 1 322 ? -3.888 6.612 12.887 1.00 53.88 322 GLY A CA 1
ATOM 2502 C C . GLY A 1 322 ? -5.410 6.492 12.976 1.00 53.88 322 GLY A C 1
ATOM 2503 O O . GLY A 1 322 ? -6.034 7.090 13.851 1.00 53.88 322 GLY A O 1
ATOM 2504 N N . ILE A 1 323 ? -5.988 5.706 12.064 1.00 68.50 323 ILE A N 1
ATOM 2505 C CA . ILE A 1 323 ? -7.428 5.433 11.968 1.00 68.50 323 ILE A CA 1
ATOM 2506 C C . ILE A 1 323 ? -7.723 3.922 12.108 1.00 68.50 323 ILE A C 1
ATOM 2508 O O . ILE A 1 323 ? -6.885 3.100 11.725 1.00 68.50 323 ILE A O 1
ATOM 2512 N N . PRO A 1 324 ? -8.887 3.521 12.659 1.00 73.12 324 PRO A N 1
ATOM 2513 C CA . PRO A 1 324 ? -9.914 4.384 13.236 1.00 73.12 324 PRO A CA 1
ATOM 2514 C C . PRO A 1 324 ? -9.463 5.004 14.569 1.00 73.12 324 PRO A C 1
ATOM 2516 O O . PRO A 1 324 ? -8.765 4.351 15.344 1.00 73.12 324 PRO A O 1
ATOM 2519 N N . SER A 1 325 ? -9.891 6.235 14.847 1.00 76.88 325 SER A N 1
ATOM 2520 C CA . SER A 1 325 ? -9.699 6.925 16.132 1.00 76.88 325 SER A CA 1
ATOM 2521 C C . SER A 1 325 ? -11.022 7.545 16.579 1.00 76.88 325 SER A C 1
ATOM 2523 O O . SER A 1 325 ? -11.771 8.053 15.752 1.00 76.88 325 SER A O 1
ATOM 2525 N N . LEU A 1 326 ? -11.346 7.474 17.870 1.00 86.56 326 LEU A N 1
ATOM 2526 C CA . LEU A 1 326 ? -12.596 7.983 18.433 1.00 86.56 326 LEU A CA 1
ATOM 2527 C C . LEU A 1 326 ? -12.277 8.732 19.723 1.00 86.56 326 LEU A C 1
ATOM 2529 O O . LEU A 1 326 ? -11.816 8.119 20.681 1.00 86.56 326 LEU A O 1
ATOM 2533 N N . VAL A 1 327 ? -12.534 10.035 19.752 1.00 82.50 327 VAL A N 1
ATOM 2534 C CA . VAL A 1 327 ? -12.331 10.880 20.938 1.00 82.50 327 VAL A CA 1
ATOM 2535 C C . VAL A 1 327 ? -13.687 11.309 21.475 1.00 82.50 327 VAL A C 1
ATOM 2537 O O . VAL A 1 327 ? -14.485 11.836 20.713 1.00 82.50 327 VAL A O 1
ATOM 2540 N N . VAL A 1 328 ? -13.965 11.121 22.763 1.00 84.88 328 VAL A N 1
ATOM 2541 C CA . VAL A 1 328 ? -15.263 11.455 23.372 1.00 84.88 328 VAL A CA 1
ATOM 2542 C C . VAL A 1 328 ? -15.119 12.636 24.322 1.00 84.88 328 VAL A C 1
ATOM 2544 O O . VAL A 1 328 ? -14.213 12.658 25.154 1.00 84.88 328 VAL A O 1
ATOM 2547 N N . LEU A 1 329 ? -16.017 13.612 24.200 1.00 80.31 329 LEU A N 1
ATOM 2548 C CA . LEU A 1 329 ? -15.967 14.910 24.872 1.00 80.31 329 LEU A CA 1
ATOM 2549 C C . LEU A 1 329 ? -17.277 15.212 25.610 1.00 80.31 329 LEU A C 1
ATOM 2551 O O . LEU A 1 329 ? -18.343 14.835 25.131 1.00 80.31 329 LEU A O 1
ATOM 2555 N N . THR A 1 330 ? -17.218 15.938 26.726 1.00 77.56 330 THR A N 1
ATOM 2556 C CA . THR A 1 330 ? -18.385 16.520 27.421 1.00 77.56 330 THR A CA 1
ATOM 2557 C C . THR A 1 330 ? -18.787 17.887 26.828 1.00 77.56 330 THR A C 1
ATOM 2559 O O . THR A 1 330 ? -17.999 18.482 26.087 1.00 77.56 330 THR A O 1
ATOM 2562 N N . PRO A 1 331 ? -19.958 18.457 27.199 1.00 71.81 331 PRO A N 1
ATOM 2563 C CA . PRO A 1 331 ? -20.335 19.836 26.860 1.00 71.81 331 PRO A CA 1
ATOM 2564 C C . PRO A 1 331 ? -19.364 20.904 27.366 1.00 71.81 331 PRO A C 1
ATOM 2566 O O . PRO A 1 331 ? -19.243 21.963 26.757 1.00 71.81 331 PRO A O 1
ATOM 2569 N N . SER A 1 332 ? -18.658 20.621 28.463 1.00 65.25 332 SER A N 1
ATOM 2570 C CA . SER A 1 332 ? -17.580 21.457 29.003 1.00 65.25 332 SER A CA 1
ATOM 2571 C C . SER A 1 332 ? -16.246 21.271 28.273 1.00 65.25 332 SER A C 1
ATOM 2573 O O . SER A 1 332 ? -15.262 21.907 28.642 1.00 65.25 332 SER A O 1
ATOM 2575 N N . TRP A 1 333 ? -16.216 20.453 27.213 1.00 66.19 333 TRP A N 1
ATOM 2576 C CA . TRP A 1 333 ? -15.033 20.121 26.417 1.00 66.19 333 TRP A CA 1
ATOM 2577 C C . TRP A 1 333 ? -13.974 19.294 27.147 1.00 66.19 333 TRP A C 1
ATOM 2579 O O . TRP A 1 333 ? -12.825 19.219 26.701 1.00 66.19 333 TRP A O 1
ATOM 2589 N N . ASP A 1 334 ? -14.368 18.629 28.229 1.00 66.19 334 ASP A N 1
ATOM 2590 C CA . ASP A 1 334 ? -13.522 17.663 28.915 1.00 66.19 334 ASP A CA 1
ATOM 2591 C C . ASP A 1 334 ? -13.486 16.361 28.124 1.00 66.19 334 ASP A C 1
ATOM 2593 O O . ASP A 1 334 ? -14.504 15.895 27.608 1.00 66.19 334 ASP A O 1
ATOM 2597 N N . VAL A 1 335 ? -12.308 15.752 28.029 1.00 68.94 335 VAL A N 1
ATOM 2598 C CA . VAL A 1 335 ? -12.152 14.483 27.320 1.00 68.94 335 VAL A CA 1
ATOM 2599 C C . VAL A 1 335 ? -12.584 13.329 28.222 1.00 68.94 335 VAL A C 1
ATOM 2601 O O . VAL A 1 335 ? -11.882 13.001 29.176 1.00 68.94 335 VAL A O 1
ATOM 2604 N N . LEU A 1 336 ? -13.698 12.678 27.879 1.00 69.62 336 LEU A N 1
ATOM 2605 C CA . LEU A 1 336 ? -14.135 11.419 28.490 1.00 69.62 336 LEU A CA 1
ATOM 2606 C C . LEU A 1 336 ? -13.289 10.231 28.017 1.00 69.62 336 LEU A C 1
ATOM 2608 O O . LEU A 1 336 ? -12.983 9.352 28.816 1.00 69.62 336 LEU A O 1
ATOM 2612 N N . ALA A 1 337 ? -12.889 10.226 26.741 1.00 71.69 337 ALA A N 1
ATOM 2613 C CA . ALA A 1 337 ? -12.080 9.165 26.144 1.00 71.69 337 ALA A CA 1
ATOM 2614 C C . ALA A 1 337 ? -11.148 9.729 25.062 1.00 71.69 337 ALA A C 1
ATOM 2616 O O . ALA A 1 337 ? -11.623 10.347 24.114 1.00 71.69 337 ALA A O 1
ATOM 2617 N N . MET A 1 338 ? -9.833 9.505 25.171 1.00 64.38 338 MET A N 1
ATOM 2618 C CA . MET A 1 338 ? -8.887 9.773 24.069 1.00 64.38 338 MET A CA 1
ATOM 2619 C C . MET A 1 338 ? -8.786 8.588 23.096 1.00 64.38 338 MET A C 1
ATOM 2621 O O . MET A 1 338 ? -8.458 8.790 21.932 1.00 64.38 338 MET A O 1
ATOM 2625 N N . ASP A 1 339 ? -9.074 7.369 23.567 1.00 66.44 339 ASP A N 1
ATOM 2626 C CA . ASP A 1 339 ? -9.090 6.141 22.763 1.00 66.44 339 ASP A CA 1
ATOM 2627 C C . ASP A 1 339 ? -10.424 5.402 22.938 1.00 66.44 339 ASP A C 1
ATOM 2629 O O . ASP A 1 339 ? -10.522 4.300 23.481 1.00 66.44 339 ASP A O 1
ATOM 2633 N N . GLY A 1 340 ? -11.495 6.042 22.472 1.00 75.19 340 GLY A N 1
ATOM 2634 C CA . GLY A 1 340 ? -12.839 5.476 22.497 1.00 75.19 340 GLY A CA 1
ATOM 2635 C C . GLY A 1 340 ? -12.967 4.193 21.668 1.00 75.19 340 GLY A C 1
ATOM 2636 O O . GLY A 1 340 ? -13.857 3.382 21.915 1.00 75.19 340 GLY A O 1
ATOM 2637 N N . VAL A 1 341 ? -12.067 3.962 20.705 1.00 76.62 341 VAL A N 1
ATOM 2638 C CA . VAL A 1 341 ? -12.042 2.715 19.929 1.00 76.62 341 VAL A CA 1
ATOM 2639 C C . VAL A 1 341 ? -11.706 1.540 20.844 1.00 76.62 341 VAL A C 1
ATOM 2641 O O . VAL A 1 341 ? -12.367 0.501 20.769 1.00 76.62 341 VAL A O 1
ATOM 2644 N N . GLU A 1 342 ? -10.707 1.690 21.712 1.00 67.94 342 GLU A N 1
ATOM 2645 C CA . GLU A 1 342 ? -10.323 0.636 22.650 1.00 67.94 342 GLU A CA 1
ATOM 2646 C C . GLU A 1 342 ? -11.348 0.441 23.771 1.00 67.94 342 GLU A C 1
ATOM 2648 O O . GLU A 1 342 ? -11.652 -0.693 24.146 1.00 67.94 342 GLU A O 1
ATOM 2653 N N . GLU A 1 343 ? -11.967 1.523 24.240 1.00 71.75 343 GLU A N 1
ATOM 2654 C CA . GLU A 1 343 ? -13.074 1.465 25.199 1.00 71.75 343 GLU A CA 1
ATOM 2655 C C . GLU A 1 343 ? -14.265 0.653 24.648 1.00 71.75 343 GLU A C 1
ATOM 2657 O O . GLU A 1 343 ? -14.742 -0.277 25.305 1.00 71.75 343 GLU A O 1
ATOM 2662 N N . VAL A 1 344 ? -14.682 0.903 23.400 1.00 81.00 344 VAL A N 1
ATOM 2663 C CA . VAL A 1 344 ? -15.738 0.118 22.726 1.00 81.00 344 VAL A CA 1
ATOM 2664 C C . VAL A 1 344 ? -15.307 -1.330 22.498 1.00 81.00 344 VAL A C 1
ATOM 2666 O O . VAL A 1 344 ? -16.126 -2.245 22.578 1.00 81.00 344 VAL A O 1
ATOM 2669 N N . ARG A 1 345 ? -14.027 -1.598 22.225 1.00 73.38 345 ARG A N 1
ATOM 2670 C CA . ARG A 1 345 ? -13.541 -2.984 22.122 1.00 73.38 345 ARG A CA 1
ATOM 2671 C C . ARG A 1 345 ? -13.590 -3.717 23.457 1.00 73.38 345 ARG A C 1
ATOM 2673 O O . ARG A 1 345 ? -13.926 -4.899 23.456 1.00 73.38 345 ARG A O 1
ATOM 2680 N N . SER A 1 346 ? -13.282 -3.018 24.545 1.00 62.81 346 SER A N 1
ATOM 2681 C CA . SER A 1 346 ? -13.143 -3.588 25.884 1.00 62.81 346 SER A CA 1
ATOM 2682 C C . SER A 1 346 ? -14.487 -3.873 26.544 1.00 62.81 346 SER A C 1
ATOM 2684 O O . SER A 1 346 ? -14.686 -4.959 27.082 1.00 62.81 346 SER A O 1
ATOM 2686 N N . VAL A 1 347 ? -15.415 -2.910 26.503 1.00 70.56 347 VAL A N 1
ATOM 2687 C CA . VAL A 1 347 ? -16.691 -2.995 27.239 1.00 70.56 347 VAL A CA 1
ATOM 2688 C C . VAL A 1 347 ? -17.933 -2.861 26.348 1.00 70.56 347 VAL A C 1
ATOM 2690 O O . VAL A 1 347 ? -19.061 -2.884 26.838 1.00 70.56 347 VAL A O 1
ATOM 2693 N N . SER A 1 348 ? -17.750 -2.784 25.025 1.00 83.75 348 SER A N 1
ATOM 2694 C CA . SER A 1 348 ? -18.823 -2.814 24.023 1.00 83.75 348 SER A CA 1
ATOM 2695 C C . SER A 1 348 ? -19.902 -1.751 24.257 1.00 83.75 348 SER A C 1
ATOM 2697 O O . SER A 1 348 ? -19.631 -0.559 24.133 1.00 83.75 348 SER A O 1
ATOM 2699 N N . GLU A 1 349 ? -21.133 -2.166 24.569 1.00 87.81 349 GLU A N 1
ATOM 2700 C CA . GLU A 1 349 ? -22.282 -1.273 24.756 1.00 87.81 349 GLU A CA 1
ATOM 2701 C C . GLU A 1 349 ? -22.131 -0.374 25.984 1.00 87.81 349 GLU A C 1
ATOM 2703 O O . GLU A 1 349 ? -22.603 0.763 25.974 1.00 87.81 349 GLU A O 1
ATOM 2708 N N . GLU A 1 350 ? -21.453 -0.865 27.025 1.00 81.31 350 GLU A N 1
ATOM 2709 C CA . GLU A 1 350 ? -21.286 -0.132 28.279 1.00 81.31 350 GLU A CA 1
ATOM 2710 C C . GLU A 1 350 ? -20.488 1.157 28.073 1.00 81.31 350 GLU A C 1
ATOM 2712 O O . GLU A 1 350 ? -20.736 2.151 28.752 1.00 81.31 350 GLU A O 1
ATOM 2717 N N . ALA A 1 351 ? -19.606 1.185 27.067 1.00 84.38 351 ALA A N 1
ATOM 2718 C CA . AL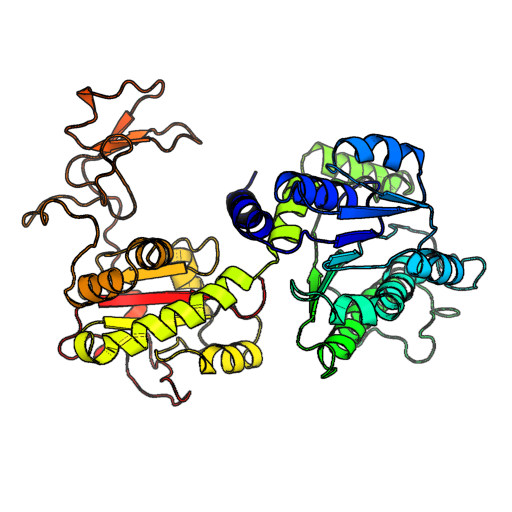A A 1 351 ? -18.876 2.390 26.707 1.00 84.38 351 ALA A CA 1
ATOM 2719 C C . ALA A 1 351 ? -19.828 3.523 26.329 1.00 84.38 351 ALA A C 1
ATOM 2721 O O . ALA A 1 351 ? -19.813 4.593 26.937 1.00 84.38 351 ALA A O 1
ATOM 2722 N N . LEU A 1 352 ? -20.730 3.256 25.383 1.00 88.44 352 LEU A N 1
ATOM 2723 C CA . LEU A 1 352 ? -21.691 4.247 24.910 1.00 88.44 352 LEU A CA 1
ATOM 2724 C C . LEU A 1 352 ? -22.692 4.616 26.015 1.00 88.44 352 LEU A C 1
ATOM 2726 O O . LEU A 1 352 ? -23.046 5.789 26.143 1.00 88.44 352 LEU A O 1
ATOM 2730 N N . ARG A 1 353 ? -23.108 3.655 26.854 1.00 86.06 353 ARG A N 1
ATOM 2731 C CA . ARG A 1 353 ? -23.987 3.910 28.011 1.00 86.06 353 ARG A CA 1
ATOM 2732 C C . ARG A 1 353 ? -23.330 4.861 29.013 1.00 86.06 353 ARG A C 1
ATOM 2734 O O . ARG A 1 353 ? -23.976 5.821 29.437 1.00 86.06 353 ARG A O 1
ATOM 2741 N N . MET A 1 354 ? -22.057 4.653 29.349 1.00 83.25 354 MET A N 1
ATOM 2742 C CA . MET A 1 354 ? -21.293 5.533 30.240 1.00 83.25 354 MET A CA 1
ATOM 2743 C C . MET A 1 354 ? -21.102 6.921 29.636 1.00 83.25 354 MET A C 1
ATOM 2745 O O . MET A 1 354 ? -21.451 7.919 30.275 1.00 83.25 354 MET A O 1
ATOM 2749 N N . TRP A 1 355 ? -20.673 7.000 28.377 1.00 86.88 355 TRP A N 1
ATOM 2750 C CA . TRP A 1 355 ? -20.510 8.278 27.692 1.00 86.88 355 TRP A CA 1
ATOM 2751 C C . TRP A 1 355 ? -21.826 9.060 27.615 1.00 86.88 355 TRP A C 1
ATOM 2753 O O . TRP A 1 355 ? -21.834 10.264 27.872 1.00 86.88 355 TRP A O 1
ATOM 2763 N N . SER A 1 356 ? -22.963 8.398 27.375 1.00 84.88 356 SER A N 1
ATOM 2764 C CA . SER A 1 356 ? -24.291 9.039 27.361 1.00 84.88 356 SER A CA 1
ATOM 2765 C C . SER A 1 356 ? -24.708 9.640 28.708 1.00 84.88 356 SER A C 1
ATOM 2767 O O . SER A 1 356 ? -25.596 10.485 28.780 1.00 84.88 356 SER A O 1
ATOM 2769 N N . GLN A 1 357 ? -24.067 9.226 29.799 1.00 81.62 357 GLN A N 1
ATOM 2770 C CA . GLN A 1 357 ? -24.280 9.796 31.127 1.00 81.62 357 GLN A CA 1
ATOM 2771 C C . GLN A 1 357 ? -23.257 10.892 31.456 1.00 81.62 357 GLN A C 1
ATOM 2773 O O . GLN A 1 357 ? -23.285 11.423 32.564 1.00 81.62 357 GLN A O 1
ATOM 2778 N N . GLY A 1 358 ? -22.350 11.221 30.529 1.00 72.25 358 GLY A N 1
ATOM 2779 C CA . GLY A 1 358 ? -21.196 12.082 30.790 1.00 72.25 358 GLY A CA 1
ATOM 2780 C C . GLY A 1 358 ? -20.182 11.424 31.728 1.00 72.25 358 GLY A C 1
ATOM 2781 O O . GLY A 1 358 ? -19.445 12.118 32.425 1.00 72.25 358 GLY A O 1
ATOM 2782 N N . LYS A 1 359 ? -20.195 10.088 31.812 1.00 69.75 359 LYS A N 1
ATOM 2783 C CA . LYS A 1 359 ? -19.348 9.303 32.706 1.00 69.75 359 LYS A CA 1
ATOM 2784 C C . LYS A 1 359 ? -18.236 8.622 31.925 1.00 69.75 359 LYS A C 1
ATOM 2786 O O . LYS A 1 359 ? -18.355 8.299 30.747 1.00 69.75 359 LYS A O 1
ATOM 2791 N N . TYR A 1 360 ? -17.160 8.376 32.641 1.00 64.69 360 TYR A N 1
ATOM 2792 C CA . TYR A 1 360 ? -16.008 7.627 32.181 1.00 64.69 360 TYR A CA 1
ATOM 2793 C C . TYR A 1 360 ? -16.148 6.144 32.570 1.00 64.69 360 TYR A C 1
ATOM 2795 O O . TYR A 1 360 ? -16.748 5.827 33.597 1.00 64.69 360 TYR A O 1
ATOM 2803 N N . ILE A 1 361 ? -15.539 5.242 31.800 1.00 57.91 361 ILE A N 1
ATOM 2804 C CA . ILE A 1 361 ? -15.734 3.785 31.928 1.00 57.91 361 ILE A CA 1
ATOM 2805 C C . ILE A 1 361 ? -14.899 3.145 33.050 1.00 57.91 361 ILE A C 1
ATOM 2807 O O . ILE A 1 361 ? -15.367 2.223 33.712 1.00 57.91 361 ILE A O 1
ATOM 2811 N N . PHE A 1 362 ? -13.676 3.624 33.300 1.00 53.06 362 PHE A N 1
ATOM 2812 C CA . PHE A 1 362 ? -12.717 2.976 34.215 1.00 53.06 362 PHE A CA 1
ATOM 2813 C C . PHE A 1 362 ? -12.536 3.706 35.552 1.00 53.06 362 PHE A C 1
ATOM 2815 O O . PHE A 1 362 ? -11.430 3.797 36.085 1.00 53.06 362 PHE A O 1
ATOM 2822 N N . TRP A 1 363 ? -13.619 4.242 36.115 1.00 50.31 363 TRP A N 1
ATOM 2823 C CA . TRP A 1 363 ? -13.539 4.948 37.393 1.00 50.31 363 TRP A CA 1
ATOM 2824 C C . TRP A 1 363 ? -13.825 4.046 38.583 1.00 50.31 363 TRP A C 1
ATOM 2826 O O . TRP A 1 363 ? -14.849 3.376 38.654 1.00 50.31 363 TRP A O 1
ATOM 2836 N N . THR A 1 364 ? -12.953 4.127 39.584 1.00 40.84 364 THR A N 1
ATOM 2837 C CA . THR A 1 364 ? -13.238 3.638 40.936 1.00 40.84 364 THR A CA 1
ATOM 2838 C C . THR A 1 364 ? -13.924 4.700 41.818 1.00 40.84 364 THR A C 1
ATOM 2840 O O . THR A 1 364 ? -14.547 4.318 42.805 1.00 40.84 364 THR A O 1
ATOM 2843 N N . ARG A 1 365 ? -13.869 6.011 41.482 1.00 46.69 365 ARG A N 1
ATOM 2844 C CA . ARG A 1 365 ? -14.635 7.112 42.140 1.00 46.69 365 ARG A CA 1
ATOM 2845 C C . ARG A 1 365 ? -14.646 8.403 41.305 1.00 46.69 365 ARG A C 1
ATOM 2847 O O . ARG A 1 365 ? -13.566 8.825 40.971 1.00 46.69 365 ARG A O 1
ATOM 2854 N N . SER A 1 366 ? -15.744 9.112 41.045 1.00 45.53 366 SER A N 1
ATOM 2855 C CA . SER A 1 366 ? -15.674 10.425 40.347 1.00 45.53 366 SER A CA 1
ATOM 2856 C C . SER A 1 366 ? -14.777 11.458 41.070 1.00 45.53 366 SER A C 1
ATOM 2858 O O . SER A 1 366 ? -14.698 11.410 42.302 1.00 45.53 366 SER A O 1
ATOM 2860 N N . PRO A 1 367 ? -14.106 12.383 40.349 1.00 52.47 367 PRO A N 1
ATOM 2861 C CA . PRO A 1 367 ? -13.246 13.379 40.971 1.00 52.47 367 PRO A CA 1
ATOM 2862 C C . PRO A 1 367 ? -14.105 14.446 41.652 1.00 52.47 367 PRO A C 1
ATOM 2864 O O . PRO A 1 367 ? -15.187 14.792 41.169 1.00 52.47 367 PRO A O 1
ATOM 2867 N N . SER A 1 368 ? -13.632 14.960 42.781 1.00 52.38 368 SER A N 1
ATOM 2868 C CA . SER A 1 368 ? -14.306 16.057 43.479 1.00 52.38 368 SER A CA 1
ATOM 2869 C C . SER A 1 368 ? -14.098 17.378 42.735 1.00 52.38 368 SER A C 1
ATOM 2871 O O . SER A 1 368 ? -13.096 17.568 42.044 1.00 52.38 368 SER A O 1
ATOM 2873 N N . GLU A 1 369 ? -15.028 18.318 42.902 1.00 44.41 369 GLU A N 1
ATOM 2874 C CA . GLU A 1 369 ? -14.910 19.668 42.345 1.00 44.41 369 GLU A CA 1
ATOM 2875 C C . GLU A 1 369 ? -13.574 20.314 42.772 1.00 44.41 369 GLU A C 1
ATOM 2877 O O . GLU A 1 369 ? -13.257 20.380 43.961 1.00 44.41 369 GLU A O 1
ATOM 2882 N N . GLY A 1 370 ? -12.759 20.732 41.794 1.00 54.75 370 GLY A N 1
ATOM 2883 C CA . GLY A 1 370 ? -11.428 21.318 42.011 1.00 54.75 370 GLY A CA 1
ATOM 2884 C C . GLY A 1 370 ? -10.233 20.350 41.963 1.00 54.75 370 GLY A C 1
ATOM 2885 O O . GLY A 1 370 ? -9.096 20.806 42.085 1.00 54.75 370 GLY A O 1
ATOM 2886 N N . GLU A 1 371 ? -10.432 19.041 41.766 1.00 60.66 371 GLU A N 1
ATOM 2887 C CA . GLU A 1 371 ? -9.319 18.098 41.569 1.00 60.66 371 GLU A CA 1
ATOM 2888 C C . GLU A 1 371 ? -8.689 18.224 40.163 1.00 60.66 371 GLU A C 1
ATOM 2890 O O . GLU A 1 371 ? -9.380 18.314 39.149 1.00 60.66 371 GLU A O 1
ATOM 2895 N N . TYR A 1 372 ? -7.353 18.193 40.085 1.00 64.88 372 TYR A N 1
ATOM 2896 C CA . TYR A 1 372 ? -6.621 18.224 38.813 1.00 64.88 372 TYR A CA 1
ATOM 2897 C C . TYR A 1 372 ? -6.722 16.881 38.076 1.00 64.88 372 TYR A C 1
ATOM 2899 O O . TYR A 1 372 ? -6.406 15.842 38.654 1.00 64.88 372 TYR A O 1
ATOM 2907 N N . VAL A 1 373 ? -7.099 16.893 36.793 1.00 64.12 373 VAL A N 1
ATOM 2908 C CA . VAL A 1 373 ? -7.256 15.679 35.969 1.00 64.12 373 VAL A CA 1
ATOM 2909 C C . VAL A 1 373 ? -6.275 15.686 34.792 1.00 64.12 373 VAL A C 1
ATOM 2911 O O . VAL A 1 373 ? -6.194 16.650 34.032 1.00 64.12 373 VAL A O 1
ATOM 2914 N N . TRP A 1 374 ? -5.541 14.587 34.623 1.00 65.12 374 TRP A N 1
ATOM 2915 C CA . TRP A 1 374 ? -4.591 14.345 33.537 1.00 65.12 374 TRP A CA 1
ATOM 2916 C C . TRP A 1 374 ? -5.207 13.408 32.491 1.00 65.12 374 TRP A C 1
ATOM 2918 O O . TRP A 1 374 ? -4.950 12.202 32.481 1.00 65.12 374 TRP A O 1
ATOM 2928 N N . ALA A 1 375 ? -6.046 13.965 31.614 1.00 55.78 375 ALA A N 1
ATOM 2929 C CA . ALA A 1 375 ? -6.671 13.225 30.516 1.00 55.78 375 ALA A CA 1
ATOM 2930 C C . ALA A 1 375 ? -5.622 12.552 29.608 1.00 55.78 375 ALA A C 1
ATOM 2932 O O . ALA A 1 375 ? -4.576 13.137 29.323 1.00 55.78 375 ALA A O 1
ATOM 2933 N N . GLY A 1 376 ? -5.887 11.321 29.157 1.00 53.69 376 GLY A N 1
ATOM 2934 C CA . GLY A 1 376 ? -4.959 10.576 28.295 1.00 53.69 376 GLY A CA 1
ATOM 2935 C C . GLY A 1 376 ? -3.758 9.949 29.019 1.00 53.69 376 GLY A C 1
ATOM 2936 O O . GLY A 1 376 ? -2.945 9.292 28.375 1.00 53.69 376 GLY A O 1
ATOM 2937 N N . ILE A 1 377 ? -3.643 10.105 30.342 1.00 65.88 377 ILE A N 1
ATOM 2938 C CA . ILE A 1 377 ? -2.518 9.587 31.130 1.00 65.88 377 ILE A CA 1
ATOM 2939 C C . ILE A 1 377 ? -3.042 8.598 32.165 1.00 65.88 377 ILE A C 1
ATOM 2941 O O . ILE A 1 377 ? -3.849 8.955 33.022 1.00 65.88 377 ILE A O 1
ATOM 2945 N N . ALA A 1 378 ? -2.575 7.352 32.090 1.00 71.81 378 ALA A N 1
ATOM 2946 C CA . ALA A 1 378 ? -2.847 6.329 33.092 1.00 71.81 378 ALA A CA 1
ATOM 2947 C C . ALA A 1 378 ? -1.672 6.225 34.066 1.00 71.81 378 ALA A C 1
ATOM 2949 O O . ALA A 1 378 ? -0.514 6.326 33.663 1.00 71.81 378 ALA A O 1
ATOM 2950 N N . CYS A 1 379 ? -1.952 5.951 35.339 1.00 80.81 379 CYS A N 1
ATOM 2951 C CA . CYS A 1 379 ? -0.903 5.531 36.259 1.00 80.81 379 CYS A CA 1
ATOM 2952 C C . CYS A 1 379 ? -0.322 4.185 35.794 1.00 80.81 379 CYS A C 1
ATOM 2954 O O . CYS A 1 379 ? -1.043 3.195 35.715 1.00 80.81 379 CYS A O 1
ATOM 2956 N N . THR A 1 380 ? 0.982 4.122 35.543 1.00 85.00 380 THR A N 1
ATOM 2957 C CA . THR A 1 380 ? 1.701 2.922 35.099 1.00 85.00 380 THR A CA 1
ATOM 2958 C C . THR A 1 380 ? 1.561 1.759 36.081 1.00 85.00 380 THR A C 1
ATOM 2960 O O . THR A 1 380 ? 1.562 0.611 35.652 1.00 85.00 380 THR A O 1
ATOM 2963 N N . LEU A 1 381 ? 1.427 2.039 37.384 1.00 84.88 381 LEU A N 1
ATOM 2964 C CA . LEU A 1 381 ? 1.372 0.996 38.412 1.00 84.88 381 LEU A CA 1
ATOM 2965 C C . LEU A 1 381 ? -0.052 0.517 38.718 1.00 84.88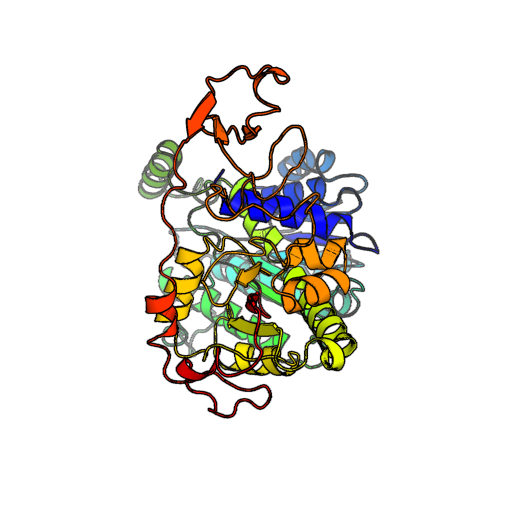 381 LEU A C 1
ATOM 2967 O O . LEU A 1 381 ? -0.293 -0.682 38.776 1.00 84.88 381 LEU A O 1
ATOM 2971 N N . CYS A 1 382 ? -0.985 1.436 38.979 1.00 78.25 382 CYS A N 1
ATOM 2972 C CA . CYS A 1 382 ? -2.347 1.070 39.390 1.00 78.25 382 CYS A CA 1
ATOM 2973 C C . CYS A 1 382 ? -3.376 1.143 38.260 1.00 78.25 382 CYS A C 1
ATOM 2975 O O . CYS A 1 382 ? -4.553 0.897 38.508 1.00 78.25 382 CYS A O 1
ATOM 2977 N N . HIS A 1 383 ? -2.952 1.524 37.053 1.00 69.31 383 HIS A N 1
ATOM 2978 C CA . HIS A 1 383 ? -3.794 1.681 35.864 1.00 69.31 383 HIS A CA 1
ATOM 2979 C C . HIS A 1 383 ? -4.961 2.669 36.024 1.00 69.31 383 HIS A C 1
ATOM 2981 O O . HIS A 1 383 ? -5.866 2.696 35.198 1.00 69.31 383 HIS A O 1
ATOM 2987 N N . MET A 1 384 ? -4.928 3.522 37.055 1.00 68.56 384 MET A N 1
ATOM 2988 C CA . MET A 1 384 ? -5.891 4.610 37.230 1.00 68.56 384 MET A CA 1
ATOM 2989 C C . MET A 1 384 ? -5.833 5.552 36.029 1.00 68.56 384 MET A C 1
ATOM 2991 O O . MET A 1 384 ? -4.771 6.113 35.751 1.00 68.56 384 MET A O 1
ATOM 2995 N N . TYR A 1 385 ? -6.966 5.732 35.355 1.00 55.62 385 TYR A N 1
ATOM 2996 C CA . TYR A 1 385 ? -7.096 6.550 34.158 1.00 55.62 385 TYR A CA 1
ATOM 2997 C C . TYR A 1 385 ? -8.438 7.309 34.148 1.00 55.62 385 TYR A C 1
ATOM 2999 O O . TYR A 1 385 ? -9.475 6.683 34.383 1.00 55.62 385 TYR A O 1
ATOM 3007 N N . PRO A 1 386 ? -8.449 8.618 33.827 1.00 58.84 386 PRO A N 1
ATOM 3008 C CA . PRO A 1 386 ? -7.282 9.499 33.752 1.00 58.84 386 PRO A CA 1
ATOM 3009 C C . PRO A 1 386 ? -6.631 9.676 35.133 1.00 58.84 386 PRO A C 1
ATOM 3011 O O . PRO A 1 386 ? -7.267 9.481 36.168 1.00 58.84 386 PRO A O 1
ATOM 3014 N N . LEU A 1 387 ? -5.348 10.025 35.174 1.00 70.50 387 LEU A N 1
ATOM 3015 C CA . LEU A 1 387 ? -4.642 10.242 36.435 1.00 70.50 387 LEU A CA 1
ATOM 3016 C C . LEU A 1 387 ? -5.209 11.496 37.126 1.00 70.50 387 LEU A C 1
ATOM 3018 O O . LEU A 1 387 ? -5.255 12.570 36.532 1.00 70.50 387 LEU A O 1
ATOM 3022 N N . VAL A 1 388 ? -5.643 11.367 38.383 1.00 69.94 388 VAL A N 1
ATOM 3023 C CA . VAL A 1 388 ? -6.212 12.468 39.185 1.00 69.94 388 VAL A CA 1
ATOM 3024 C C . VAL A 1 388 ? -5.234 12.896 40.282 1.00 69.94 388 VAL A C 1
ATOM 3026 O O . VAL A 1 388 ? -4.615 12.056 40.940 1.00 69.94 388 VAL A O 1
ATOM 3029 N N . GLY A 1 389 ? -5.107 14.206 40.492 1.00 74.25 389 GLY A N 1
ATOM 3030 C CA . GLY A 1 389 ? -4.190 14.831 41.443 1.00 74.25 389 GLY A CA 1
ATOM 3031 C C . GLY A 1 389 ? -2.805 15.090 40.847 1.00 74.25 389 GLY A C 1
ATOM 3032 O O . GLY A 1 389 ? -2.662 15.422 39.670 1.00 74.25 389 GLY A O 1
ATOM 3033 N N . THR A 1 390 ? -1.768 14.964 41.670 1.00 82.75 390 THR A N 1
ATOM 3034 C CA . THR A 1 390 ? -0.380 15.182 41.249 1.00 82.75 390 THR A CA 1
ATOM 3035 C C . THR A 1 390 ? 0.113 14.049 40.346 1.00 82.75 390 THR A C 1
ATOM 3037 O O . THR A 1 390 ? 0.122 12.877 40.746 1.00 82.75 390 THR A O 1
ATOM 3040 N N . ARG A 1 391 ? 0.570 14.405 39.141 1.00 86.69 391 ARG A N 1
ATOM 3041 C CA . ARG A 1 391 ? 1.226 13.489 38.198 1.00 86.69 391 ARG A CA 1
ATOM 3042 C C . ARG A 1 391 ? 2.733 13.501 38.413 1.00 86.69 391 ARG A C 1
ATOM 3044 O O . ARG A 1 391 ? 3.334 14.568 38.449 1.00 86.69 391 ARG A O 1
ATOM 3051 N N . HIS A 1 392 ? 3.342 12.322 38.430 1.00 90.06 392 HIS A N 1
ATOM 3052 C CA . HIS A 1 392 ? 4.793 12.151 38.433 1.00 90.06 392 HIS A CA 1
ATOM 3053 C C . HIS A 1 392 ? 5.221 11.443 37.147 1.00 90.06 392 HIS A C 1
ATOM 3055 O O . HIS A 1 392 ? 5.039 10.233 37.025 1.00 90.06 392 HIS A O 1
ATOM 3061 N N . GLY A 1 393 ? 5.734 12.202 36.179 1.00 88.19 393 GLY A N 1
ATOM 3062 C CA . GLY A 1 393 ? 6.038 11.700 34.835 1.00 88.19 393 GLY A CA 1
ATOM 3063 C C . GLY A 1 393 ? 7.532 11.660 34.534 1.00 88.19 393 GLY A C 1
ATOM 3064 O O . GLY A 1 393 ? 8.280 12.552 34.932 1.00 88.19 393 GLY A O 1
ATOM 3065 N N . CYS A 1 394 ? 7.981 10.637 33.810 1.00 86.56 394 CYS A N 1
ATOM 3066 C CA . CYS A 1 394 ? 9.361 10.533 33.343 1.00 86.56 394 CYS A CA 1
ATOM 3067 C C . CYS A 1 394 ? 9.628 11.487 32.170 1.00 86.56 394 CYS A C 1
ATOM 3069 O O . CYS A 1 394 ? 8.865 11.533 31.210 1.00 86.56 394 CYS A O 1
ATOM 3071 N N . ILE A 1 395 ? 10.754 12.206 32.213 1.00 78.88 395 ILE A N 1
ATOM 3072 C CA . ILE A 1 395 ? 11.166 13.134 31.141 1.00 78.88 395 ILE A CA 1
ATOM 3073 C C . ILE A 1 395 ? 12.200 12.548 30.170 1.00 78.88 395 ILE A C 1
ATOM 3075 O O . ILE A 1 395 ? 12.568 13.201 29.193 1.00 78.88 395 ILE A O 1
ATOM 3079 N N . HIS A 1 396 ? 12.696 11.334 30.426 1.00 80.38 396 HIS A N 1
ATOM 3080 C CA . HIS A 1 396 ? 13.648 10.676 29.536 1.00 80.38 396 HIS A CA 1
ATOM 3081 C C . HIS A 1 396 ? 12.987 10.307 28.201 1.00 80.38 396 HIS A C 1
ATOM 3083 O O . HIS A 1 396 ? 11.923 9.687 28.163 1.00 80.38 396 HIS A O 1
ATOM 3089 N N . GLN A 1 397 ? 13.628 10.676 27.093 1.00 60.78 397 GLN A N 1
ATOM 3090 C CA . GLN A 1 397 ? 13.090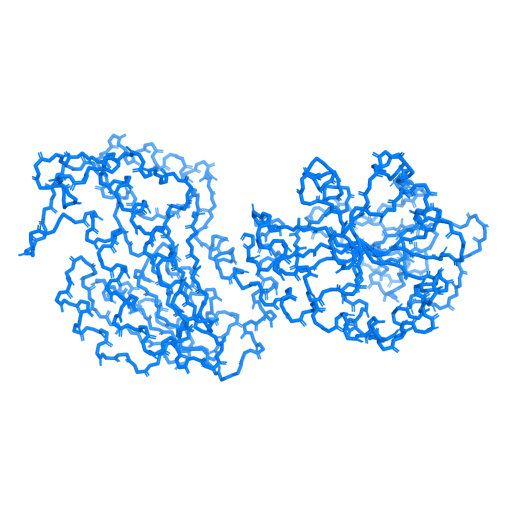 10.467 25.754 1.00 60.78 397 GLN A CA 1
ATOM 3091 C C . GLN A 1 397 ? 12.907 8.968 25.463 1.00 60.78 397 GLN A C 1
ATOM 3093 O O . GLN A 1 397 ? 13.869 8.209 25.454 1.00 60.78 397 GLN A O 1
ATOM 3098 N N . GLY A 1 398 ? 11.666 8.550 25.195 1.00 65.75 398 GLY A N 1
ATOM 3099 C CA . GLY A 1 398 ? 11.320 7.146 24.941 1.00 65.75 398 GLY A CA 1
ATOM 3100 C C . GLY A 1 398 ? 10.846 6.363 26.169 1.00 65.75 398 GLY A C 1
ATOM 3101 O O . GLY A 1 398 ? 10.531 5.184 26.030 1.00 65.75 398 GLY A O 1
ATOM 3102 N N . CYS A 1 399 ? 10.750 7.000 27.339 1.00 75.31 399 CYS A N 1
ATOM 3103 C CA . CYS A 1 399 ? 10.193 6.403 28.547 1.00 75.31 399 CYS A CA 1
ATOM 3104 C C . CYS A 1 399 ? 8.799 6.982 28.861 1.00 75.31 399 CYS A C 1
ATOM 3106 O O . CYS A 1 399 ? 8.670 8.187 29.056 1.00 75.31 399 CYS A O 1
ATOM 3108 N N . ASN A 1 400 ? 7.776 6.122 28.947 1.00 75.00 400 ASN A N 1
ATOM 3109 C CA . ASN A 1 400 ? 6.371 6.498 29.185 1.00 75.00 400 ASN A CA 1
ATOM 3110 C C . ASN A 1 400 ? 5.885 6.041 30.572 1.00 75.00 400 ASN A C 1
ATOM 3112 O O . ASN A 1 400 ? 4.892 5.323 30.691 1.00 75.00 400 ASN A O 1
ATOM 3116 N N . VAL A 1 401 ? 6.627 6.398 31.621 1.00 87.94 401 VAL A N 1
ATOM 3117 C CA . VAL A 1 401 ? 6.220 6.123 33.006 1.00 87.94 401 VAL A CA 1
ATOM 3118 C C . VAL A 1 401 ? 5.527 7.349 33.583 1.00 87.94 401 VAL A C 1
ATOM 3120 O O . VAL A 1 401 ? 6.118 8.427 33.631 1.00 87.94 401 VAL A O 1
ATOM 3123 N N . ASP A 1 402 ? 4.303 7.149 34.061 1.00 87.56 402 ASP A N 1
ATOM 3124 C CA . ASP A 1 402 ? 3.472 8.146 34.724 1.00 87.56 402 ASP A CA 1
ATOM 3125 C C . ASP A 1 402 ? 2.874 7.546 35.994 1.00 87.56 402 ASP A C 1
ATOM 3127 O O . ASP A 1 402 ? 2.233 6.504 35.953 1.00 87.56 402 ASP A O 1
ATOM 3131 N N . LEU A 1 403 ? 3.071 8.177 37.147 1.00 89.50 403 LEU A N 1
ATOM 3132 C CA . LEU A 1 403 ? 2.589 7.659 38.428 1.00 89.50 403 LEU A CA 1
ATOM 3133 C C . LEU A 1 403 ? 1.700 8.670 39.135 1.00 89.50 403 LEU A C 1
ATOM 3135 O O . LEU A 1 403 ? 1.993 9.867 39.182 1.00 89.50 403 LEU A O 1
ATOM 3139 N N . CYS A 1 404 ? 0.619 8.173 39.732 1.00 87.38 404 CYS A N 1
ATOM 3140 C CA . CYS A 1 404 ? -0.195 8.971 40.636 1.00 87.38 404 CYS A CA 1
ATOM 3141 C C . CYS A 1 404 ? 0.509 9.156 41.988 1.00 87.38 404 CYS A C 1
ATOM 3143 O O . CYS A 1 404 ? 1.427 8.410 42.349 1.00 87.38 404 CYS A O 1
ATOM 3145 N N . ASN A 1 405 ? 0.026 10.120 42.771 1.00 85.38 405 ASN A N 1
ATOM 3146 C CA . ASN A 1 405 ? 0.611 10.480 44.063 1.00 85.38 405 ASN A CA 1
ATOM 3147 C C . ASN A 1 405 ? 0.701 9.316 45.073 1.00 85.38 405 ASN A C 1
ATOM 3149 O O . ASN A 1 405 ? 1.547 9.317 45.957 1.00 85.38 405 ASN A O 1
ATOM 3153 N N . THR A 1 406 ? -0.149 8.292 44.952 1.00 86.50 406 THR A N 1
ATOM 3154 C CA . THR A 1 406 ? -0.114 7.117 45.843 1.00 86.50 406 THR A CA 1
ATOM 3155 C C . THR A 1 406 ? 0.828 6.013 45.362 1.00 86.50 406 THR A C 1
ATOM 3157 O O . THR A 1 406 ? 1.190 5.133 46.147 1.00 86.50 406 THR A O 1
ATOM 3160 N N . CYS A 1 407 ? 1.206 6.030 44.081 1.00 89.50 407 CYS A N 1
ATOM 3161 C CA . CYS A 1 407 ? 2.052 5.010 43.461 1.00 89.50 407 CYS A CA 1
ATOM 3162 C C . CYS A 1 407 ? 3.516 5.435 43.341 1.00 89.50 407 CYS A C 1
ATOM 3164 O O . CYS A 1 407 ? 4.375 4.564 43.238 1.00 89.50 407 CYS A O 1
ATOM 3166 N N . ILE A 1 408 ? 3.810 6.737 43.403 1.00 89.38 408 ILE A N 1
ATOM 3167 C CA . ILE A 1 408 ? 5.177 7.262 43.286 1.00 89.38 408 ILE A CA 1
ATOM 3168 C C . ILE A 1 408 ? 6.144 6.658 44.314 1.00 89.38 408 ILE A C 1
ATOM 3170 O O . ILE A 1 408 ? 7.265 6.308 43.971 1.00 89.38 408 ILE A O 1
ATOM 3174 N N . SER A 1 409 ? 5.701 6.441 45.555 1.00 87.56 409 SER A N 1
ATOM 3175 C CA . SER A 1 409 ? 6.530 5.843 46.612 1.00 87.56 409 SER A CA 1
ATOM 3176 C C . SER A 1 409 ? 6.694 4.324 46.499 1.00 87.56 409 SER A C 1
ATOM 3178 O O . SER A 1 409 ? 7.499 3.741 47.221 1.00 87.56 409 SER A O 1
ATOM 3180 N N . LYS A 1 410 ? 5.927 3.668 45.619 1.00 89.19 410 LYS A N 1
ATOM 3181 C CA . LYS A 1 410 ? 5.874 2.203 45.480 1.00 89.19 410 LYS A CA 1
ATOM 3182 C C . LYS A 1 410 ? 6.608 1.685 44.246 1.00 89.19 410 LYS A C 1
ATOM 3184 O O . LYS A 1 410 ? 6.736 0.475 44.089 1.00 89.19 410 LYS A O 1
ATOM 3189 N N . TYR A 1 411 ? 7.051 2.576 43.363 1.00 84.19 411 TYR A N 1
ATOM 3190 C CA . TYR A 1 411 ? 7.663 2.221 42.091 1.00 84.19 411 TYR A CA 1
ATOM 3191 C C . TYR A 1 411 ? 9.047 2.850 41.975 1.00 84.19 411 TYR A C 1
ATOM 3193 O O . TYR A 1 411 ? 9.195 4.070 42.015 1.00 84.19 411 TYR A O 1
ATOM 3201 N N . THR A 1 412 ? 10.067 2.013 41.810 1.00 85.06 412 THR A N 1
ATOM 3202 C CA . THR A 1 412 ? 11.433 2.471 41.554 1.00 85.06 412 THR A CA 1
ATOM 3203 C C . THR A 1 412 ? 11.644 2.576 40.049 1.00 85.06 412 THR A C 1
ATOM 3205 O O . THR A 1 412 ? 11.502 1.590 39.329 1.00 85.06 412 THR A O 1
ATOM 3208 N N . HIS A 1 413 ? 11.978 3.773 39.571 1.00 86.88 413 HIS A N 1
ATOM 3209 C CA . HIS A 1 413 ? 12.265 4.034 38.164 1.00 86.88 413 HIS A CA 1
ATOM 3210 C C . HIS A 1 413 ? 13.700 4.544 37.991 1.00 86.88 413 HIS A C 1
ATOM 3212 O O . HIS A 1 413 ? 14.156 5.358 38.788 1.00 86.88 413 HIS A O 1
ATOM 3218 N N . GLU A 1 414 ? 14.403 4.076 36.955 1.00 86.69 414 GLU A N 1
ATOM 3219 C CA . GLU A 1 414 ? 15.807 4.437 36.690 1.00 86.69 414 GLU A CA 1
ATOM 3220 C C . GLU A 1 414 ? 15.992 5.914 36.305 1.00 86.69 414 GLU A C 1
ATOM 3222 O O . GLU A 1 414 ? 17.052 6.491 36.542 1.00 86.69 414 GLU A O 1
ATOM 3227 N N . HIS A 1 415 ? 14.964 6.543 35.728 1.00 88.38 415 HIS A N 1
ATOM 3228 C CA . HIS A 1 415 ? 15.004 7.945 35.322 1.00 88.38 415 HIS A CA 1
ATOM 3229 C C . HIS A 1 415 ? 14.318 8.860 36.345 1.00 88.38 415 HIS A C 1
ATOM 3231 O O . HIS A 1 415 ? 13.343 8.453 36.983 1.00 88.38 415 HIS A O 1
ATOM 3237 N N . PRO A 1 416 ? 14.755 10.128 36.456 1.00 83.44 416 PRO A N 1
ATOM 3238 C CA . PRO A 1 416 ? 14.090 11.103 37.307 1.00 83.44 416 PRO A CA 1
ATOM 3239 C C . PRO A 1 416 ? 12.648 11.349 36.843 1.00 83.44 416 PRO A C 1
ATOM 3241 O O . PRO A 1 416 ? 12.389 11.633 35.669 1.00 83.44 416 PRO A O 1
ATOM 3244 N N . LEU A 1 417 ? 11.718 11.258 37.794 1.00 86.81 417 LEU A N 1
ATOM 3245 C CA . LEU A 1 417 ? 10.314 11.609 37.613 1.00 86.81 417 LEU A CA 1
ATOM 3246 C C . LEU A 1 417 ? 10.106 13.070 38.018 1.00 86.81 417 LEU A C 1
ATOM 3248 O O . LEU A 1 417 ? 10.574 13.503 39.070 1.00 86.81 417 LEU A O 1
ATOM 3252 N N . VAL A 1 418 ? 9.410 13.827 37.175 1.00 84.69 418 VAL A N 1
ATOM 3253 C CA . VAL A 1 418 ? 9.065 15.229 37.414 1.00 84.69 418 VAL A CA 1
ATOM 3254 C C . VAL A 1 418 ? 7.639 15.312 37.934 1.00 84.69 418 VAL A C 1
ATOM 3256 O O . VAL A 1 418 ? 6.727 14.698 37.378 1.00 84.69 418 VAL A O 1
ATOM 3259 N N . GLU A 1 419 ? 7.458 16.088 38.999 1.00 87.12 419 GLU A N 1
ATOM 3260 C CA . GLU A 1 419 ? 6.149 16.426 39.542 1.00 87.12 419 GLU A CA 1
ATOM 3261 C C . GLU A 1 419 ? 5.474 17.490 38.671 1.00 87.12 419 GLU A C 1
ATOM 3263 O O . GLU A 1 419 ? 6.028 18.561 38.412 1.00 87.12 419 GLU A O 1
ATOM 3268 N N . TYR A 1 420 ? 4.256 17.203 38.227 1.00 71.56 420 TYR A N 1
ATOM 3269 C CA . TYR A 1 420 ? 3.423 18.147 37.509 1.00 71.56 420 TYR A CA 1
ATOM 3270 C C . TYR A 1 420 ? 2.214 18.530 38.368 1.00 71.56 420 TYR A C 1
ATOM 3272 O O . TYR A 1 420 ? 1.367 17.693 38.689 1.00 71.56 420 TYR A O 1
ATOM 3280 N N . LEU A 1 421 ? 2.135 19.817 38.711 1.00 57.03 421 LEU A N 1
ATOM 3281 C CA . LEU A 1 421 ? 1.115 20.378 39.607 1.00 57.03 421 LEU A CA 1
ATOM 3282 C C . LEU A 1 421 ? -0.119 20.926 38.874 1.00 57.03 421 LEU A C 1
ATOM 3284 O O . LEU A 1 421 ? -1.171 21.076 39.482 1.00 57.03 421 LEU A O 1
ATOM 3288 N N . ILE A 1 422 ? 0.003 21.244 37.580 1.00 58.84 422 ILE A N 1
ATOM 3289 C CA . ILE A 1 422 ? -1.075 21.829 36.769 1.00 58.84 422 ILE A CA 1
ATOM 3290 C C . ILE A 1 422 ? -1.058 21.170 35.380 1.00 58.84 422 ILE A C 1
ATOM 3292 O O . ILE A 1 422 ? -0.002 21.188 34.732 1.00 58.84 422 ILE A O 1
ATOM 3296 N N . PRO A 1 423 ? -2.181 20.605 34.888 1.00 53.53 423 PRO A N 1
ATOM 3297 C CA . PRO A 1 423 ? -2.258 20.063 33.536 1.00 53.53 423 PRO A CA 1
ATOM 3298 C C . PRO A 1 423 ? -1.909 21.136 32.499 1.00 53.53 423 PRO A C 1
ATOM 3300 O O . PRO A 1 423 ? -2.381 22.274 32.554 1.00 53.53 423 PRO A O 1
ATOM 3303 N N . LYS A 1 424 ? -1.060 20.793 31.522 1.00 40.28 424 LYS A N 1
ATOM 3304 C CA . LYS A 1 424 ? -0.792 21.692 30.394 1.00 40.28 424 LYS A CA 1
ATOM 3305 C C . LYS A 1 424 ? -2.063 21.812 29.542 1.00 40.28 424 LYS A C 1
ATOM 3307 O O . LYS A 1 424 ? -2.389 20.895 28.805 1.00 40.28 424 LYS A O 1
ATOM 3312 N N . LYS A 1 425 ? -2.696 22.989 29.642 1.00 36.00 425 LYS A N 1
ATOM 3313 C CA . LYS A 1 425 ? -3.821 23.538 28.860 1.00 36.00 425 LYS A CA 1
ATOM 3314 C C . LYS A 1 425 ? -5.100 22.690 28.813 1.00 36.00 425 LYS A C 1
ATOM 3316 O O . LYS A 1 425 ? -5.234 21.781 28.005 1.00 36.00 425 LYS A O 1
ATOM 3321 N N . HIS A 1 426 ? -6.101 23.164 29.557 1.00 39.62 426 HIS A N 1
ATOM 3322 C CA . HIS A 1 426 ? -7.515 23.070 29.191 1.00 39.62 426 HIS A CA 1
ATOM 3323 C C . HIS A 1 426 ? -7.664 23.432 27.706 1.00 39.62 426 HIS A C 1
ATOM 3325 O O . HIS A 1 426 ? -7.242 24.511 27.270 1.00 39.62 426 HIS A O 1
ATOM 3331 N N . TYR A 1 427 ? -8.210 22.529 26.899 1.00 43.22 427 TYR A N 1
ATOM 3332 C CA . TYR A 1 427 ? -8.529 22.859 25.521 1.00 43.22 427 TYR A CA 1
ATOM 3333 C C . TYR A 1 427 ? -9.793 23.720 25.528 1.00 43.22 427 TYR A C 1
ATOM 3335 O O . TYR A 1 427 ? -10.864 23.241 25.876 1.00 43.22 427 TYR A O 1
ATOM 3343 N N . SER A 1 428 ? -9.700 24.993 25.139 1.00 44.62 428 SER A N 1
ATOM 3344 C CA . SER A 1 428 ? -10.885 25.781 24.783 1.00 44.62 428 SER A CA 1
ATOM 3345 C C . SER A 1 428 ? -11.380 25.314 23.406 1.00 44.62 428 SER A C 1
ATOM 3347 O O . SER A 1 428 ? -11.131 25.960 22.384 1.00 44.62 428 SER A O 1
ATOM 3349 N N . LEU A 1 429 ? -11.984 24.124 23.342 1.00 50.44 429 LEU A N 1
ATOM 3350 C CA . LEU A 1 429 ? -12.546 23.571 22.100 1.00 50.44 429 LEU A CA 1
ATOM 3351 C C . LEU A 1 429 ? -13.791 24.348 21.634 1.00 50.44 429 LEU A C 1
ATOM 3353 O O . LEU A 1 429 ? -14.143 24.273 20.457 1.00 50.44 429 LEU A O 1
ATOM 3357 N N . GLU A 1 430 ? -14.366 25.180 22.509 1.00 49.94 430 GLU A N 1
ATOM 3358 C CA . GLU A 1 430 ? -15.397 26.185 22.213 1.00 49.94 430 GLU A CA 1
ATOM 3359 C C . GLU A 1 430 ? -15.131 26.935 20.897 1.00 49.94 430 GLU A C 1
ATOM 3361 O O . GLU A 1 430 ? -16.017 27.032 20.056 1.00 49.94 430 GLU A O 1
ATOM 3366 N N . GLN A 1 431 ? -13.894 27.379 20.645 1.00 50.66 431 GLN A N 1
ATOM 3367 C CA . GLN A 1 431 ? -13.542 28.143 19.436 1.00 50.66 431 GLN A CA 1
ATOM 3368 C C . GLN A 1 431 ? -13.553 27.306 18.140 1.00 50.66 431 GLN A C 1
ATOM 3370 O O . GLN A 1 431 ? -13.742 27.852 17.050 1.00 50.66 431 GLN A O 1
ATOM 3375 N N . ILE A 1 432 ? -13.366 25.986 18.242 1.00 53.09 432 ILE A N 1
ATOM 3376 C CA . ILE A 1 432 ? -13.275 25.075 17.090 1.00 53.09 432 ILE A CA 1
ATOM 3377 C C . ILE A 1 432 ? -14.665 24.656 16.605 1.00 53.09 432 ILE A C 1
ATOM 3379 O O . ILE A 1 432 ? -14.836 24.461 15.409 1.00 53.09 432 ILE A O 1
ATOM 3383 N N . PHE A 1 433 ? -15.668 24.558 17.481 1.00 49.84 433 PHE A N 1
ATOM 3384 C CA . PHE A 1 433 ? -17.039 24.215 17.072 1.00 49.84 433 PHE A CA 1
ATOM 3385 C C . PHE A 1 433 ? -17.991 25.415 16.995 1.00 49.84 433 PHE A C 1
ATOM 3387 O O . PHE A 1 433 ? -18.955 25.363 16.230 1.00 49.84 433 PHE A O 1
ATOM 3394 N N . ALA A 1 434 ? -17.697 26.527 17.685 1.00 49.16 434 ALA A N 1
ATOM 3395 C CA . ALA A 1 434 ? -18.467 27.774 17.574 1.00 49.16 434 ALA A CA 1
ATOM 3396 C C . ALA A 1 434 ? -18.437 28.402 16.165 1.00 49.16 434 ALA A C 1
ATOM 3398 O O . ALA A 1 434 ? -19.228 29.298 15.881 1.00 49.16 434 ALA A O 1
ATOM 3399 N N . SER A 1 435 ? -17.535 27.938 15.294 1.00 45.06 435 SER A N 1
ATOM 3400 C CA . SER A 1 435 ? -17.327 28.416 13.922 1.00 45.06 435 SER A CA 1
ATOM 3401 C C . SER A 1 435 ? -17.737 27.409 12.838 1.00 45.06 435 SER A C 1
ATOM 3403 O O . SER A 1 435 ? -17.383 27.603 11.677 1.00 45.06 435 SER A O 1
ATOM 3405 N N . VAL A 1 436 ? -18.414 26.311 13.186 1.00 52.19 436 VAL A N 1
ATOM 3406 C CA . VAL A 1 436 ? -18.892 25.328 12.197 1.00 52.19 436 VAL A CA 1
ATOM 3407 C C . VAL A 1 436 ? -20.258 25.791 11.665 1.00 52.19 436 VAL A C 1
ATOM 3409 O O . VAL A 1 436 ? -21.178 25.987 12.453 1.00 52.19 436 VAL A O 1
ATOM 3412 N N . PRO A 1 437 ? -20.429 25.993 10.353 1.00 49.72 437 PRO A N 1
ATOM 3413 C CA . PRO A 1 437 ? -21.705 26.454 9.817 1.00 49.72 437 PRO A CA 1
ATOM 3414 C C . PRO A 1 437 ? -22.758 25.328 9.758 1.00 49.72 437 PRO A C 1
ATOM 3416 O O . PRO A 1 437 ? -23.869 25.538 10.242 1.00 49.72 437 PRO A O 1
ATOM 3419 N N . HIS A 1 438 ? -22.408 24.122 9.276 1.00 60.66 438 HIS A N 1
ATOM 3420 C CA . HIS A 1 438 ? -23.341 22.994 9.084 1.00 60.66 438 HIS A CA 1
ATOM 3421 C C . HIS A 1 438 ? -22.647 21.623 9.265 1.00 60.66 438 HIS A C 1
ATOM 3423 O O . HIS A 1 438 ? -21.497 21.458 8.858 1.00 60.66 438 HIS A O 1
ATOM 3429 N N . LEU A 1 439 ? -23.332 20.641 9.868 1.00 68.19 439 LEU A N 1
ATOM 3430 C CA . LEU A 1 439 ? -22.966 19.212 9.821 1.00 68.19 439 LEU A CA 1
ATOM 3431 C C . LEU A 1 439 ? -23.893 18.462 8.856 1.00 68.19 439 LEU A C 1
ATOM 3433 O O . LEU A 1 439 ? -25.031 18.880 8.644 1.00 68.19 439 LEU A O 1
ATOM 3437 N N . LEU A 1 440 ? -23.415 17.342 8.311 1.00 70.62 440 LEU A N 1
ATOM 3438 C CA . LEU A 1 440 ? -24.219 16.446 7.483 1.00 70.62 440 LEU A CA 1
ATOM 3439 C C . LEU A 1 440 ? -24.974 15.451 8.369 1.00 70.62 440 LEU A C 1
ATOM 3441 O O . LEU A 1 440 ? -24.383 14.809 9.247 1.00 70.62 440 LEU A O 1
ATOM 3445 N N . GLY A 1 441 ? -26.283 15.331 8.143 1.00 66.19 441 GLY A N 1
ATOM 3446 C CA . GLY A 1 441 ? -27.095 14.273 8.740 1.00 66.19 441 GLY A CA 1
ATOM 3447 C C . GLY A 1 441 ? -26.881 12.913 8.053 1.00 66.19 441 GLY A C 1
ATOM 3448 O O . GLY A 1 441 ? -26.265 12.858 6.991 1.00 66.19 441 GLY A O 1
ATOM 3449 N N . PRO A 1 442 ? -27.448 11.817 8.595 1.00 58.91 442 PRO A N 1
ATOM 3450 C CA . PRO A 1 442 ? -27.295 10.459 8.047 1.00 58.91 442 PRO A CA 1
ATOM 3451 C C . PRO A 1 442 ? -27.783 10.269 6.594 1.00 58.91 442 PRO A C 1
ATOM 3453 O O . PRO A 1 442 ? -27.478 9.257 5.978 1.00 58.91 442 PRO A O 1
ATOM 3456 N N . ASN A 1 443 ? -28.535 11.231 6.042 1.00 57.25 443 ASN A N 1
ATOM 3457 C CA . ASN A 1 443 ? -29.027 11.234 4.657 1.00 57.25 443 ASN A CA 1
ATOM 3458 C C . ASN A 1 443 ? -28.260 12.207 3.737 1.00 57.25 443 ASN A C 1
ATOM 3460 O O . ASN A 1 443 ? -28.752 12.536 2.662 1.00 57.25 443 ASN A O 1
ATOM 3464 N N . ASN A 1 444 ? -27.090 12.709 4.151 1.00 55.78 444 ASN A N 1
ATOM 3465 C CA . ASN A 1 444 ? -26.309 13.713 3.410 1.00 55.78 444 ASN A CA 1
ATOM 3466 C C . ASN A 1 444 ? -27.025 15.062 3.177 1.00 55.78 444 ASN A C 1
ATOM 3468 O O . ASN A 1 444 ? -26.602 15.868 2.351 1.00 55.78 444 ASN A O 1
ATOM 3472 N N . GLU A 1 445 ? -28.092 15.341 3.924 1.00 56.09 445 GLU A N 1
ATOM 3473 C CA . GLU A 1 445 ? -28.767 16.638 3.902 1.00 56.09 445 GLU A CA 1
ATOM 3474 C C . GLU A 1 445 ? -28.033 17.639 4.814 1.00 56.09 445 GLU A C 1
ATOM 3476 O O . GLU A 1 445 ? -27.660 17.308 5.947 1.00 56.09 445 GLU A O 1
ATOM 3481 N N . GLU A 1 446 ? -27.832 18.870 4.325 1.00 52.81 446 GLU A N 1
ATOM 3482 C CA . GLU A 1 446 ? -27.294 19.995 5.102 1.00 52.81 446 GLU A CA 1
ATOM 3483 C C . GLU A 1 446 ? -28.294 20.415 6.175 1.00 52.81 446 GLU A C 1
ATOM 3485 O O . GLU A 1 446 ? -29.152 21.270 5.957 1.00 52.81 446 GLU A O 1
ATOM 3490 N N . GLN A 1 447 ? -28.200 19.830 7.361 1.00 54.78 447 GLN A N 1
ATOM 3491 C CA . GLN A 1 447 ? -29.006 20.263 8.487 1.00 54.78 447 GLN A CA 1
ATOM 3492 C C . GLN A 1 447 ? -28.225 20.049 9.770 1.00 54.78 447 GLN A C 1
ATOM 3494 O O . GLN A 1 447 ? -27.921 18.914 10.118 1.00 54.78 447 GLN A O 1
ATOM 3499 N N . ILE A 1 448 ? -27.962 21.165 10.464 1.00 54.38 448 ILE A N 1
ATOM 3500 C CA . ILE A 1 448 ? -27.790 21.357 11.919 1.00 54.38 448 ILE A CA 1
ATOM 3501 C C . ILE A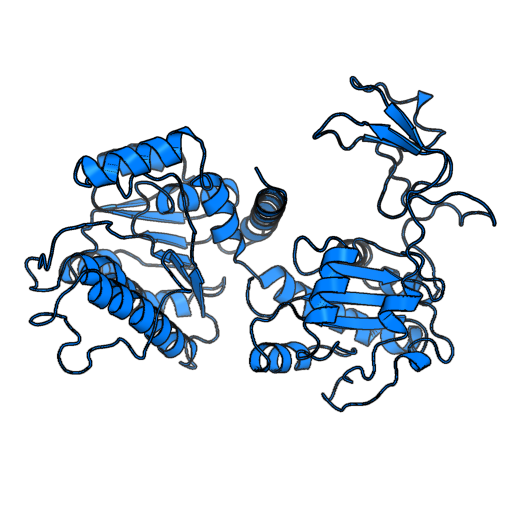 1 448 ? -26.669 22.390 12.143 1.00 54.38 448 ILE A C 1
ATOM 3503 O O . ILE A 1 448 ? -25.486 22.113 11.947 1.00 54.38 448 ILE A O 1
ATOM 3507 N N . GLU A 1 449 ? -27.050 23.602 12.568 1.00 51.84 449 GLU A N 1
ATOM 3508 C CA . GLU A 1 449 ? -26.111 24.617 13.074 1.00 51.84 449 GLU A CA 1
ATOM 3509 C C . GLU A 1 449 ? -25.374 24.054 14.295 1.00 51.84 449 GLU A C 1
ATOM 3511 O O . GLU A 1 449 ? -26.007 23.549 15.221 1.00 51.84 449 GLU A O 1
ATOM 3516 N N . THR A 1 450 ? -24.057 24.194 14.409 1.00 51.34 450 THR A N 1
ATOM 3517 C CA . THR A 1 450 ? -23.320 23.647 15.569 1.00 51.34 450 THR A CA 1
ATOM 3518 C C . THR A 1 450 ? -23.579 24.337 16.892 1.00 51.34 450 THR A C 1
ATOM 3520 O O . THR A 1 450 ? -23.333 23.746 17.941 1.00 51.34 450 THR A O 1
ATOM 3523 N N . LYS A 1 451 ? -24.206 25.518 16.886 1.00 47.25 451 LYS A N 1
ATOM 3524 C CA . LYS A 1 451 ? -24.839 26.081 18.091 1.00 47.25 451 LYS A CA 1
ATOM 3525 C C . LYS A 1 451 ? -25.936 25.173 18.666 1.00 47.25 451 LYS A C 1
ATOM 3527 O O . LYS A 1 451 ? -26.381 25.395 19.788 1.00 47.25 451 LYS A O 1
ATOM 3532 N N . SER A 1 452 ? -26.380 24.163 17.916 1.00 49.84 452 SER A N 1
ATOM 3533 C CA . SER A 1 452 ? -27.319 23.128 18.346 1.00 49.84 452 SER A CA 1
ATOM 3534 C C . SER A 1 452 ? -26.710 21.751 18.615 1.00 49.84 452 SER A C 1
ATOM 3536 O O . SER A 1 452 ? -27.434 20.906 19.127 1.00 49.84 452 SER A O 1
ATOM 3538 N N . LEU A 1 453 ? -25.396 21.548 18.415 1.00 51.84 453 LEU A N 1
ATOM 3539 C CA . LEU A 1 453 ? -24.697 20.314 18.841 1.00 51.84 453 LEU A CA 1
ATOM 3540 C C . LEU A 1 453 ? -24.872 20.030 20.338 1.00 51.84 453 LEU A C 1
ATOM 3542 O O . LEU A 1 453 ? -24.832 18.882 20.762 1.00 51.84 453 LEU A O 1
ATOM 3546 N N . TRP A 1 454 ? -25.081 21.088 21.121 1.00 53.44 454 TRP A N 1
ATOM 3547 C CA . TRP A 1 454 ? -25.302 21.034 22.563 1.00 53.44 454 TRP A CA 1
ATOM 3548 C C . TRP A 1 454 ? -26.720 21.461 22.971 1.00 53.44 454 TRP A C 1
ATOM 3550 O O . TRP A 1 454 ? -26.975 21.672 24.154 1.00 53.44 454 TRP A O 1
ATOM 3560 N N . LYS A 1 455 ? -27.658 21.643 22.024 1.00 52.00 455 LYS A N 1
ATOM 3561 C CA . LYS A 1 455 ? -29.051 21.951 22.386 1.00 52.00 455 LYS A CA 1
ATOM 3562 C C . LYS A 1 455 ? -29.703 20.693 22.965 1.00 52.00 455 LYS A C 1
ATOM 3564 O O . LYS A 1 455 ? -29.684 19.640 22.339 1.00 52.00 455 LYS A O 1
ATOM 3569 N N . GLY A 1 456 ? -30.319 20.828 24.138 1.00 56.25 456 GLY A N 1
ATOM 3570 C CA . GLY A 1 456 ? -31.091 19.760 24.774 1.00 56.25 456 GLY A CA 1
ATOM 3571 C C . GLY A 1 456 ? -30.287 18.914 25.765 1.00 56.25 456 GLY A C 1
ATOM 3572 O O . GLY A 1 456 ? -29.474 19.429 26.529 1.00 56.25 456 GLY A O 1
ATOM 3573 N N . SER A 1 457 ? -30.570 17.613 25.789 1.00 60.09 457 SER A N 1
ATOM 3574 C CA . SER A 1 457 ? -30.147 16.670 26.834 1.00 60.09 457 SER A CA 1
ATOM 3575 C C . SER A 1 457 ? -28.724 16.101 26.657 1.00 60.09 457 SER A C 1
ATOM 3577 O O . SER A 1 457 ? -28.323 15.248 27.457 1.00 60.09 457 SER A O 1
ATOM 3579 N N . ILE A 1 458 ? -27.968 16.555 25.641 1.00 65.12 458 ILE A N 1
ATOM 3580 C CA . ILE A 1 458 ? -26.715 15.924 25.182 1.00 65.12 458 ILE A CA 1
ATOM 3581 C C . ILE A 1 458 ? -25.635 16.024 26.261 1.00 65.12 458 ILE A C 1
ATOM 3583 O O . ILE A 1 458 ? -25.321 17.100 26.768 1.00 65.12 458 ILE A O 1
ATOM 3587 N N . LYS A 1 459 ? -25.070 14.871 26.626 1.00 73.31 459 LYS A N 1
ATOM 3588 C CA . LYS A 1 459 ? -24.061 14.708 27.681 1.00 73.31 459 LYS A CA 1
ATOM 3589 C C . LYS A 1 459 ? -22.664 14.440 27.143 1.00 73.31 459 LYS A C 1
ATOM 3591 O O . LYS A 1 459 ? -21.709 14.632 27.893 1.00 73.31 459 LYS A O 1
ATOM 3596 N N . SER A 1 460 ? -22.528 14.012 25.890 1.00 81.56 460 SER A N 1
ATOM 3597 C CA . SER A 1 460 ? -21.225 13.847 25.245 1.00 81.56 460 SER A CA 1
ATOM 3598 C C . SER A 1 460 ? -21.296 13.778 23.717 1.00 81.56 460 SER A C 1
ATOM 3600 O O . SER A 1 460 ? -22.346 13.496 23.137 1.00 81.56 460 SER A O 1
ATOM 3602 N N . ILE A 1 461 ? -20.155 14.031 23.068 1.00 85.31 461 ILE A N 1
ATOM 3603 C CA . ILE A 1 461 ? -19.948 13.906 21.620 1.00 85.31 461 ILE A CA 1
ATOM 3604 C C . ILE A 1 461 ? -18.686 13.085 21.350 1.00 85.31 461 ILE A C 1
ATOM 3606 O O . ILE A 1 461 ? -17.629 13.377 21.906 1.00 85.31 461 ILE A O 1
ATOM 3610 N N . GLY A 1 462 ? -18.781 12.095 20.464 1.00 87.88 462 GLY A N 1
ATOM 3611 C CA . GLY A 1 462 ? -17.648 11.363 19.904 1.00 87.88 462 GLY A CA 1
ATOM 3612 C C . GLY A 1 462 ? -17.179 11.958 18.574 1.00 87.88 462 GLY A C 1
ATOM 3613 O O . GLY A 1 462 ? -17.971 12.087 17.651 1.00 87.88 462 GLY A O 1
ATOM 3614 N N . ILE A 1 463 ? -15.897 12.285 18.433 1.00 89.75 463 ILE A N 1
ATOM 3615 C CA . ILE A 1 463 ? -15.254 12.662 17.170 1.00 89.75 463 ILE A CA 1
ATOM 3616 C C . ILE A 1 463 ? -14.571 11.422 16.596 1.00 89.75 463 ILE A C 1
ATOM 3618 O O . ILE A 1 463 ? -13.585 10.941 17.157 1.00 89.75 463 ILE A O 1
ATOM 3622 N N . TYR A 1 464 ? -15.118 10.892 15.504 1.00 92.19 464 TYR A N 1
ATOM 3623 C CA . TYR A 1 464 ? -14.709 9.629 14.902 1.00 92.19 464 TYR A CA 1
ATOM 3624 C C . TYR A 1 464 ? -13.911 9.850 13.617 1.00 92.19 464 TYR A C 1
ATOM 3626 O O . TYR A 1 464 ? -14.469 10.232 12.595 1.00 92.19 464 TYR A O 1
ATOM 3634 N N . PHE A 1 465 ? -12.612 9.576 13.640 1.00 85.75 465 PHE A N 1
ATOM 3635 C CA . PHE A 1 465 ? -11.742 9.614 12.470 1.00 85.75 465 PHE A CA 1
ATOM 3636 C C . PHE A 1 465 ? -11.653 8.233 11.824 1.00 85.75 465 PHE A C 1
ATOM 3638 O O . PHE A 1 465 ? -11.228 7.270 12.465 1.00 85.75 465 PHE A O 1
ATOM 3645 N N . SER A 1 466 ? -12.021 8.131 10.548 1.00 81.62 466 SER A N 1
ATOM 3646 C CA . SER A 1 466 ? -11.971 6.882 9.777 1.00 81.62 466 SER A CA 1
ATOM 3647 C C . SER A 1 466 ? -11.894 7.166 8.271 1.00 81.62 466 SER A C 1
ATOM 3649 O O . SER A 1 466 ? -12.061 8.311 7.859 1.00 81.62 466 SER A O 1
ATOM 3651 N N . ALA A 1 467 ? -11.617 6.140 7.471 1.00 76.56 467 ALA A N 1
ATOM 3652 C CA . ALA A 1 467 ? -11.646 6.165 6.009 1.00 76.56 467 ALA A CA 1
ATOM 3653 C C . ALA A 1 467 ? -11.932 4.757 5.482 1.00 76.56 467 ALA A C 1
ATOM 3655 O O . ALA A 1 467 ? -11.658 3.768 6.176 1.00 76.56 467 ALA A O 1
ATOM 3656 N N . ASP A 1 468 ? -12.456 4.689 4.267 1.00 61.56 468 ASP A N 1
ATOM 3657 C CA . ASP A 1 468 ? -12.711 3.454 3.543 1.00 61.56 468 ASP A CA 1
ATOM 3658 C C . ASP A 1 468 ? -11.453 2.911 2.859 1.00 61.56 468 ASP A C 1
ATOM 3660 O O . ASP A 1 468 ? -11.160 1.711 2.926 1.00 61.56 468 ASP A O 1
ATOM 3664 N N . SER A 1 469 ? -10.651 3.800 2.269 1.00 48.06 469 SER A N 1
ATOM 3665 C CA . SER A 1 469 ? -9.306 3.469 1.798 1.00 48.06 469 SER A CA 1
ATOM 3666 C C . SER A 1 469 ? -8.258 3.645 2.885 1.00 48.06 469 SER A C 1
ATOM 3668 O O . SER A 1 469 ? -8.392 4.436 3.820 1.00 48.06 469 SER A O 1
ATOM 3670 N N . GLY A 1 470 ? -7.180 2.866 2.770 1.00 47.81 470 GLY A N 1
ATOM 3671 C CA . GLY A 1 470 ? -5.969 3.134 3.534 1.00 47.81 470 GLY A CA 1
ATOM 3672 C C . GLY A 1 470 ? -5.422 4.510 3.178 1.00 47.81 470 GLY A C 1
ATOM 3673 O O . GLY A 1 470 ? -5.504 4.919 2.024 1.00 47.81 470 GLY A O 1
ATOM 3674 N N . VAL A 1 471 ? -4.884 5.190 4.188 1.00 35.16 471 VAL A N 1
ATOM 3675 C CA . VAL A 1 471 ? -4.094 6.419 4.028 1.00 35.16 471 VAL A CA 1
ATOM 3676 C C . VAL A 1 471 ? -2.839 6.151 3.199 1.00 35.16 471 VAL A C 1
ATOM 3678 O O . VAL A 1 471 ? -2.290 5.018 3.297 1.00 35.16 471 VAL A O 1
#

Sequence (471 aa):
MSVAVRAAATSNARILSSLKPPLNVIVVGGTSGIGRAIALSIARHCPSANITIIGRNESAANAILPQLGSNPKFIRADASLMSEIRTVTKKINAVDMLVLTQGILTTAGRTPTTENIDNKLALHYYGRILFVQELLPLLRSSQNGGKVLFVFDSVHGNPSKINWNDMALEHTYSLSSAANHAMSFTDHAIQYFASQPENTNITFTHALPGFVRTTLGDNLPFWARVPLKCAKAIRLGITSEDCAELMVAHWCPPCRNFTPKLAEIYKRVQSELHEKLDIVFVSHDENENMFNEYFTEMPWKALSFSDRDRFMTLSKKFEVCGIPSLVVLTPSWDVLAMDGVEEVRSVSEEALRMWSQGKYIFWTRSPSEGEYVWAGIACTLCHMYPLVGTRHGCIHQGCNVDLCNTCISKYTHEHPLVEYLIPKKHYSLEQIFASVPHLLGPNNEEQIETKSLWKGSIKSIGIYFSADSGV

Secondary structure (DSSP, 8-state):
--HHHHHHHHHHHHHHHH-SSPPEEEEETTTSHHHHHHHHHHHHH-TT-EEEEEES-HHHHHHHGGGS-SS-EEEE--TT-HHHHHHHHTT----SEEEE--------S--B-TTS-BHHHIIIIIHHHHHHHHHHHHHHT-TT-EEEEEES-SSS--GGG--GGGTT-SSS--HHHHHHHHHHHHHHHHHHHHTSGGGTTEEEEEE---SB-SSTTTTS-HHHHHHHHHHHHTT-SB-HHHHHHHHHTT--HHHHHHHHHHHHHHHHHHHHHTTTEEEEEEE--SSHHHHHHHHTT-SSEE--TT-HHHHHHHHHHTT--SSSEEEEE-TT--EEES-HHHHHHHHTHHHHHHHHTT--TT-SSPPPTT--EETT---TTT--SSEES-EEEE-STT---EEETTTGGG---SSPEEEE-S-S----THHHHTT----B-TTS-B---GGGTTSSS--EEEEEEE-SS--

Radius of gyration: 25.86 Å; chains: 1; bounding box: 63×51×78 Å